Protein AF-0000000084525949 (afdb_homodimer)

Sequence (646 aa):
MRLLITGATGKVGHHVLDALAIDPRYRGAAIRALVHSRPLDRPGIETVTGSLSDAAGVARAMEGVTHVLHMAAVKESPDLAMEVGVKGMFHLLEAFRHEGAPGRFLLLGGDCSVGHMFHAYPGPITEDSPRRAYPGCYALTKVLEEVMLEQARIQYGLDTCCLRAPWIVEKDDFRHALSFTDQFGGPAWEEVMDADALAAARARPSVPVLLDHQGAPLKRNFVHVSDLVAAILTALVHPAAEGELFNIAMDEPVDYAAVGDILAEQNFVPVEVRGPWHSNWLSNAKARLRLGWRPRVDLREMIERAFAYERAADDPRKVWYPGMRLLITGATGKVGHHVLDALAIDPRYRGAAIRALVHSRPLDRPGIETVTGSLSDAAGVARAMEGVTHVLHMAAVKESPDLAMEVGVKGMFHLLEAFRHEGAPGRFLLLGGDCSVGHMFHAYPGPITEDSPRRAYPGCYALTKVLEEVMLEQARIQYGLDTCCLRAPWIVEKDDFRHALSFTDQFGGPAWEEVMDADALAAARARPSVPVLLDHQGAPLKRNFVHVSDLVAAILTALVHPAAEGELFNIAMDEPVDYAAVGDILAEQNFVPVEVRGPWHSNWLSNAKARLRLGWRPRVDLREMIERAFAYERAADDPRKVWYPG

Foldseek 3Di:
DEEEEEPLVDPLNVVLVVCLVPDPVNVPYQAEYEDEPDDDDDPRYHYQYDALLDLVSLLVSCAPHQEYEYEDADAQDPVCLVRGLQNSLVSNLVSNLVNVRNFEYEYEAACLQQPFQNDDDPAADEPPDHGDHHPTSRSVSRVSSVVVQLVSCVVRVHFYFYEYAYAEDDAQQVVQCFDLPRHADDDNCVVFDDPVLSVVLNVFQAGEQEAEQVRHTAFGWYAYSNLVSVLVVQLRHPPLRGSYYFYRTAQGTDGSVVVQVLCVVVVHHYDYTYDNTHHHHHHRVCCCVRRVGHGDADDNNVVCRNVVGDDDPPGDDDRPYRD/DEEEEEPLVDPLNVVLVVCLVPDPVNVPYQAEYEDEPDDDDDPRYHYQYDALLDLVSLLVSCAPHQEYEYEDADAQDPVCLVRGLQNSLVSNLVSNLVNVRNFEYEYEAACLQQPFQNDDDPAADEPPDHGDHHPTSRSVSRVSSVVVQLVSCVVRVHFYFYEYAYAEDDAQQVVQCFDLPRHADDDNCVVFDDPVLSVVLNVFQAGEQEAEQVRHGAFGWYAYSNLVSVLVVQLRHPPLRGSYYFYRTAQGTDTSVVVQVLCVVVVHHYDYTYDNTHHHHHHRVCCCPRRVGHGDADDNNVVVRNVVGDDDPPGDDDRPYRD

Nearest PDB structures (foldseek):
  4id9-assembly1_B  TM=8.314E-01  e=2.207E-25  Agrobacterium fabrum str. C58
  8vr2-assembly1_D  TM=7.021E-01  e=2.266E-17  Psychrobacter cryohalolentis K5
  1gy8-assembly2_D  TM=6.945E-01  e=3.331E-16  Trypanosoma brucei
  8skb-assembly2_D-3  TM=7.222E-01  e=6.933E-16  Myrciaria dubia
  6jkh-assembly1_B  TM=7.144E-01  e=1.401E-10  Homo sapiens

Structure (mmCIF, N/CA/C/O backbone):
data_AF-0000000084525949-model_v1
#
loop_
_entity.id
_entity.type
_entity.pdbx_description
1 polymer 'Nucleoside-diphosphate-sugar epimerase'
#
loop_
_atom_site.group_PDB
_atom_site.id
_atom_site.type_symbol
_atom_site.label_atom_id
_atom_site.label_alt_id
_atom_site.label_comp_id
_atom_site.label_asym_id
_atom_site.label_entity_id
_atom_site.label_seq_id
_atom_site.pdbx_PDB_ins_code
_atom_site.Cartn_x
_atom_site.Cartn_y
_atom_site.Cartn_z
_atom_site.occupancy
_atom_site.B_iso_or_equiv
_atom_site.auth_seq_id
_atom_site.auth_comp_id
_atom_site.auth_asym_id
_atom_site.auth_atom_id
_atom_site.pdbx_PDB_model_num
ATOM 1 N N . MET A 1 1 ? 26.031 17.406 -2.936 1 95.69 1 MET A N 1
ATOM 2 C CA . MET A 1 1 ? 24.641 16.969 -2.855 1 95.69 1 MET A CA 1
ATOM 3 C C . MET A 1 1 ? 23.781 17.688 -3.898 1 95.69 1 MET A C 1
ATOM 5 O O . MET A 1 1 ? 23.938 18.891 -4.102 1 95.69 1 MET A O 1
ATOM 9 N N . ARG A 1 2 ? 23.078 17 -4.707 1 97.88 2 ARG A N 1
ATOM 10 C CA . ARG A 1 2 ? 22 17.547 -5.523 1 97.88 2 ARG A CA 1
ATOM 11 C C . ARG A 1 2 ? 20.641 17.047 -5.051 1 97.88 2 ARG A C 1
ATOM 13 O O . ARG A 1 2 ? 20.328 15.867 -5.184 1 97.88 2 ARG A O 1
ATOM 20 N N . LEU A 1 3 ? 19.797 17.938 -4.477 1 98.75 3 LEU A N 1
ATOM 21 C CA . LEU A 1 3 ? 18.531 17.625 -3.826 1 98.75 3 LEU A CA 1
ATOM 22 C C . LEU A 1 3 ? 17.359 18 -4.715 1 98.75 3 LEU A C 1
ATOM 24 O O . LEU A 1 3 ? 17.219 19.172 -5.109 1 98.75 3 LEU A O 1
ATOM 28 N N . LEU A 1 4 ? 16.594 17 -5.086 1 98.81 4 LEU A N 1
ATOM 29 C CA . LEU A 1 4 ? 15.32 17.266 -5.754 1 98.81 4 LEU A CA 1
ATOM 30 C C . LEU A 1 4 ? 14.188 17.391 -4.738 1 98.81 4 LEU A C 1
ATOM 32 O O . LEU A 1 4 ? 14.016 16.531 -3.879 1 98.81 4 LEU A O 1
ATOM 36 N N . ILE A 1 5 ? 13.422 18.469 -4.84 1 98.75 5 ILE A N 1
ATOM 37 C CA . ILE A 1 5 ? 12.297 18.734 -3.945 1 98.75 5 ILE A CA 1
ATOM 38 C C . ILE A 1 5 ? 11.008 18.812 -4.754 1 98.75 5 ILE A C 1
ATOM 40 O O . ILE A 1 5 ? 10.922 19.562 -5.73 1 98.75 5 ILE A O 1
ATOM 44 N N . THR A 1 6 ? 10.047 17.984 -4.422 1 98.38 6 THR A N 1
ATOM 45 C CA . THR A 1 6 ? 8.68 18.203 -4.875 1 98.38 6 THR A CA 1
ATOM 46 C C . THR A 1 6 ? 7.848 18.875 -3.783 1 98.38 6 THR A C 1
ATOM 48 O O . THR A 1 6 ? 8.094 18.656 -2.594 1 98.38 6 THR A O 1
ATOM 51 N N . GLY A 1 7 ? 6.891 19.703 -4.16 1 96.25 7 GLY A N 1
ATOM 52 C CA . GLY A 1 7 ? 6.105 20.438 -3.182 1 96.25 7 GLY A CA 1
ATOM 53 C C . GLY A 1 7 ? 6.809 21.672 -2.65 1 96.25 7 GLY A C 1
ATOM 54 O O . GLY A 1 7 ? 6.473 22.172 -1.575 1 96.25 7 GLY A O 1
ATOM 55 N N . ALA A 1 8 ? 7.734 22.219 -3.383 1 96.44 8 ALA A N 1
ATOM 56 C CA . ALA A 1 8 ? 8.555 23.344 -2.953 1 96.44 8 ALA A CA 1
ATOM 57 C C . ALA A 1 8 ? 7.727 24.609 -2.838 1 96.44 8 ALA A C 1
ATOM 59 O O . ALA A 1 8 ? 8.094 25.531 -2.109 1 96.44 8 ALA A O 1
ATOM 60 N N . THR A 1 9 ? 6.605 24.656 -3.504 1 93 9 THR A N 1
ATOM 61 C CA . THR A 1 9 ? 5.809 25.875 -3.539 1 93 9 THR A CA 1
ATOM 62 C C . THR A 1 9 ? 4.738 25.859 -2.453 1 93 9 THR A C 1
ATOM 64 O O . THR A 1 9 ? 3.963 26.812 -2.318 1 93 9 THR A O 1
ATOM 67 N N . GLY A 1 10 ? 4.691 24.844 -1.686 1 92.12 10 GLY A N 1
ATOM 68 C CA . GLY A 1 10 ? 3.691 24.719 -0.638 1 92.12 10 GLY A CA 1
ATOM 69 C C . GLY A 1 10 ? 4.141 25.297 0.688 1 92.12 10 GLY A C 1
ATOM 70 O O . GLY A 1 10 ? 5.234 25.859 0.787 1 92.12 10 GLY A O 1
ATOM 71 N N . LYS A 1 11 ? 3.293 25.188 1.692 1 91.75 11 LYS A N 1
ATOM 72 C CA . LYS A 1 11 ? 3.508 25.734 3.033 1 91.75 11 LYS A CA 1
ATOM 73 C C . LYS A 1 11 ? 4.848 25.281 3.6 1 91.75 11 LYS A C 1
ATOM 75 O O . LYS A 1 11 ? 5.672 26.109 3.998 1 91.75 11 LYS A O 1
ATOM 80 N N . VAL A 1 12 ? 5.078 23.969 3.549 1 96.69 12 VAL A N 1
ATOM 81 C CA . VAL A 1 12 ? 6.301 23.422 4.125 1 96.69 12 VAL A CA 1
ATOM 82 C C . VAL A 1 12 ? 7.484 23.734 3.211 1 96.69 12 VAL A C 1
ATOM 84 O O . VAL A 1 12 ? 8.578 24.047 3.686 1 96.69 12 VAL A O 1
ATOM 87 N N . GLY A 1 13 ? 7.266 23.719 1.909 1 96.5 13 GLY A N 1
ATOM 88 C CA . GLY A 1 13 ? 8.312 23.875 0.914 1 96.5 13 GLY A CA 1
ATOM 89 C C . GLY A 1 13 ? 9.055 25.203 1.045 1 96.5 13 GLY A C 1
ATOM 90 O O . GLY A 1 13 ? 10.289 25.219 1.015 1 96.5 13 GLY A O 1
ATOM 91 N N . HIS A 1 14 ? 8.359 26.297 1.234 1 94.25 14 HIS A N 1
ATOM 92 C CA . HIS A 1 14 ? 8.992 27.609 1.35 1 94.25 14 HIS A CA 1
ATOM 93 C C . HIS A 1 14 ? 9.898 27.672 2.58 1 94.25 14 HIS A C 1
ATOM 95 O O . HIS A 1 14 ? 10.992 28.234 2.521 1 94.25 14 HIS A O 1
ATOM 101 N N . HIS A 1 15 ? 9.414 27.094 3.664 1 97.38 15 HIS A N 1
ATOM 102 C CA . HIS A 1 15 ? 10.195 27.094 4.895 1 97.38 15 HIS A CA 1
ATOM 103 C C . HIS A 1 15 ? 11.438 26.234 4.758 1 97.38 15 HIS A C 1
ATOM 105 O O . HIS A 1 15 ? 12.5 26.562 5.289 1 97.38 15 HIS A O 1
ATOM 111 N N . VAL A 1 16 ? 11.305 25.141 4.055 1 98.56 16 VAL A N 1
ATOM 112 C CA . VAL A 1 16 ? 12.445 24.25 3.834 1 98.56 16 VAL A CA 1
ATOM 113 C C . VAL A 1 16 ? 13.516 24.969 3.018 1 98.56 16 VAL A C 1
ATOM 115 O O . VAL A 1 16 ? 14.695 24.938 3.361 1 98.56 16 VAL A O 1
ATOM 118 N N . LEU A 1 17 ? 13.086 25.641 1.947 1 97.88 17 LEU A N 1
ATOM 119 C CA . LEU A 1 17 ? 14.023 26.359 1.092 1 97.88 17 LEU A CA 1
ATOM 120 C C . LEU A 1 17 ? 14.75 27.438 1.874 1 97.88 17 LEU A C 1
ATOM 122 O O . LEU A 1 17 ? 15.961 27.609 1.732 1 97.88 17 LEU A O 1
ATOM 126 N N . ASP A 1 18 ? 14.016 28.188 2.742 1 97.25 18 ASP A N 1
ATOM 127 C CA . ASP A 1 18 ? 14.633 29.219 3.586 1 97.25 18 ASP A CA 1
ATOM 128 C C . ASP A 1 18 ? 15.664 28.594 4.527 1 97.25 18 ASP A C 1
ATOM 130 O O . ASP A 1 18 ? 16.766 29.125 4.684 1 97.25 18 ASP A O 1
ATOM 134 N N . ALA A 1 19 ? 15.289 27.516 5.125 1 98.31 19 ALA A N 1
ATOM 135 C CA . ALA A 1 19 ? 16.156 26.875 6.102 1 98.31 19 ALA A CA 1
ATOM 136 C C . ALA A 1 19 ? 17.391 26.297 5.434 1 98.31 19 ALA A C 1
ATOM 138 O O . ALA A 1 19 ? 18.5 26.359 5.988 1 98.31 19 ALA A O 1
ATOM 139 N N . LEU A 1 20 ? 17.266 25.703 4.238 1 97.88 20 LEU A N 1
ATOM 140 C CA . LEU A 1 20 ? 18.391 25.125 3.498 1 97.88 20 LEU A CA 1
ATOM 141 C C . LEU A 1 20 ? 19.422 26.188 3.174 1 97.88 20 LEU A C 1
ATOM 143 O O . LEU A 1 20 ? 20.625 25.906 3.168 1 97.88 20 LEU A O 1
ATOM 147 N N . ALA A 1 21 ? 18.984 27.359 2.924 1 96.12 21 ALA A N 1
ATOM 148 C CA . ALA A 1 21 ? 19.859 28.453 2.488 1 96.12 21 ALA A CA 1
ATOM 149 C C . ALA A 1 21 ? 20.812 28.875 3.605 1 96.12 21 ALA A C 1
ATOM 151 O O . ALA A 1 21 ? 21.906 29.406 3.34 1 96.12 21 ALA A O 1
ATOM 152 N N . ILE A 1 22 ? 20.453 28.609 4.895 1 96.25 22 ILE A N 1
ATOM 153 C CA . ILE A 1 22 ? 21.266 29.172 5.98 1 96.25 22 ILE A CA 1
ATOM 154 C C . ILE A 1 22 ? 21.859 28.031 6.801 1 96.25 22 ILE A C 1
ATOM 156 O O . ILE A 1 22 ? 22.719 28.266 7.664 1 96.25 22 ILE A O 1
ATOM 160 N N . ASP A 1 23 ? 21.438 26.828 6.621 1 97.44 23 ASP A N 1
ATOM 161 C CA . ASP A 1 23 ? 21.953 25.688 7.383 1 97.44 23 ASP A CA 1
ATOM 162 C C . ASP A 1 23 ? 23.328 25.266 6.867 1 97.44 23 ASP A C 1
ATOM 164 O O . ASP A 1 23 ? 23.469 24.875 5.711 1 97.44 23 ASP A O 1
ATOM 168 N N . PRO A 1 24 ? 24.344 25.219 7.691 1 97.25 24 PRO A N 1
ATOM 169 C CA . PRO A 1 24 ? 25.703 24.922 7.246 1 97.25 24 PRO A CA 1
ATOM 170 C C . PRO A 1 24 ? 25.859 23.484 6.734 1 97.25 24 PRO A C 1
ATOM 172 O O . PRO A 1 24 ? 26.75 23.203 5.93 1 97.25 24 PRO A O 1
ATOM 175 N N . ARG A 1 25 ? 25.047 22.656 7.141 1 96.19 25 ARG A N 1
ATOM 176 C CA . ARG A 1 25 ? 25.109 21.266 6.703 1 96.19 25 ARG A CA 1
ATOM 177 C C . ARG A 1 25 ? 24.891 21.156 5.195 1 96.19 25 ARG A C 1
ATOM 179 O O . ARG A 1 25 ? 25.266 20.156 4.582 1 96.19 25 ARG A O 1
ATOM 186 N N . TYR A 1 26 ? 24.312 22.125 4.562 1 97.88 26 TYR A N 1
ATOM 187 C CA . TYR A 1 26 ? 23.906 22.047 3.162 1 97.88 26 TYR A CA 1
ATOM 188 C C . TYR A 1 26 ? 24.641 23.094 2.334 1 97.88 26 TYR A C 1
ATOM 190 O O . TYR A 1 26 ? 24.219 23.453 1.232 1 97.88 26 TYR A O 1
ATOM 198 N N . ARG A 1 27 ? 25.688 23.547 2.912 1 95.06 27 ARG A N 1
ATOM 199 C CA . ARG A 1 27 ? 26.531 24.469 2.156 1 95.06 27 ARG A CA 1
ATOM 200 C C . ARG A 1 27 ? 27.031 23.828 0.865 1 95.06 27 ARG A C 1
ATOM 202 O O . ARG A 1 27 ? 27.594 22.734 0.885 1 95.06 27 ARG A O 1
ATOM 209 N N . GLY A 1 28 ? 26.734 24.438 -0.252 1 94.81 28 GLY A N 1
ATOM 210 C CA . GLY A 1 28 ? 27.203 23.938 -1.532 1 94.81 28 GLY A CA 1
ATOM 211 C C . GLY A 1 28 ? 26.219 23 -2.201 1 94.81 28 GLY A C 1
ATOM 212 O O . GLY A 1 28 ? 26.469 22.531 -3.318 1 94.81 28 GLY A O 1
ATOM 213 N N . ALA A 1 29 ? 25.172 22.703 -1.513 1 96.94 29 ALA A N 1
ATOM 214 C CA . ALA A 1 29 ? 24.172 21.828 -2.111 1 96.94 29 ALA A CA 1
ATOM 215 C C . ALA A 1 29 ? 23.469 22.5 -3.287 1 96.94 29 ALA A C 1
ATOM 217 O O . ALA A 1 29 ? 23.172 23.703 -3.236 1 96.94 29 ALA A O 1
ATOM 218 N N . ALA A 1 30 ? 23.266 21.781 -4.383 1 98 30 ALA A N 1
ATOM 219 C CA . ALA A 1 30 ? 22.422 22.219 -5.484 1 98 30 ALA A CA 1
ATOM 220 C C . ALA A 1 30 ? 20.969 21.797 -5.258 1 98 30 ALA A C 1
ATOM 222 O O . ALA A 1 30 ? 20.688 20.625 -4.992 1 98 30 ALA A O 1
ATOM 223 N N . ILE A 1 31 ? 20.109 22.766 -5.297 1 98.44 31 ILE A N 1
ATOM 224 C CA . ILE A 1 31 ? 18.688 22.5 -5.051 1 98.44 31 ILE A CA 1
ATOM 225 C C . ILE A 1 31 ? 17.922 22.594 -6.359 1 98.44 31 ILE A C 1
ATOM 227 O O . ILE A 1 31 ? 18.031 23.578 -7.09 1 98.44 31 ILE A O 1
ATOM 231 N N . ARG A 1 32 ? 17.172 21.562 -6.691 1 98.19 32 ARG A N 1
ATOM 232 C CA . ARG A 1 32 ? 16.266 21.5 -7.824 1 98.19 32 ARG A CA 1
ATOM 233 C C . ARG A 1 32 ? 14.828 21.281 -7.355 1 98.19 32 ARG A C 1
ATOM 235 O O . ARG A 1 32 ? 14.57 20.406 -6.527 1 98.19 32 ARG A O 1
ATOM 242 N N . ALA A 1 33 ? 13.898 22.094 -7.867 1 98.25 33 ALA A N 1
ATOM 243 C CA . ALA A 1 33 ? 12.484 21.938 -7.551 1 98.25 33 ALA A CA 1
ATOM 244 C C . ALA A 1 33 ? 11.695 21.469 -8.766 1 98.25 33 ALA A C 1
ATOM 246 O O . ALA A 1 33 ? 11.789 22.047 -9.852 1 98.25 33 ALA A O 1
ATOM 247 N N . LEU A 1 34 ? 11 20.344 -8.625 1 98 34 LEU A N 1
ATOM 248 C CA . LEU A 1 34 ? 10.016 19.938 -9.617 1 98 34 LEU A CA 1
ATOM 249 C C . LEU A 1 34 ? 8.656 20.562 -9.312 1 98 34 LEU A C 1
ATOM 251 O O . LEU A 1 34 ? 8.031 20.25 -8.297 1 98 34 LEU A O 1
ATOM 255 N N . VAL A 1 35 ? 8.234 21.438 -10.211 1 95.31 35 VAL A N 1
ATOM 256 C CA . VAL A 1 35 ? 7.004 22.203 -9.977 1 95.31 35 VAL A CA 1
ATOM 257 C C . VAL A 1 35 ? 6.012 21.922 -11.109 1 95.31 35 VAL A C 1
ATOM 259 O O . VAL A 1 35 ? 6.406 21.531 -12.211 1 95.31 35 VAL A O 1
ATOM 262 N N . HIS A 1 36 ? 4.754 22.078 -10.789 1 90.62 36 HIS A N 1
ATOM 263 C CA . HIS A 1 36 ? 3.713 21.828 -11.781 1 90.62 36 HIS A CA 1
ATOM 264 C C . HIS A 1 36 ? 3.008 23.125 -12.164 1 90.62 36 HIS A C 1
ATOM 266 O O . HIS A 1 36 ? 3.402 23.781 -13.125 1 90.62 36 HIS A O 1
ATOM 272 N N . SER A 1 37 ? 2.074 23.594 -11.383 1 79.69 37 SER A N 1
ATOM 273 C CA . SER A 1 37 ? 1.211 24.703 -11.773 1 79.69 37 SER A CA 1
ATOM 274 C C . SER A 1 37 ? 1.717 26.031 -11.203 1 79.69 37 SER A C 1
ATOM 276 O O . SER A 1 37 ? 1.427 27.094 -11.742 1 79.69 37 SER A O 1
ATOM 278 N N . ARG A 1 38 ? 2.506 26.047 -10.141 1 81.94 38 ARG A N 1
ATOM 279 C CA . ARG A 1 38 ? 2.967 27.25 -9.477 1 81.94 38 ARG A CA 1
ATOM 280 C C . ARG A 1 38 ? 4.453 27.484 -9.727 1 81.94 38 ARG A C 1
ATOM 282 O O . ARG A 1 38 ? 5.281 26.641 -9.391 1 81.94 38 ARG A O 1
ATOM 289 N N . PRO A 1 39 ? 4.703 28.609 -10.258 1 84 39 PRO A N 1
ATOM 290 C CA . PRO A 1 39 ? 6.125 28.906 -10.461 1 84 39 PRO A CA 1
ATOM 291 C C . PRO A 1 39 ? 6.867 29.188 -9.156 1 84 39 PRO A C 1
ATOM 293 O O . PRO A 1 39 ? 6.254 29.609 -8.172 1 84 39 PRO A O 1
ATOM 296 N N . LEU A 1 40 ? 8.078 28.797 -9.125 1 88.94 40 LEU A N 1
ATOM 297 C CA . LEU A 1 40 ? 9 29.078 -8.031 1 88.94 40 LEU A CA 1
ATOM 298 C C . LEU A 1 40 ? 10.18 29.922 -8.523 1 88.94 40 LEU A C 1
ATOM 300 O O . LEU A 1 40 ? 10.992 29.438 -9.32 1 88.94 40 LEU A O 1
ATOM 304 N N . ASP A 1 41 ? 10.172 31.172 -8.188 1 88.19 41 ASP A N 1
ATOM 305 C CA . ASP A 1 41 ? 11.273 32.062 -8.547 1 88.19 41 ASP A CA 1
ATOM 306 C C . ASP A 1 41 ? 12.117 32.406 -7.328 1 88.19 41 ASP A C 1
ATOM 308 O O . ASP A 1 41 ? 11.828 33.375 -6.629 1 88.19 41 ASP A O 1
ATOM 312 N N . ARG A 1 42 ? 13.086 31.656 -7.113 1 91.56 42 ARG A N 1
ATOM 313 C CA . ARG A 1 42 ? 14.016 31.844 -6.008 1 91.56 42 ARG A CA 1
ATOM 314 C C . ARG A 1 42 ? 15.461 31.734 -6.484 1 91.56 42 ARG A C 1
ATOM 316 O O . ARG A 1 42 ? 15.828 30.781 -7.164 1 91.56 42 ARG A O 1
ATOM 323 N N . PRO A 1 43 ? 16.234 32.75 -6.188 1 90.88 43 PRO A N 1
ATOM 324 C CA . PRO A 1 43 ? 17.641 32.688 -6.594 1 90.88 43 PRO A CA 1
ATOM 325 C C . PRO A 1 43 ? 18.359 31.422 -6.082 1 90.88 43 PRO A C 1
ATOM 327 O O . PRO A 1 43 ? 18.141 31.016 -4.938 1 90.88 43 PRO A O 1
ATOM 330 N N . GLY A 1 44 ? 19.047 30.75 -6.945 1 92.44 44 GLY A N 1
ATOM 331 C CA . GLY A 1 44 ? 19.875 29.625 -6.543 1 92.44 44 GLY A CA 1
ATOM 332 C C . GLY A 1 44 ? 19.141 28.297 -6.602 1 92.44 44 GLY A C 1
ATOM 333 O O . GLY A 1 44 ? 19.734 27.234 -6.363 1 92.44 44 GLY A O 1
ATOM 334 N N . ILE A 1 45 ? 17.859 28.359 -6.949 1 96.19 45 ILE A N 1
ATOM 335 C CA . ILE A 1 45 ? 17.078 27.141 -7.047 1 96.19 45 ILE A CA 1
ATOM 336 C C . ILE A 1 45 ? 16.781 26.828 -8.516 1 96.19 45 ILE A C 1
ATOM 338 O O . ILE A 1 45 ? 16.203 27.656 -9.227 1 96.19 45 ILE A O 1
ATOM 342 N N . GLU A 1 46 ? 17.234 25.703 -8.992 1 96.69 46 GLU A N 1
ATOM 343 C CA . GLU A 1 46 ? 16.859 25.203 -10.312 1 96.69 46 GLU A CA 1
ATOM 344 C C . GLU A 1 46 ? 15.414 24.703 -10.336 1 96.69 46 GLU A C 1
ATOM 346 O O . GLU A 1 46 ? 15 23.969 -9.445 1 96.69 46 GLU A O 1
ATOM 351 N N . THR A 1 47 ? 14.672 25.125 -11.352 1 96.5 47 THR A N 1
ATOM 352 C CA . THR A 1 47 ? 13.289 24.688 -11.445 1 96.5 47 THR A CA 1
ATOM 353 C C . THR A 1 47 ? 13.07 23.844 -12.695 1 96.5 47 THR A C 1
ATOM 355 O O . THR A 1 47 ? 13.602 24.156 -13.766 1 96.5 47 THR A O 1
ATOM 358 N N . VAL A 1 48 ? 12.391 22.719 -12.531 1 96.44 48 VAL A N 1
ATOM 359 C CA . VAL A 1 48 ? 11.898 21.891 -13.617 1 96.44 48 VAL A CA 1
ATOM 360 C C . VAL A 1 48 ? 10.367 21.828 -13.578 1 96.44 48 VAL A C 1
ATOM 362 O O . VAL A 1 48 ? 9.781 21.531 -12.539 1 96.44 48 VAL A O 1
ATOM 365 N N . THR A 1 49 ? 9.742 22.203 -14.695 1 95.5 49 THR A N 1
ATOM 366 C CA . THR A 1 49 ? 8.289 22.172 -14.742 1 95.5 49 THR A CA 1
ATOM 367 C C . THR A 1 49 ? 7.797 20.844 -15.32 1 95.5 49 THR A C 1
ATOM 369 O O . THR A 1 49 ? 8.289 20.391 -16.359 1 95.5 49 THR A O 1
ATOM 372 N N . GLY A 1 50 ? 6.836 20.203 -14.594 1 95.25 50 GLY A N 1
ATOM 373 C CA . GLY A 1 50 ? 6.266 18.953 -15.047 1 95.25 50 GLY A CA 1
ATOM 374 C C . GLY A 1 50 ? 5.344 18.312 -14.023 1 95.25 50 GLY A C 1
ATOM 375 O O . GLY A 1 50 ? 5.285 18.734 -12.875 1 95.25 50 GLY A O 1
ATOM 376 N N . SER A 1 51 ? 4.668 17.344 -14.492 1 95.62 51 SER A N 1
ATOM 377 C CA . SER A 1 51 ? 3.766 16.578 -13.641 1 95.62 51 SER A CA 1
ATOM 378 C C . SER A 1 51 ? 4.422 15.297 -13.156 1 95.62 51 SER A C 1
ATOM 380 O O . SER A 1 51 ? 5.156 14.648 -13.906 1 95.62 51 SER A O 1
ATOM 382 N N . LEU A 1 52 ? 4.094 14.945 -11.93 1 97.06 52 LEU A N 1
ATOM 383 C CA . LEU A 1 52 ? 4.578 13.68 -11.398 1 97.06 52 LEU A CA 1
ATOM 384 C C . LEU A 1 52 ? 4.004 12.508 -12.18 1 97.06 52 LEU A C 1
ATOM 386 O O . LEU A 1 52 ? 4.523 11.391 -12.109 1 97.06 52 LEU A O 1
ATOM 390 N N . SER A 1 53 ? 2.898 12.734 -12.922 1 95.06 53 SER A N 1
ATOM 391 C CA . SER A 1 53 ? 2.256 11.68 -13.688 1 95.06 53 SER A CA 1
ATOM 392 C C . SER A 1 53 ? 3.02 11.383 -14.977 1 95.06 53 SER A C 1
ATOM 394 O O . SER A 1 53 ? 2.736 10.406 -15.664 1 95.06 53 SER A O 1
ATOM 396 N N . ASP A 1 54 ? 3.936 12.234 -15.289 1 96.44 54 ASP A N 1
ATOM 397 C CA . ASP A 1 54 ? 4.742 12.094 -16.5 1 96.44 54 ASP A CA 1
ATOM 398 C C . ASP A 1 54 ? 6.09 11.453 -16.188 1 96.44 54 ASP A C 1
ATOM 400 O O . ASP A 1 54 ? 7.02 12.133 -15.742 1 96.44 54 ASP A O 1
ATOM 404 N N . ALA A 1 55 ? 6.219 10.219 -16.531 1 97 55 ALA A N 1
ATOM 405 C CA . ALA A 1 55 ? 7.422 9.461 -16.188 1 97 55 ALA A CA 1
ATOM 406 C C . ALA A 1 55 ? 8.664 10.102 -16.812 1 97 55 ALA A C 1
ATOM 408 O O . ALA A 1 55 ? 9.711 10.18 -16.156 1 97 55 ALA A O 1
ATOM 409 N N . ALA A 1 56 ? 8.539 10.523 -18.031 1 96.88 56 ALA A N 1
ATOM 410 C CA . ALA A 1 56 ? 9.672 11.117 -18.719 1 96.88 56 ALA A CA 1
ATOM 411 C C . ALA A 1 56 ? 10.086 12.43 -18.078 1 96.88 56 ALA A C 1
ATOM 413 O O . ALA A 1 56 ? 11.273 12.727 -17.938 1 96.88 56 ALA A O 1
ATOM 414 N N . GLY A 1 57 ? 9.148 13.242 -17.703 1 97.12 57 GLY A N 1
ATOM 415 C CA . GLY A 1 57 ? 9.43 14.484 -17 1 97.12 57 GLY A CA 1
ATOM 416 C C . GLY A 1 57 ? 10.102 14.266 -15.656 1 97.12 57 GLY A C 1
ATOM 417 O O . GLY A 1 57 ? 11.039 14.984 -15.305 1 97.12 57 GLY A O 1
ATOM 418 N N . VAL A 1 58 ? 9.641 13.297 -14.953 1 98.31 58 VAL A N 1
ATOM 419 C CA . VAL A 1 58 ? 10.227 12.977 -13.664 1 98.31 58 VAL A CA 1
ATOM 420 C C . VAL A 1 58 ? 11.664 12.5 -13.852 1 98.31 58 VAL A C 1
ATOM 422 O O . VAL A 1 58 ? 12.562 12.891 -13.094 1 98.31 58 VAL A O 1
ATOM 425 N N . ALA A 1 59 ? 11.883 11.672 -14.883 1 97.81 59 ALA A N 1
ATOM 426 C CA . ALA A 1 59 ? 13.234 11.188 -15.172 1 97.81 59 ALA A CA 1
ATOM 427 C C . ALA A 1 59 ? 14.18 12.344 -15.477 1 97.81 59 ALA A C 1
ATOM 429 O O . ALA A 1 59 ? 15.32 12.359 -15.016 1 97.81 59 ALA A O 1
ATOM 430 N N . ARG A 1 60 ? 13.695 13.305 -16.219 1 97.62 60 ARG A N 1
ATOM 431 C CA . ARG A 1 60 ? 14.5 14.477 -16.531 1 97.62 60 ARG A CA 1
ATOM 432 C C . ARG A 1 60 ? 14.844 15.258 -15.266 1 97.62 60 ARG A C 1
ATOM 434 O O . ARG A 1 60 ? 15.984 15.688 -15.078 1 97.62 60 ARG A O 1
ATOM 441 N N . ALA A 1 61 ? 13.906 15.414 -14.398 1 98.19 61 ALA A N 1
ATOM 442 C CA . ALA A 1 61 ? 14.117 16.141 -13.148 1 98.19 61 ALA A CA 1
ATOM 443 C C . ALA A 1 61 ? 15.117 15.398 -12.25 1 98.19 61 ALA A C 1
ATOM 445 O O . ALA A 1 61 ? 15.82 16.016 -11.453 1 98.19 61 ALA A O 1
ATOM 446 N N . MET A 1 62 ? 15.227 14.141 -12.414 1 98.62 62 MET A N 1
ATOM 447 C CA . MET A 1 62 ? 16.016 13.289 -11.539 1 98.62 62 MET A CA 1
ATOM 448 C C . MET A 1 62 ? 17.469 13.242 -11.992 1 98.62 62 MET A C 1
ATOM 450 O O . MET A 1 62 ? 18.328 12.656 -11.32 1 98.62 62 MET A O 1
ATOM 454 N N . GLU A 1 63 ? 17.766 13.75 -13.195 1 98.12 63 GLU A N 1
ATOM 455 C CA . GLU A 1 63 ? 19.109 13.664 -13.75 1 98.12 63 GLU A CA 1
ATOM 456 C C . GLU A 1 63 ? 20.141 14.266 -12.797 1 98.12 63 GLU A C 1
ATOM 458 O O . GLU A 1 63 ? 20.047 15.438 -12.43 1 98.12 63 GLU A O 1
ATOM 463 N N . GLY A 1 64 ? 21.062 13.445 -12.344 1 97.94 64 GLY A N 1
ATOM 464 C CA . GLY A 1 64 ? 22.172 13.891 -11.5 1 97.94 64 GLY A CA 1
ATOM 465 C C . GLY A 1 64 ? 21.766 14.047 -10.039 1 97.94 64 GLY A C 1
ATOM 466 O O . GLY A 1 64 ? 22.594 14.414 -9.203 1 97.94 64 GLY A O 1
ATOM 467 N N . VAL A 1 65 ? 20.562 13.789 -9.672 1 98.5 65 VAL A N 1
ATOM 468 C CA . VAL A 1 65 ? 20.031 13.961 -8.32 1 98.5 65 VAL A CA 1
ATOM 469 C C . VAL A 1 65 ? 20.609 12.891 -7.402 1 98.5 65 VAL A C 1
ATOM 471 O O . VAL A 1 65 ? 20.703 11.719 -7.785 1 98.5 65 VAL A O 1
ATOM 474 N N . THR A 1 66 ? 20.984 13.312 -6.195 1 98.5 66 THR A N 1
ATOM 475 C CA . THR A 1 66 ? 21.516 12.359 -5.23 1 98.5 66 THR A CA 1
ATOM 476 C C . THR A 1 66 ? 20.531 12.109 -4.102 1 98.5 66 THR A C 1
ATOM 478 O O . THR A 1 66 ? 20.531 11.039 -3.494 1 98.5 66 THR A O 1
ATOM 481 N N . HIS A 1 67 ? 19.75 13.156 -3.734 1 98.81 67 HIS A N 1
ATOM 482 C CA . HIS A 1 67 ? 18.75 13.102 -2.674 1 98.81 67 HIS A CA 1
ATOM 483 C C . HIS A 1 67 ? 17.391 13.617 -3.164 1 98.81 67 HIS A C 1
ATOM 485 O O . HIS A 1 67 ? 17.344 14.477 -4.043 1 98.81 67 HIS A O 1
ATOM 491 N N . VAL A 1 68 ? 16.375 13.039 -2.594 1 98.94 68 VAL A N 1
ATOM 492 C CA . VAL A 1 68 ? 15.023 13.492 -2.916 1 98.94 68 VAL A CA 1
ATOM 493 C C . VAL A 1 68 ? 14.273 13.836 -1.633 1 98.94 68 VAL A C 1
ATOM 495 O O . VAL A 1 68 ? 14.359 13.102 -0.642 1 98.94 68 VAL A O 1
ATOM 498 N N . LEU A 1 69 ? 13.648 14.938 -1.592 1 98.94 69 LEU A N 1
ATOM 499 C CA . LEU A 1 69 ? 12.633 15.32 -0.618 1 98.94 69 LEU A CA 1
ATOM 500 C C . LEU A 1 69 ? 11.266 15.461 -1.284 1 98.94 69 LEU A C 1
ATOM 502 O O . LEU A 1 69 ? 11.023 16.422 -2.016 1 98.94 69 LEU A O 1
ATOM 506 N N . HIS A 1 70 ? 10.445 14.484 -1.033 1 98.94 70 HIS A N 1
ATOM 507 C CA . HIS A 1 70 ? 9.133 14.469 -1.655 1 98.94 70 HIS A CA 1
ATOM 508 C C . HIS A 1 70 ? 8.055 14.961 -0.691 1 98.94 70 HIS A C 1
ATOM 510 O O . HIS A 1 70 ? 7.703 14.266 0.263 1 98.94 70 HIS A O 1
ATOM 516 N N . MET A 1 71 ? 7.441 16.156 -0.997 1 98 71 MET A N 1
ATOM 517 C CA . MET A 1 71 ? 6.43 16.734 -0.12 1 98 71 MET A CA 1
ATOM 518 C C . MET A 1 71 ? 5.16 17.062 -0.897 1 98 71 MET A C 1
ATOM 520 O O . MET A 1 71 ? 4.168 17.5 -0.316 1 98 71 MET A O 1
ATOM 524 N N . ALA A 1 72 ? 5.164 16.797 -2.197 1 95.81 72 ALA A N 1
ATOM 525 C CA . ALA A 1 72 ? 3.982 17.094 -3.002 1 95.81 72 ALA A CA 1
ATOM 526 C C . ALA A 1 72 ? 2.803 16.219 -2.592 1 95.81 72 ALA A C 1
ATOM 528 O O . ALA A 1 72 ? 2.971 15.031 -2.326 1 95.81 72 ALA A O 1
ATOM 529 N N . ALA A 1 73 ? 1.748 16.812 -2.455 1 90.75 73 ALA A N 1
ATOM 530 C CA . ALA A 1 73 ? 0.508 16.094 -2.152 1 90.75 73 ALA A CA 1
ATOM 531 C C . ALA A 1 73 ? -0.63 16.578 -3.051 1 90.75 73 ALA A C 1
ATOM 533 O O . ALA A 1 73 ? -0.595 17.688 -3.568 1 90.75 73 ALA A O 1
ATOM 534 N N . VAL A 1 74 ? -1.553 15.719 -3.26 1 86.88 74 VAL A N 1
ATOM 535 C CA . VAL A 1 74 ? -2.711 16.078 -4.07 1 86.88 74 VAL A CA 1
ATOM 536 C C . VAL A 1 74 ? -3.938 16.234 -3.174 1 86.88 74 VAL A C 1
ATOM 538 O O . VAL A 1 74 ? -4.008 15.648 -2.096 1 86.88 74 VAL A O 1
ATOM 541 N N . LYS A 1 75 ? -4.812 17.062 -3.676 1 78.75 75 LYS A N 1
ATOM 542 C CA . LYS A 1 75 ? -6.074 17.297 -2.979 1 78.75 75 LYS A CA 1
ATOM 543 C C . LYS A 1 75 ? -6.949 16.047 -2.988 1 78.75 75 LYS A C 1
ATOM 545 O O . LYS A 1 75 ? -6.574 15.023 -3.57 1 78.75 75 LYS A O 1
ATOM 550 N N . GLU A 1 76 ? -8.062 16.203 -2.262 1 86.5 76 GLU A N 1
ATOM 551 C CA . GLU A 1 76 ? -9.039 15.117 -2.199 1 86.5 76 GLU A CA 1
ATOM 552 C C . GLU A 1 76 ? -9.75 14.938 -3.539 1 86.5 76 GLU A C 1
ATOM 554 O O . GLU A 1 76 ? -10.859 15.43 -3.73 1 86.5 76 GLU A O 1
ATOM 559 N N . SER A 1 77 ? -9.156 14.312 -4.457 1 89.94 77 SER A N 1
ATOM 560 C CA . SER A 1 77 ? -9.609 13.961 -5.797 1 89.94 77 SER A CA 1
ATOM 561 C C . SER A 1 77 ? -9.164 12.555 -6.18 1 89.94 77 SER A C 1
ATOM 563 O O . SER A 1 77 ? -7.973 12.305 -6.371 1 89.94 77 SER A O 1
ATOM 565 N N . PRO A 1 78 ? -10.148 11.719 -6.367 1 90.5 78 PRO A N 1
ATOM 566 C CA . PRO A 1 78 ? -9.789 10.328 -6.664 1 90.5 78 PRO A CA 1
ATOM 567 C C . PRO A 1 78 ? -8.867 10.203 -7.875 1 90.5 78 PRO A C 1
ATOM 569 O O . PRO A 1 78 ? -7.895 9.445 -7.836 1 90.5 78 PRO A O 1
ATOM 572 N N . ASP A 1 79 ? -9.148 10.984 -8.883 1 89.38 79 ASP A N 1
ATOM 573 C CA . ASP A 1 79 ? -8.344 10.898 -10.094 1 89.38 79 ASP A CA 1
ATOM 574 C C . ASP A 1 79 ? -6.914 11.375 -9.844 1 89.38 79 ASP A C 1
ATOM 576 O O . ASP A 1 79 ? -5.953 10.688 -10.203 1 89.38 79 ASP A O 1
ATOM 580 N N . LEU A 1 80 ? -6.746 12.453 -9.156 1 93.12 80 LEU A N 1
ATOM 581 C CA . LEU A 1 80 ? -5.422 13 -8.898 1 93.12 80 LEU A CA 1
ATOM 582 C C . LEU A 1 80 ? -4.668 12.141 -7.887 1 93.12 80 LEU A C 1
ATOM 584 O O . LEU A 1 80 ? -3.445 12 -7.973 1 93.12 80 LEU A O 1
ATOM 588 N N . ALA A 1 81 ? -5.465 11.625 -6.992 1 94.56 81 ALA A N 1
ATOM 589 C CA . ALA A 1 81 ? -4.84 10.789 -5.969 1 94.56 81 ALA A CA 1
ATOM 590 C C . ALA A 1 81 ? -4.078 9.625 -6.602 1 94.56 81 ALA A C 1
ATOM 592 O O . ALA A 1 81 ? -2.916 9.383 -6.262 1 94.56 81 ALA A O 1
ATOM 593 N N . MET A 1 82 ? -4.684 8.984 -7.566 1 96.25 82 MET A N 1
ATOM 594 C CA . MET A 1 82 ? -4.051 7.816 -8.172 1 96.25 82 MET A CA 1
ATOM 595 C C . MET A 1 82 ? -3.07 8.234 -9.266 1 96.25 82 MET A C 1
ATOM 597 O O . MET A 1 82 ? -1.954 7.715 -9.328 1 96.25 82 MET A O 1
ATOM 601 N N . GLU A 1 83 ? -3.418 9.219 -10.023 1 95.06 83 GLU A N 1
ATOM 602 C CA . GLU A 1 83 ? -2.652 9.602 -11.211 1 95.06 83 GLU A CA 1
ATOM 603 C C . GLU A 1 83 ? -1.397 10.383 -10.828 1 95.06 83 GLU A C 1
ATOM 605 O O . GLU A 1 83 ? -0.34 10.203 -11.438 1 95.06 83 GLU A O 1
ATOM 610 N N . VAL A 1 84 ? -1.566 11.188 -9.828 1 95.5 84 VAL A N 1
ATOM 611 C CA . VAL A 1 84 ? -0.463 12.078 -9.484 1 95.5 84 VAL A CA 1
ATOM 612 C C . VAL A 1 84 ? 0.172 11.633 -8.172 1 95.5 84 VAL A C 1
ATOM 614 O O . VAL A 1 84 ? 1.398 11.555 -8.062 1 95.5 84 VAL A O 1
ATOM 617 N N . GLY A 1 85 ? -0.649 11.312 -7.207 1 96.75 85 GLY A N 1
ATOM 618 C CA . GLY A 1 85 ? -0.128 10.898 -5.914 1 96.75 85 GLY A CA 1
ATOM 619 C C . GLY A 1 85 ? 0.573 9.555 -5.953 1 96.75 85 GLY A C 1
ATOM 620 O O . GLY A 1 85 ? 1.792 9.477 -5.785 1 96.75 85 GLY A O 1
ATOM 621 N N . VAL A 1 86 ? -0.145 8.516 -6.344 1 97.81 86 VAL A N 1
ATOM 622 C CA . VAL A 1 86 ? 0.367 7.156 -6.25 1 97.81 86 VAL A CA 1
ATOM 623 C C . VAL A 1 86 ? 1.296 6.871 -7.43 1 97.81 86 VAL A C 1
ATOM 625 O O . VAL A 1 86 ? 2.445 6.469 -7.238 1 97.81 86 VAL A O 1
ATOM 628 N N . LYS A 1 87 ? 0.792 7.102 -8.602 1 97.44 87 LYS A N 1
ATOM 629 C CA . LYS A 1 87 ? 1.615 6.875 -9.789 1 97.44 87 LYS A CA 1
ATOM 630 C C . LYS A 1 87 ? 2.846 7.773 -9.781 1 97.44 87 LYS A C 1
ATOM 632 O O . LYS A 1 87 ? 3.936 7.348 -10.18 1 97.44 87 LYS A O 1
ATOM 637 N N . GLY A 1 88 ? 2.672 9 -9.344 1 97.94 88 GLY A N 1
ATOM 638 C CA . GLY A 1 88 ? 3.795 9.914 -9.234 1 97.94 88 GLY A CA 1
ATOM 639 C C . GLY A 1 88 ? 4.867 9.438 -8.266 1 97.94 88 GLY A C 1
ATOM 640 O O . GLY A 1 88 ? 6.059 9.547 -8.555 1 97.94 88 GLY A O 1
ATOM 641 N N . MET A 1 89 ? 4.438 8.945 -7.137 1 98.44 89 MET A N 1
ATOM 642 C CA . MET A 1 89 ? 5.363 8.344 -6.18 1 98.44 89 MET A CA 1
ATOM 643 C C . MET A 1 89 ? 6.156 7.215 -6.82 1 98.44 89 MET A C 1
ATOM 645 O O . MET A 1 89 ? 7.375 7.133 -6.656 1 98.44 89 MET A O 1
ATOM 649 N N . PHE A 1 90 ? 5.473 6.375 -7.559 1 98.69 90 PHE A N 1
ATOM 650 C CA . PHE A 1 90 ? 6.121 5.277 -8.266 1 98.69 90 PHE A CA 1
ATOM 651 C C . PHE A 1 90 ? 7.168 5.801 -9.234 1 98.69 90 PHE A C 1
ATOM 653 O O . PHE A 1 90 ? 8.297 5.305 -9.273 1 98.69 90 PHE A O 1
ATOM 660 N N . HIS A 1 91 ? 6.801 6.828 -10.016 1 98.56 91 HIS A N 1
ATOM 661 C CA . HIS A 1 91 ? 7.727 7.418 -10.977 1 98.56 91 HIS A CA 1
ATOM 662 C C . HIS A 1 91 ? 8.969 7.957 -10.281 1 98.56 91 HIS A C 1
ATOM 664 O O . HIS A 1 91 ? 10.094 7.77 -10.766 1 98.56 91 HIS A O 1
ATOM 670 N N . LEU A 1 92 ? 8.789 8.617 -9.164 1 98.75 92 LEU A N 1
ATOM 671 C CA . LEU A 1 92 ? 9.906 9.195 -8.43 1 98.75 92 LEU A CA 1
ATOM 672 C C . LEU A 1 92 ? 10.844 8.102 -7.93 1 98.75 92 LEU A C 1
ATOM 674 O O . LEU A 1 92 ? 12.062 8.203 -8.094 1 98.75 92 LEU A O 1
ATOM 678 N N . LEU A 1 93 ? 10.281 7.078 -7.363 1 98.69 93 LEU A N 1
ATOM 679 C CA . LEU A 1 93 ? 11.094 5.992 -6.82 1 98.69 93 LEU A CA 1
ATOM 680 C C . LEU A 1 93 ? 11.836 5.262 -7.934 1 98.69 93 LEU A C 1
ATOM 682 O O . LEU A 1 93 ? 13.016 4.93 -7.781 1 98.69 93 LEU A O 1
ATOM 686 N N . GLU A 1 94 ? 11.117 5.004 -9.062 1 98.06 94 GLU A N 1
ATOM 687 C CA . GLU A 1 94 ? 11.75 4.34 -10.195 1 98.06 94 GLU A CA 1
ATOM 688 C C . GLU A 1 94 ? 12.898 5.184 -10.758 1 98.06 94 GLU A C 1
ATOM 690 O O . GLU A 1 94 ? 13.977 4.664 -11.039 1 98.06 94 GLU A O 1
ATOM 695 N N . ALA A 1 95 ? 12.641 6.457 -10.914 1 98.44 95 ALA A N 1
ATOM 696 C CA . ALA A 1 95 ? 13.68 7.344 -11.43 1 98.44 95 ALA A CA 1
ATOM 697 C C . ALA A 1 95 ? 14.867 7.41 -10.477 1 98.44 95 ALA A C 1
ATOM 699 O O . ALA A 1 95 ? 16.016 7.41 -10.914 1 98.44 95 ALA A O 1
ATOM 700 N N . PHE A 1 96 ? 14.602 7.496 -9.18 1 98.75 96 PHE A N 1
ATOM 701 C CA . PHE A 1 96 ? 15.633 7.523 -8.156 1 98.75 96 PHE A CA 1
ATOM 702 C C . PHE A 1 96 ? 16.5 6.266 -8.219 1 98.75 96 PHE A C 1
ATOM 704 O O . PHE A 1 96 ? 17.719 6.344 -8.18 1 98.75 96 PHE A O 1
ATOM 711 N N . ARG A 1 97 ? 15.859 5.121 -8.359 1 97.88 97 ARG A N 1
ATOM 712 C CA . ARG A 1 97 ? 16.531 3.836 -8.484 1 97.88 97 ARG A CA 1
ATOM 713 C C . ARG A 1 97 ? 17.406 3.787 -9.734 1 97.88 97 ARG A C 1
ATOM 715 O O . ARG A 1 97 ? 18.562 3.385 -9.672 1 97.88 97 ARG A O 1
ATOM 722 N N . HIS A 1 98 ? 16.875 4.223 -10.859 1 96.81 98 HIS A N 1
ATOM 723 C CA . HIS A 1 98 ? 17.578 4.141 -12.141 1 96.81 98 HIS A CA 1
ATOM 724 C C . HIS A 1 98 ? 18.766 5.102 -12.188 1 96.81 98 HIS A C 1
ATOM 726 O O . HIS A 1 98 ? 19.766 4.809 -12.828 1 96.81 98 HIS A O 1
ATOM 732 N N . GLU A 1 99 ? 18.594 6.191 -11.508 1 95.94 99 GLU A N 1
ATOM 733 C CA . GLU A 1 99 ? 19.672 7.168 -11.438 1 95.94 99 GLU A CA 1
ATOM 734 C C . GLU A 1 99 ? 20.859 6.629 -10.641 1 95.94 99 GLU A C 1
ATOM 736 O O . GLU A 1 99 ? 21.984 7.133 -10.758 1 95.94 99 GLU A O 1
ATOM 741 N N . GLY A 1 100 ? 20.578 5.547 -9.859 1 94.56 100 GLY A N 1
ATOM 742 C CA . GLY A 1 100 ? 21.609 5.082 -8.945 1 94.56 100 GLY A CA 1
ATOM 743 C C . GLY A 1 100 ? 21.969 6.102 -7.879 1 94.56 100 GLY A C 1
ATOM 744 O O . GLY A 1 100 ? 23.141 6.234 -7.512 1 94.56 100 GLY A O 1
ATOM 745 N N . ALA A 1 101 ? 21.031 6.879 -7.43 1 89.31 101 ALA A N 1
ATOM 746 C CA . ALA A 1 101 ? 21.266 7.934 -6.449 1 89.31 101 ALA A CA 1
ATOM 747 C C . ALA A 1 101 ? 21.797 7.355 -5.137 1 89.31 101 ALA A C 1
ATOM 749 O O . ALA A 1 101 ? 21.172 6.473 -4.543 1 89.31 101 ALA A O 1
ATOM 750 N N . PRO A 1 102 ? 22.812 7.938 -4.668 1 89.19 102 PRO A N 1
ATOM 751 C CA . PRO A 1 102 ? 23.453 7.352 -3.494 1 89.19 102 PRO A CA 1
ATOM 752 C C . PRO A 1 102 ? 22.844 7.836 -2.182 1 89.19 102 PRO A C 1
ATOM 754 O O . PRO A 1 102 ? 23.125 7.27 -1.121 1 89.19 102 PRO A O 1
ATOM 757 N N . GLY A 1 103 ? 22.125 8.891 -2.293 1 97.25 103 GLY A N 1
ATOM 758 C CA . GLY A 1 103 ? 21.594 9.5 -1.08 1 97.25 103 GLY A CA 1
ATOM 759 C C . GLY A 1 103 ? 20.203 9.023 -0.724 1 97.25 103 GLY A C 1
ATOM 760 O O . GLY A 1 103 ? 19.797 7.922 -1.104 1 97.25 103 GLY A O 1
ATOM 761 N N . ARG A 1 104 ? 19.562 9.797 0.138 1 98.56 104 ARG A N 1
ATOM 762 C CA . ARG A 1 104 ? 18.297 9.391 0.764 1 98.56 104 ARG A CA 1
ATOM 763 C C . ARG A 1 104 ? 17.109 9.914 -0.023 1 98.56 104 ARG A C 1
ATOM 765 O O . ARG A 1 104 ? 17.125 11.047 -0.51 1 98.56 104 ARG A O 1
ATOM 772 N N . PHE A 1 105 ? 16.141 9.055 -0.152 1 98.94 105 PHE A N 1
ATOM 773 C CA . PHE A 1 105 ? 14.789 9.461 -0.527 1 98.94 105 PHE A CA 1
ATOM 774 C C . PHE A 1 105 ? 13.938 9.727 0.71 1 98.94 105 PHE A C 1
ATOM 776 O O . PHE A 1 105 ? 13.562 8.789 1.418 1 98.94 105 PHE A O 1
ATOM 783 N N . LEU A 1 106 ? 13.617 11.008 1.008 1 98.94 106 LEU A N 1
ATOM 784 C CA . LEU A 1 106 ? 12.828 11.375 2.18 1 98.94 106 LEU A CA 1
ATOM 785 C C . LEU A 1 106 ? 11.406 11.742 1.781 1 98.94 106 LEU A C 1
ATOM 787 O O . LEU A 1 106 ? 11.195 12.594 0.913 1 98.94 106 LEU A O 1
ATOM 791 N N . LEU A 1 107 ? 10.445 11.047 2.361 1 98.94 107 LEU A N 1
ATOM 792 C CA . LEU A 1 107 ? 9.023 11.297 2.143 1 98.94 107 LEU A CA 1
ATOM 793 C C . LEU A 1 107 ? 8.406 12.031 3.332 1 98.94 107 LEU A C 1
ATOM 795 O O . LEU A 1 107 ? 8.586 11.625 4.48 1 98.94 107 LEU A O 1
ATOM 799 N N . LEU A 1 108 ? 7.777 13.133 3.047 1 98.75 108 LEU A N 1
ATOM 800 C CA . LEU A 1 108 ? 6.895 13.703 4.055 1 98.75 108 LEU A CA 1
ATOM 801 C C . LEU A 1 108 ? 5.539 13.008 4.051 1 98.75 108 LEU A C 1
ATOM 803 O O . LEU A 1 108 ? 4.715 13.242 3.164 1 98.75 108 LEU A O 1
ATOM 807 N N . GLY A 1 109 ? 5.363 12.148 5.035 1 97.75 109 GLY A N 1
ATOM 808 C CA . GLY A 1 109 ? 4.086 11.477 5.207 1 97.75 109 GLY A CA 1
ATOM 809 C C . GLY A 1 109 ? 3.09 12.289 6.012 1 97.75 109 GLY A C 1
ATOM 810 O O . GLY A 1 109 ? 3.109 13.523 5.973 1 97.75 109 GLY A O 1
ATOM 811 N N . GLY A 1 110 ? 2.119 11.656 6.555 1 96.25 110 GLY A N 1
ATOM 812 C CA . GLY A 1 110 ? 1.095 12.312 7.348 1 96.25 110 GLY A CA 1
ATOM 813 C C . GLY A 1 110 ? 0.434 11.391 8.352 1 96.25 110 GLY A C 1
ATOM 814 O O . GLY A 1 110 ? 0.374 10.18 8.148 1 96.25 110 GLY A O 1
ATOM 815 N N . ASP A 1 111 ? -0.1 11.984 9.391 1 95.56 111 ASP A N 1
ATOM 816 C CA . ASP A 1 111 ? -0.75 11.156 10.406 1 95.56 111 ASP A CA 1
ATOM 817 C C . ASP A 1 111 ? -2.117 10.672 9.922 1 95.56 111 ASP A C 1
ATOM 819 O O . ASP A 1 111 ? -2.775 9.883 10.609 1 95.56 111 ASP A O 1
ATOM 823 N N . CYS A 1 112 ? -2.547 11.133 8.734 1 94.31 112 CYS A N 1
ATOM 824 C CA . CYS A 1 112 ? -3.748 10.57 8.141 1 94.31 112 CYS A CA 1
ATOM 825 C C . CYS A 1 112 ? -3.574 9.078 7.871 1 94.31 112 CYS A C 1
ATOM 827 O O . CYS A 1 112 ? -4.555 8.336 7.801 1 94.31 112 CYS A O 1
ATOM 829 N N . SER A 1 113 ? -2.328 8.617 7.707 1 96.5 113 SER A N 1
ATOM 830 C CA . SER A 1 113 ? -2.055 7.199 7.492 1 96.5 113 SER A CA 1
ATOM 831 C C . SER A 1 113 ? -2.402 6.375 8.727 1 96.5 113 SER A C 1
ATOM 833 O O . SER A 1 113 ? -2.541 5.152 8.641 1 96.5 113 SER A O 1
ATOM 835 N N . VAL A 1 114 ? -2.516 7.102 9.867 1 97.5 114 VAL A N 1
ATOM 836 C CA . VAL A 1 114 ? -2.895 6.418 11.102 1 97.5 114 VAL A CA 1
ATOM 837 C C . VAL A 1 114 ? -4.191 7.016 11.641 1 97.5 114 VAL A C 1
ATOM 839 O O . VAL A 1 114 ? -4.449 6.961 12.852 1 97.5 114 VAL A O 1
ATOM 842 N N . GLY A 1 115 ? -4.941 7.598 10.797 1 94.19 115 GLY A N 1
ATOM 843 C CA . GLY A 1 115 ? -6.371 7.766 10.992 1 94.19 115 GLY A CA 1
ATOM 844 C C . GLY A 1 115 ? -6.742 9.109 11.586 1 94.19 115 GLY A C 1
ATOM 845 O O . GLY A 1 115 ? -7.922 9.438 11.711 1 94.19 115 GLY A O 1
ATOM 846 N N . HIS A 1 116 ? -5.777 10 11.945 1 91.94 116 HIS A N 1
ATOM 847 C CA . HIS A 1 116 ? -6.137 11.242 12.633 1 91.94 116 HIS A CA 1
ATOM 848 C C . HIS A 1 116 ? -7.109 10.977 13.773 1 91.94 116 HIS A C 1
ATOM 850 O O . HIS A 1 116 ? -6.965 9.992 14.5 1 91.94 116 HIS A O 1
ATOM 856 N N . MET A 1 117 ? -8.102 11.82 13.938 1 92.5 117 MET A N 1
ATOM 857 C CA . MET A 1 117 ? -9.055 11.711 15.031 1 92.5 117 MET A CA 1
ATOM 858 C C . MET A 1 117 ? -10.195 10.758 14.664 1 92.5 117 MET A C 1
ATOM 860 O O . MET A 1 117 ? -11.156 10.617 15.422 1 92.5 117 MET A O 1
ATOM 864 N N . PHE A 1 118 ? -10.086 10.023 13.586 1 94 118 PHE A N 1
ATOM 865 C CA . PHE A 1 118 ? -11.195 9.234 13.078 1 94 118 PHE A CA 1
ATOM 866 C C . PHE A 1 118 ? -11.156 7.812 13.625 1 94 118 PHE A C 1
ATOM 868 O O . PHE A 1 118 ? -12.164 7.102 13.609 1 94 118 PHE A O 1
ATOM 875 N N . HIS A 1 119 ? -9.969 7.406 14.086 1 95.06 119 HIS A N 1
ATOM 876 C CA . HIS A 1 119 ? -9.805 6.043 14.578 1 95.06 119 HIS A CA 1
ATOM 877 C C . HIS A 1 119 ? -9.273 6.039 16.016 1 95.06 119 HIS A C 1
ATOM 879 O O . HIS A 1 119 ? -8.414 6.852 16.359 1 95.06 119 HIS A O 1
ATOM 885 N N . ALA A 1 120 ? -9.781 5.148 16.766 1 95.06 120 ALA A N 1
ATOM 886 C CA . ALA A 1 120 ? -9.289 4.98 18.141 1 95.06 120 ALA A CA 1
ATOM 887 C C . ALA A 1 120 ? -8.039 4.105 18.172 1 95.06 120 ALA A C 1
ATOM 889 O O . ALA A 1 120 ? -7.926 3.145 17.406 1 95.06 120 ALA A O 1
ATOM 890 N N . TYR A 1 121 ? -7.133 4.492 18.969 1 96.12 121 TYR A N 1
ATOM 891 C CA . TYR A 1 121 ? -5.969 3.682 19.312 1 96.12 121 TYR A CA 1
ATOM 892 C C . TYR A 1 121 ? -5.883 3.455 20.828 1 96.12 121 TYR A C 1
ATOM 894 O O . TYR A 1 121 ? -6.273 4.32 21.609 1 96.12 121 TYR A O 1
ATOM 902 N N . PRO A 1 122 ? -5.414 2.305 21.266 1 93.25 122 PRO A N 1
ATOM 903 C CA . PRO A 1 122 ? -5.383 1.991 22.703 1 93.25 122 PRO A CA 1
ATOM 904 C C . PRO A 1 122 ? -4.305 2.77 23.453 1 93.25 122 PRO A C 1
ATOM 906 O O . PRO A 1 122 ? -4.305 2.801 24.688 1 93.25 122 PRO A O 1
ATOM 909 N N . GLY A 1 123 ? -3.432 3.369 22.875 1 93.44 123 GLY A N 1
ATOM 910 C CA . GLY A 1 123 ? -2.328 4.148 23.406 1 93.44 123 GLY A CA 1
ATOM 911 C C . GLY A 1 123 ? -1.687 5.062 22.375 1 93.44 123 GLY A C 1
ATOM 912 O O . GLY A 1 123 ? -2.215 5.234 21.281 1 93.44 123 GLY A O 1
ATOM 913 N N . PRO A 1 124 ? -0.565 5.668 22.812 1 96.19 124 PRO A N 1
ATOM 914 C CA . PRO A 1 124 ? 0.129 6.52 21.844 1 96.19 124 PRO A CA 1
ATOM 915 C C . PRO A 1 124 ? 0.472 5.781 20.547 1 96.19 124 PRO A C 1
ATOM 917 O O . PRO A 1 124 ? 0.826 4.598 20.578 1 96.19 124 PRO A O 1
ATOM 920 N N . ILE A 1 125 ? 0.262 6.48 19.5 1 98.19 125 ILE A N 1
ATOM 921 C CA . ILE A 1 125 ? 0.549 5.922 18.172 1 98.19 125 ILE A CA 1
ATOM 922 C C . ILE A 1 125 ? 2.053 5.969 17.906 1 98.19 125 ILE A C 1
ATOM 924 O O . ILE A 1 125 ? 2.652 7.043 17.891 1 98.19 125 ILE A O 1
ATOM 928 N N . THR A 1 126 ? 2.676 4.859 17.766 1 98.31 126 THR A N 1
ATOM 929 C CA . THR A 1 126 ? 4.094 4.762 17.438 1 98.31 126 THR A CA 1
ATOM 930 C C . THR A 1 126 ? 4.289 4.453 15.961 1 98.31 126 THR A C 1
ATOM 932 O O . THR A 1 126 ? 3.316 4.324 15.219 1 98.31 126 THR A O 1
ATOM 935 N N . GLU A 1 127 ? 5.547 4.367 15.531 1 98.44 127 GLU A N 1
ATOM 936 C CA . GLU A 1 127 ? 5.863 4.102 14.133 1 98.44 127 GLU A CA 1
ATOM 937 C C . GLU A 1 127 ? 5.477 2.68 13.734 1 98.44 127 GLU A C 1
ATOM 939 O O . GLU A 1 127 ? 5.332 2.373 12.555 1 98.44 127 GLU A O 1
ATOM 944 N N . ASP A 1 128 ? 5.199 1.79 14.75 1 96.5 128 ASP A N 1
ATOM 945 C CA . ASP A 1 128 ? 4.844 0.398 14.492 1 96.5 128 ASP A CA 1
ATOM 946 C C . ASP A 1 128 ? 3.33 0.201 14.523 1 96.5 128 ASP A C 1
ATOM 948 O O . ASP A 1 128 ? 2.832 -0.884 14.211 1 96.5 128 ASP A O 1
ATOM 952 N N . SER A 1 129 ? 2.6 1.269 14.914 1 97.75 129 SER A N 1
ATOM 953 C CA . SER A 1 129 ? 1.146 1.157 14.938 1 97.75 129 SER A CA 1
ATOM 954 C C . SER A 1 129 ? 0.591 0.874 13.547 1 97.75 129 SER A C 1
ATOM 956 O O . SER A 1 129 ? 1.131 1.354 12.547 1 97.75 129 SER A O 1
ATOM 958 N N . PRO A 1 130 ? -0.526 0.08 13.5 1 97 130 PRO A N 1
ATOM 959 C CA . PRO A 1 130 ? -1.091 -0.231 12.188 1 97 130 PRO A CA 1
ATOM 960 C C . PRO A 1 130 ? -1.606 1.009 11.453 1 97 130 PRO A C 1
ATOM 962 O O . PRO A 1 130 ? -2.141 1.924 12.086 1 97 130 PRO A O 1
ATOM 965 N N . ARG A 1 131 ? -1.429 1.049 10.156 1 98.06 131 ARG A N 1
ATOM 966 C CA . ARG A 1 131 ? -1.996 2.092 9.312 1 98.06 131 ARG A CA 1
ATOM 967 C C . ARG A 1 131 ? -3.514 1.971 9.234 1 98.06 131 ARG A C 1
ATOM 969 O O . ARG A 1 131 ? -4.047 0.874 9.047 1 98.06 131 ARG A O 1
ATOM 976 N N . ARG A 1 132 ? -4.16 3.053 9.43 1 98.25 132 ARG A N 1
ATOM 977 C CA . ARG A 1 132 ? -5.613 3.141 9.375 1 98.25 132 ARG A CA 1
ATOM 978 C C . ARG A 1 132 ? -6.059 4.426 8.68 1 98.25 132 ARG A C 1
ATOM 980 O O . ARG A 1 132 ? -6.422 5.398 9.344 1 98.25 132 ARG A O 1
ATOM 987 N N . ALA A 1 133 ? -6.105 4.363 7.363 1 97.31 133 ALA A N 1
ATOM 988 C CA . ALA A 1 133 ? -6.543 5.543 6.621 1 97.31 133 ALA A CA 1
ATOM 989 C C . ALA A 1 133 ? -7.961 5.945 7.02 1 97.31 133 ALA A C 1
ATOM 991 O O . ALA A 1 133 ? -8.828 5.086 7.207 1 97.31 133 ALA A O 1
ATOM 992 N N . TYR A 1 134 ? -8.227 7.195 7.211 1 95.12 134 TYR A N 1
ATOM 993 C CA . TYR A 1 134 ? -9.602 7.652 7.395 1 95.12 134 TYR A CA 1
ATOM 994 C C . TYR A 1 134 ? -10.352 7.68 6.066 1 95.12 134 TYR A C 1
ATOM 996 O O . TYR A 1 134 ? -9.742 7.539 5 1 95.12 134 TYR A O 1
ATOM 1004 N N . PRO A 1 135 ? -11.664 7.82 6.098 1 93.56 135 PRO A N 1
ATOM 1005 C CA . PRO A 1 135 ? -12.406 7.809 4.836 1 93.56 135 PRO A CA 1
ATOM 1006 C C . PRO A 1 135 ? -11.977 8.914 3.881 1 93.56 135 PRO A C 1
ATOM 1008 O O . PRO A 1 135 ? -11.844 10.07 4.289 1 93.56 135 PRO A O 1
ATOM 1011 N N . GLY A 1 136 ? -11.766 8.5 2.613 1 93.12 136 GLY A N 1
ATOM 1012 C CA . GLY A 1 136 ? -11.297 9.406 1.574 1 93.12 136 GLY A CA 1
ATOM 1013 C C . GLY A 1 136 ? -10.031 8.914 0.885 1 93.12 136 GLY A C 1
ATOM 1014 O O . GLY A 1 136 ? -9.359 8.008 1.382 1 93.12 136 GLY A O 1
ATOM 1015 N N . CYS A 1 137 ? -9.695 9.508 -0.244 1 95.06 137 CYS A N 1
ATOM 1016 C CA . CYS A 1 137 ? -8.586 9.008 -1.043 1 95.06 137 CYS A CA 1
ATOM 1017 C C . CYS A 1 137 ? -7.273 9.648 -0.62 1 95.06 137 CYS A C 1
ATOM 1019 O O . CYS A 1 137 ? -6.199 9.094 -0.86 1 95.06 137 CYS A O 1
ATOM 1021 N N . TYR A 1 138 ? -7.324 10.766 0.065 1 94.06 138 TYR A N 1
ATOM 1022 C CA . TYR A 1 138 ? -6.09 11.414 0.499 1 94.06 138 TYR A CA 1
ATOM 1023 C C . TYR A 1 138 ? -5.336 10.539 1.494 1 94.06 138 TYR A C 1
ATOM 1025 O O . TYR A 1 138 ? -4.152 10.25 1.304 1 94.06 138 TYR A O 1
ATOM 1033 N N . ALA A 1 139 ? -6.043 10.148 2.553 1 96 139 ALA A N 1
ATOM 1034 C CA . ALA A 1 139 ? -5.406 9.312 3.562 1 96 139 ALA A CA 1
ATOM 1035 C C . ALA A 1 139 ? -4.883 8.016 2.949 1 96 139 ALA A C 1
ATOM 1037 O O . ALA A 1 139 ? -3.807 7.539 3.314 1 96 139 ALA A O 1
ATOM 1038 N N . LEU A 1 140 ? -5.637 7.461 2.002 1 97.56 140 LEU A N 1
ATOM 1039 C CA . LEU A 1 140 ? -5.188 6.25 1.321 1 97.56 140 LEU A CA 1
ATOM 1040 C C . LEU A 1 140 ? -3.887 6.5 0.566 1 97.56 140 LEU A C 1
ATOM 1042 O O . LEU A 1 140 ? -2.965 5.684 0.62 1 97.56 140 LEU A O 1
ATOM 1046 N N . THR A 1 141 ? -3.834 7.613 -0.12 1 97.25 141 THR A N 1
ATOM 1047 C CA . THR A 1 141 ? -2.635 7.965 -0.873 1 97.25 141 THR A CA 1
ATOM 1048 C C . THR A 1 141 ? -1.412 7.988 0.038 1 97.25 141 THR A C 1
ATOM 1050 O O . THR A 1 141 ? -0.356 7.461 -0.317 1 97.25 141 THR A O 1
ATOM 1053 N N . LYS A 1 142 ? -1.571 8.547 1.188 1 97.5 142 LYS A N 1
ATOM 1054 C CA . LYS A 1 142 ? -0.449 8.641 2.117 1 97.5 142 LYS A CA 1
ATOM 1055 C C . LYS A 1 142 ? -0.045 7.262 2.637 1 97.5 142 LYS A C 1
ATOM 1057 O O . LYS A 1 142 ? 1.141 6.992 2.834 1 97.5 142 LYS A O 1
ATOM 1062 N N . VAL A 1 143 ? -1.015 6.426 2.846 1 98.5 143 VAL A N 1
ATOM 1063 C CA . VAL A 1 143 ? -0.709 5.051 3.23 1 98.5 143 VAL A CA 1
ATOM 1064 C C . VAL A 1 143 ? 0.082 4.367 2.117 1 98.5 143 VAL A C 1
ATOM 1066 O O . VAL A 1 143 ? 1.122 3.756 2.373 1 98.5 143 VAL A O 1
ATOM 1069 N N . LEU A 1 144 ? -0.372 4.5 0.916 1 98.69 144 LEU A N 1
ATOM 1070 C CA . LEU A 1 144 ? 0.261 3.83 -0.214 1 98.69 144 LEU A CA 1
ATOM 1071 C C . LEU A 1 144 ? 1.663 4.379 -0.457 1 98.69 144 LEU A C 1
ATOM 1073 O O . LEU A 1 144 ? 2.572 3.631 -0.822 1 98.69 144 LEU A O 1
ATOM 1077 N N . GLU A 1 145 ? 1.842 5.656 -0.26 1 98.56 145 GLU A N 1
ATOM 1078 C CA . GLU A 1 145 ? 3.17 6.25 -0.385 1 98.56 145 GLU A CA 1
ATOM 1079 C C . GLU A 1 145 ? 4.141 5.648 0.629 1 98.56 145 GLU A C 1
ATOM 1081 O O . GLU A 1 145 ? 5.273 5.305 0.284 1 98.56 145 GLU A O 1
ATOM 1086 N N . GLU A 1 146 ? 3.719 5.523 1.854 1 98.69 146 GLU A N 1
ATOM 1087 C CA . GLU A 1 146 ? 4.559 4.906 2.877 1 98.69 146 GLU A CA 1
ATOM 1088 C C . GLU A 1 146 ? 4.93 3.479 2.496 1 98.69 146 GLU A C 1
ATOM 1090 O O . GLU A 1 146 ? 6.094 3.082 2.617 1 98.69 146 GLU A O 1
ATOM 1095 N N . VAL A 1 147 ? 3.945 2.77 2.014 1 98.81 147 VAL A N 1
ATOM 1096 C CA . VAL A 1 147 ? 4.16 1.368 1.667 1 98.81 147 VAL A CA 1
ATOM 1097 C C . VAL A 1 147 ? 5.133 1.269 0.494 1 98.81 147 VAL A C 1
ATOM 1099 O O . VAL A 1 147 ? 6.055 0.452 0.513 1 98.81 147 VAL A O 1
ATOM 1102 N N . MET A 1 148 ? 4.941 2.076 -0.489 1 98.81 148 MET A N 1
ATOM 1103 C CA . MET A 1 148 ? 5.828 2.061 -1.648 1 98.81 148 MET A CA 1
ATOM 1104 C C . MET A 1 148 ? 7.262 2.391 -1.243 1 98.81 148 MET A C 1
ATOM 1106 O O . MET A 1 148 ? 8.211 1.801 -1.765 1 98.81 148 MET A O 1
ATOM 1110 N N . LEU A 1 149 ? 7.383 3.336 -0.361 1 98.88 149 LEU A N 1
ATOM 1111 C CA . LEU A 1 149 ? 8.711 3.701 0.125 1 98.88 149 LEU A CA 1
ATOM 1112 C C . LEU A 1 149 ? 9.375 2.521 0.824 1 98.88 149 LEU A C 1
ATOM 1114 O O . LEU A 1 149 ? 10.547 2.219 0.563 1 98.88 149 LEU A O 1
ATOM 1118 N N . GLU A 1 150 ? 8.664 1.896 1.7 1 98.62 150 GLU A N 1
ATOM 1119 C CA . GLU A 1 150 ? 9.148 0.715 2.406 1 98.62 150 GLU A CA 1
ATOM 1120 C C . GLU A 1 150 ? 9.562 -0.383 1.431 1 98.62 150 GLU A C 1
ATOM 1122 O O . GLU A 1 150 ? 10.625 -0.982 1.575 1 98.62 150 GLU A O 1
ATOM 1127 N N . GLN A 1 151 ? 8.711 -0.622 0.475 1 98.69 151 GLN A N 1
ATOM 1128 C CA . GLN A 1 151 ? 8.969 -1.702 -0.471 1 98.69 151 GLN A CA 1
ATOM 1129 C C . GLN A 1 151 ? 10.156 -1.372 -1.371 1 98.69 151 GLN A C 1
ATOM 1131 O O . GLN A 1 151 ? 10.906 -2.266 -1.767 1 98.69 151 GLN A O 1
ATOM 1136 N N . ALA A 1 152 ? 10.367 -0.085 -1.701 1 98.62 152 ALA A N 1
ATOM 1137 C CA . ALA A 1 152 ? 11.523 0.301 -2.504 1 98.62 152 ALA A CA 1
ATOM 1138 C C . ALA A 1 152 ? 12.828 -0.057 -1.796 1 98.62 152 ALA A C 1
ATOM 1140 O O . ALA A 1 152 ? 13.789 -0.476 -2.436 1 98.62 152 ALA A O 1
ATOM 1141 N N . ARG A 1 153 ? 12.844 0.134 -0.503 1 98.44 153 ARG A N 1
ATOM 1142 C CA . ARG A 1 153 ? 14.016 -0.273 0.266 1 98.44 153 ARG A CA 1
ATOM 1143 C C . ARG A 1 153 ? 14.172 -1.79 0.262 1 98.44 153 ARG A C 1
ATOM 1145 O O . ARG A 1 153 ? 15.281 -2.305 0.07 1 98.44 153 ARG A O 1
ATOM 1152 N N . ILE A 1 154 ? 13.102 -2.484 0.436 1 98.12 154 ILE A N 1
ATOM 1153 C CA . ILE A 1 154 ? 13.117 -3.941 0.504 1 98.12 154 ILE A CA 1
ATOM 1154 C C . ILE A 1 154 ? 13.539 -4.52 -0.845 1 98.12 154 ILE A C 1
ATOM 1156 O O . ILE A 1 154 ? 14.383 -5.414 -0.907 1 98.12 154 ILE A O 1
ATOM 1160 N N . GLN A 1 155 ? 13 -3.977 -1.925 1 97.44 155 GLN A N 1
ATOM 1161 C CA . GLN A 1 155 ? 13.219 -4.504 -3.268 1 97.44 155 GLN A CA 1
ATOM 1162 C C . GLN A 1 155 ? 14.633 -4.188 -3.76 1 97.44 155 GLN A C 1
ATOM 1164 O O . GLN A 1 155 ? 15.258 -5.008 -4.434 1 97.44 155 GLN A O 1
ATOM 1169 N N . TYR A 1 156 ? 15.148 -2.986 -3.402 1 97.62 156 TYR A N 1
ATOM 1170 C CA . TYR A 1 156 ? 16.297 -2.492 -4.152 1 97.62 156 TYR A CA 1
ATOM 1171 C C . TYR A 1 156 ? 17.391 -1.987 -3.211 1 97.62 156 TYR A C 1
ATOM 1173 O O . TYR A 1 156 ? 18.453 -1.571 -3.658 1 97.62 156 TYR A O 1
ATOM 1181 N N . GLY A 1 157 ? 17.094 -1.945 -1.927 1 97.69 157 GLY A N 1
ATOM 1182 C CA . GLY A 1 157 ? 18.094 -1.488 -0.967 1 97.69 157 GLY A CA 1
ATOM 1183 C C . GLY A 1 157 ? 18.25 0.021 -0.939 1 97.69 157 GLY A C 1
ATOM 1184 O O . GLY A 1 157 ? 19.266 0.539 -0.496 1 97.69 157 GLY A O 1
ATOM 1185 N N . LEU A 1 158 ? 17.266 0.771 -1.408 1 98.5 158 LEU A N 1
ATOM 1186 C CA . LEU A 1 158 ? 17.328 2.229 -1.417 1 98.5 158 LEU A CA 1
ATOM 1187 C C . LEU A 1 158 ? 17.359 2.779 0.005 1 98.5 158 LEU A C 1
ATOM 1189 O O . LEU A 1 158 ? 16.734 2.229 0.908 1 98.5 158 LEU A O 1
ATOM 1193 N N . ASP A 1 159 ? 18.125 3.84 0.238 1 98.62 159 ASP A N 1
ATOM 1194 C CA . ASP A 1 159 ? 18.047 4.59 1.487 1 98.62 159 ASP A CA 1
ATOM 1195 C C . ASP A 1 159 ? 16.797 5.457 1.528 1 98.62 159 ASP A C 1
ATOM 1197 O O . ASP A 1 159 ? 16.688 6.438 0.79 1 98.62 159 ASP A O 1
ATOM 1201 N N . THR A 1 160 ? 15.867 5.062 2.365 1 98.81 160 THR A N 1
ATOM 1202 C CA . THR A 1 160 ? 14.594 5.758 2.451 1 98.81 160 THR A CA 1
ATOM 1203 C C . THR A 1 160 ? 14.32 6.227 3.879 1 98.81 160 THR A C 1
ATOM 1205 O O . THR A 1 160 ? 14.883 5.68 4.832 1 98.81 160 THR A O 1
ATOM 1208 N N . CYS A 1 161 ? 13.516 7.289 4.023 1 98.94 161 CYS A N 1
ATOM 1209 C CA . CYS A 1 161 ? 13.031 7.785 5.305 1 98.94 161 CYS A CA 1
ATOM 1210 C C . CYS A 1 161 ? 11.656 8.43 5.16 1 98.94 161 CYS A C 1
ATOM 1212 O O . CYS A 1 161 ? 11.383 9.102 4.164 1 98.94 161 CYS A O 1
ATOM 1214 N N . CYS A 1 162 ? 10.82 8.164 6.062 1 98.94 162 CYS A N 1
ATOM 1215 C CA . CYS A 1 162 ? 9.508 8.797 6.098 1 98.94 162 CYS A CA 1
ATOM 1216 C C . CYS A 1 162 ? 9.32 9.594 7.379 1 98.94 162 CYS A C 1
ATOM 1218 O O . CYS A 1 162 ? 9.641 9.117 8.469 1 98.94 162 CYS A O 1
ATOM 1220 N N . LEU A 1 163 ? 8.859 10.812 7.25 1 98.94 163 LEU A N 1
ATOM 1221 C CA . LEU A 1 163 ? 8.445 11.625 8.391 1 98.94 163 LEU A CA 1
ATOM 1222 C C . LEU A 1 163 ? 6.93 11.805 8.406 1 98.94 163 LEU A C 1
ATOM 1224 O O . LEU A 1 163 ? 6.371 12.477 7.539 1 98.94 163 LEU A O 1
ATOM 1228 N N . ARG A 1 164 ? 6.27 11.219 9.383 1 98.62 164 ARG A N 1
ATOM 1229 C CA . ARG A 1 164 ? 4.832 11.406 9.562 1 98.62 164 ARG A CA 1
ATOM 1230 C C . ARG A 1 164 ? 4.543 12.68 10.344 1 98.62 164 ARG A C 1
ATOM 1232 O O . ARG A 1 164 ? 4.836 12.766 11.539 1 98.62 164 ARG A O 1
ATOM 1239 N N . ALA A 1 165 ? 3.963 13.586 9.633 1 98 165 ALA A N 1
ATOM 1240 C CA . ALA A 1 165 ? 3.625 14.844 10.289 1 98 165 ALA A CA 1
ATOM 1241 C C . ALA A 1 165 ? 2.119 14.961 10.508 1 98 165 ALA A C 1
ATOM 1243 O O . ALA A 1 165 ? 1.327 14.57 9.648 1 98 165 ALA A O 1
ATOM 1244 N N . PRO A 1 166 ? 1.725 15.453 11.664 1 97.19 166 PRO A N 1
ATOM 1245 C CA . PRO A 1 166 ? 0.306 15.758 11.875 1 97.19 166 PRO A CA 1
ATOM 1246 C C . PRO A 1 166 ? -0.099 17.109 11.289 1 97.19 166 PRO A C 1
ATOM 1248 O O . PRO A 1 166 ? 0.434 17.516 10.25 1 97.19 166 PRO A O 1
ATOM 1251 N N . TRP A 1 167 ? -1.137 17.766 11.844 1 95.12 167 TRP A N 1
ATOM 1252 C CA . TRP A 1 167 ? -1.569 19.062 11.336 1 95.12 167 TRP A CA 1
ATOM 1253 C C . TRP A 1 167 ? -0.458 20.094 11.461 1 95.12 167 TRP A C 1
ATOM 1255 O O . TRP A 1 167 ? -0.066 20.453 12.578 1 95.12 167 TRP A O 1
ATOM 1265 N N . ILE A 1 168 ? 0.004 20.594 10.344 1 96.5 168 ILE A N 1
ATOM 1266 C CA . ILE A 1 168 ? 1.114 21.531 10.297 1 96.5 168 ILE A CA 1
ATOM 1267 C C . ILE A 1 168 ? 0.58 22.953 10.367 1 96.5 168 ILE A C 1
ATOM 1269 O O . ILE A 1 168 ? -0.248 23.359 9.547 1 96.5 168 ILE A O 1
ATOM 1273 N N . VAL A 1 169 ? 1.08 23.688 11.305 1 95 169 VAL A N 1
ATOM 1274 C CA . VAL A 1 169 ? 0.571 25.047 11.461 1 95 169 VAL A CA 1
ATOM 1275 C C . VAL A 1 169 ? 1.713 26.047 11.305 1 95 169 VAL A C 1
ATOM 1277 O O . VAL A 1 169 ? 2.852 25.766 11.68 1 95 169 VAL A O 1
ATOM 1280 N N . GLU A 1 170 ? 1.421 27.094 10.719 1 94.56 170 GLU A N 1
ATOM 1281 C CA . GLU A 1 170 ? 2.285 28.25 10.602 1 94.56 170 GLU A CA 1
ATOM 1282 C C . GLU A 1 170 ? 1.491 29.547 10.758 1 94.56 170 GLU A C 1
ATOM 1284 O O . GLU A 1 170 ? 0.264 29.547 10.641 1 94.56 170 GLU A O 1
ATOM 1289 N N . LYS A 1 171 ? 2.158 30.609 11.141 1 94.56 171 LYS A N 1
ATOM 1290 C CA . LYS A 1 171 ? 1.55 31.938 11.203 1 94.56 171 LYS A CA 1
ATOM 1291 C C . LYS A 1 171 ? 0.273 31.922 12.039 1 94.56 171 LYS A C 1
ATOM 1293 O O . LYS A 1 171 ? 0.3 31.547 13.211 1 94.56 171 LYS A O 1
ATOM 1298 N N . ASP A 1 172 ? -0.849 32.219 11.469 1 94.31 172 ASP A N 1
ATOM 1299 C CA . ASP A 1 172 ? -2.094 32.312 12.219 1 94.31 172 ASP A CA 1
ATOM 1300 C C . ASP A 1 172 ? -3.004 31.125 11.953 1 94.31 172 ASP A C 1
ATOM 1302 O O . ASP A 1 172 ? -4.207 31.172 12.227 1 94.31 172 ASP A O 1
ATOM 1306 N N . ASP A 1 173 ? -2.42 30.047 11.438 1 93.69 173 ASP A N 1
ATOM 1307 C CA . ASP A 1 173 ? -3.199 28.859 11.102 1 93.69 173 ASP A CA 1
ATOM 1308 C C . ASP A 1 173 ? -3.98 28.359 12.312 1 93.69 173 ASP A C 1
ATOM 1310 O O . ASP A 1 173 ? -5.172 28.062 12.211 1 93.69 173 ASP A O 1
ATOM 1314 N N . PHE A 1 174 ? -3.309 28.266 13.469 1 95.25 174 PHE A N 1
ATOM 1315 C CA . PHE A 1 174 ? -3.932 27.688 14.656 1 95.25 174 PHE A CA 1
ATOM 1316 C C . PHE A 1 174 ? -5.074 28.578 15.141 1 95.25 174 PHE A C 1
ATOM 1318 O O . PHE A 1 174 ? -6.117 28.078 15.57 1 95.25 174 PHE A O 1
ATOM 1325 N N . ARG A 1 175 ? -4.941 29.922 15.07 1 94.69 175 ARG A N 1
ATOM 1326 C CA . ARG A 1 175 ? -6.008 30.859 15.406 1 94.69 175 ARG A CA 1
ATOM 1327 C C . ARG A 1 175 ? -7.246 30.594 14.555 1 94.69 175 ARG A C 1
ATOM 1329 O O . ARG A 1 175 ? -8.367 30.562 15.07 1 94.69 175 ARG A O 1
ATOM 1336 N N . HIS A 1 176 ? -7.02 30.281 13.32 1 92.56 176 HIS A N 1
ATOM 1337 C CA . HIS A 1 176 ? -8.141 30.109 12.406 1 92.56 176 HIS A CA 1
ATOM 1338 C C . HIS A 1 176 ? -8.727 28.703 12.516 1 92.56 176 HIS A C 1
ATOM 1340 O O . HIS A 1 176 ? -9.906 28.5 12.234 1 92.56 176 HIS A O 1
ATOM 1346 N N . ALA A 1 177 ? -7.883 27.75 12.883 1 91.75 177 ALA A N 1
ATOM 1347 C CA . ALA A 1 177 ? -8.406 26.406 13.172 1 91.75 177 ALA A CA 1
ATOM 1348 C C . ALA A 1 177 ? -9.383 26.453 14.336 1 91.75 177 ALA A C 1
ATOM 1350 O O . ALA A 1 177 ? -10.266 25.594 14.445 1 91.75 177 ALA A O 1
ATOM 1351 N N . LEU A 1 178 ? -9.25 27.484 15.172 1 94.12 178 LEU A N 1
ATOM 1352 C CA . LEU A 1 178 ? -10.062 27.625 16.375 1 94.12 178 LEU A CA 1
ATOM 1353 C C . LEU A 1 178 ? -11.156 28.672 16.172 1 94.12 178 LEU A C 1
ATOM 1355 O O . LEU A 1 178 ? -11.812 29.078 17.141 1 94.12 178 LEU A O 1
ATOM 1359 N N . SER A 1 179 ? -11.383 29.094 14.977 1 93.75 179 SER A N 1
ATOM 1360 C CA . SER A 1 179 ? -12.352 30.141 14.703 1 93.75 179 SER A CA 1
ATOM 1361 C C . SER A 1 179 ? -13.703 29.562 14.297 1 93.75 179 SER A C 1
ATOM 1363 O O . SER A 1 179 ? -13.766 28.594 13.547 1 93.75 179 SER A O 1
ATOM 1365 N N . PHE A 1 180 ? -14.742 30.156 14.734 1 94.62 180 PHE A N 1
ATOM 1366 C CA . PHE A 1 180 ? -16.094 29.781 14.312 1 94.62 180 PHE A CA 1
ATOM 1367 C C . PHE A 1 180 ? -16.484 30.5 13.031 1 94.62 180 PHE A C 1
ATOM 1369 O O . PHE A 1 180 ? -17.453 30.125 12.375 1 94.62 180 PHE A O 1
ATOM 1376 N N . THR A 1 181 ? -15.797 31.562 12.656 1 90.25 181 THR A N 1
ATOM 1377 C CA . THR A 1 181 ? -16.188 32.406 11.539 1 90.25 181 THR A CA 1
ATOM 1378 C C . THR A 1 181 ? -15.242 32.25 10.359 1 90.25 181 THR A C 1
ATOM 1380 O O . THR A 1 181 ? -15.664 32.281 9.203 1 90.25 181 THR A O 1
ATOM 1383 N N . ASP A 1 182 ? -13.953 32.031 10.633 1 86.06 182 ASP A N 1
ATOM 1384 C CA . ASP A 1 182 ? -12.914 31.922 9.617 1 86.06 182 ASP A CA 1
ATOM 1385 C C . ASP A 1 182 ? -12.125 30.625 9.789 1 86.06 182 ASP A C 1
ATOM 1387 O O . ASP A 1 182 ? -10.898 30.656 9.906 1 86.06 182 ASP A O 1
ATOM 1391 N N . GLN A 1 183 ? -12.812 29.625 9.656 1 82.12 183 GLN A N 1
ATOM 1392 C CA . GLN A 1 183 ? -12.25 28.328 9.984 1 82.12 183 GLN A CA 1
ATOM 1393 C C . GLN A 1 183 ? -11.227 27.891 8.945 1 82.12 183 GLN A C 1
ATOM 1395 O O . GLN A 1 183 ? -11.461 28.031 7.742 1 82.12 183 GLN A O 1
ATOM 1400 N N . PHE A 1 184 ? -10.117 27.406 9.508 1 80.94 184 PHE A N 1
ATOM 1401 C CA . PHE A 1 184 ? -9.078 26.766 8.703 1 80.94 184 PHE A CA 1
ATOM 1402 C C . PHE A 1 184 ? -8.977 25.281 9.047 1 80.94 184 PHE A C 1
ATOM 1404 O O . PHE A 1 184 ? -8.469 24.922 10.109 1 80.94 184 PHE A O 1
ATOM 1411 N N . GLY A 1 185 ? -9.484 24.438 8.117 1 77 185 GLY A N 1
ATOM 1412 C CA . GLY A 1 185 ? -9.414 23 8.312 1 77 185 GLY A CA 1
ATOM 1413 C C . GLY A 1 185 ? -10.414 22.5 9.328 1 77 185 GLY A C 1
ATOM 1414 O O . GLY A 1 185 ? -11.172 23.281 9.914 1 77 185 GLY A O 1
ATOM 1415 N N . GLY A 1 186 ? -10.531 21.172 9.453 1 76.12 186 GLY A N 1
ATOM 1416 C CA . GLY A 1 186 ? -11.438 20.547 10.398 1 76.12 186 GLY A CA 1
ATOM 1417 C C . GLY A 1 186 ? -12.844 20.375 9.844 1 76.12 186 GLY A C 1
ATOM 1418 O O . GLY A 1 186 ? -13.109 20.719 8.695 1 76.12 186 GLY A O 1
ATOM 1419 N N . PRO A 1 187 ? -13.664 19.859 10.742 1 78.56 187 PRO A N 1
ATOM 1420 C CA . PRO A 1 187 ? -15.055 19.688 10.312 1 78.56 187 PRO A CA 1
ATOM 1421 C C . PRO A 1 187 ? -15.797 21.016 10.195 1 78.56 187 PRO A C 1
ATOM 1423 O O . PRO A 1 187 ? -15.523 21.953 10.945 1 78.56 187 PRO A O 1
ATOM 1426 N N . ALA A 1 188 ? -16.719 21.016 9.328 1 87.12 188 ALA A N 1
ATOM 1427 C CA . ALA A 1 188 ? -17.594 22.188 9.242 1 87.12 188 ALA A CA 1
ATOM 1428 C C . ALA A 1 188 ? -18.469 22.297 10.492 1 87.12 188 ALA A C 1
ATOM 1430 O O . ALA A 1 188 ? -19.125 21.328 10.898 1 87.12 188 ALA A O 1
ATOM 1431 N N . TRP A 1 189 ? -18.438 23.484 11.016 1 92.62 189 TRP A N 1
ATOM 1432 C CA . TRP A 1 189 ? -19.172 23.688 12.258 1 92.62 189 TRP A CA 1
ATOM 1433 C C . TRP A 1 189 ? -20.641 23.375 12.078 1 92.62 189 TRP A C 1
ATOM 1435 O O . TRP A 1 189 ? -21.297 22.844 12.984 1 92.62 189 TRP A O 1
ATOM 1445 N N . GLU A 1 190 ? -21.188 23.656 10.898 1 92.75 190 GLU A N 1
ATOM 1446 C CA . GLU A 1 190 ? -22.594 23.438 10.594 1 92.75 190 GLU A CA 1
ATOM 1447 C C . GLU A 1 190 ? -22.953 21.969 10.656 1 92.75 190 GLU A C 1
ATOM 1449 O O . GLU A 1 190 ? -24.125 21.609 10.812 1 92.75 190 GLU A O 1
ATOM 1454 N N . GLU A 1 191 ? -21.891 21.188 10.57 1 90.25 191 GLU A N 1
ATOM 1455 C CA . GLU A 1 191 ? -22.141 19.75 10.562 1 90.25 191 GLU A CA 1
ATOM 1456 C C . GLU A 1 191 ? -22.156 19.172 11.977 1 90.25 191 GLU A C 1
ATOM 1458 O O . GLU A 1 191 ? -22.641 18.062 12.195 1 90.25 191 GLU A O 1
ATOM 1463 N N . VAL A 1 192 ? -21.641 19.984 12.883 1 92.81 192 VAL A N 1
ATOM 1464 C CA . VAL A 1 192 ? -21.453 19.375 14.195 1 92.81 192 VAL A CA 1
ATOM 1465 C C . VAL A 1 192 ? -22.109 20.219 15.273 1 92.81 192 VAL A C 1
ATOM 1467 O O . VAL A 1 192 ? -22.109 19.859 16.453 1 92.81 192 VAL A O 1
ATOM 1470 N N . MET A 1 193 ? -22.703 21.359 14.859 1 95.19 193 MET A N 1
ATOM 1471 C CA . MET A 1 193 ? -23.375 22.25 15.82 1 95.19 193 MET A CA 1
ATOM 1472 C C . MET A 1 193 ? -24.766 22.641 15.336 1 95.19 193 MET A C 1
ATOM 1474 O O . MET A 1 193 ? -24.984 22.766 14.133 1 95.19 193 MET A O 1
ATOM 1478 N N . ASP A 1 194 ? -25.625 22.828 16.312 1 94.94 194 ASP A N 1
ATOM 1479 C CA . ASP A 1 194 ? -26.922 23.406 15.977 1 94.94 194 ASP A CA 1
ATOM 1480 C C . ASP A 1 194 ? -26.797 24.875 15.586 1 94.94 194 ASP A C 1
ATOM 1482 O O . ASP A 1 194 ? -25.906 25.578 16.094 1 94.94 194 ASP A O 1
ATOM 1486 N N . ALA A 1 195 ? -27.688 25.344 14.789 1 96 195 ALA A N 1
ATOM 1487 C CA . ALA A 1 195 ? -27.625 26.672 14.188 1 96 195 ALA A CA 1
ATOM 1488 C C . ALA A 1 195 ? -27.625 27.766 15.258 1 96 195 ALA A C 1
ATOM 1490 O O . ALA A 1 195 ? -26.875 28.734 15.156 1 96 195 ALA A O 1
ATOM 1491 N N . ASP A 1 196 ? -28.391 27.578 16.25 1 97 196 ASP A N 1
ATOM 1492 C CA . ASP A 1 196 ? -28.5 28.594 17.297 1 97 196 ASP A CA 1
ATOM 1493 C C . ASP A 1 196 ? -27.203 28.672 18.109 1 97 196 ASP A C 1
ATOM 1495 O O . ASP A 1 196 ? -26.734 29.766 18.422 1 97 196 ASP A O 1
ATOM 1499 N N . ALA A 1 197 ? -26.734 27.547 18.438 1 96.88 197 ALA A N 1
ATOM 1500 C CA . ALA A 1 197 ? -25.484 27.484 19.188 1 96.88 197 ALA A CA 1
ATOM 1501 C C . ALA A 1 197 ? -24.328 28.094 18.391 1 96.88 197 ALA A C 1
ATOM 1503 O O . ALA A 1 197 ? -23.484 28.812 18.938 1 96.88 197 ALA A O 1
ATOM 1504 N N . LEU A 1 198 ? -24.281 27.766 17.125 1 97.12 198 LEU A N 1
ATOM 1505 C CA . LEU A 1 198 ? -23.25 28.297 16.25 1 97.12 198 LEU A CA 1
ATOM 1506 C C . LEU A 1 198 ? -23.359 29.812 16.125 1 97.12 198 LEU A C 1
ATOM 1508 O O . LEU A 1 198 ? -22.359 30.531 16.188 1 97.12 198 LEU A O 1
ATOM 1512 N N . ALA A 1 199 ? -24.594 30.281 15.984 1 97.44 199 ALA A N 1
ATOM 1513 C CA . ALA A 1 199 ? -24.828 31.734 15.914 1 97.44 199 ALA A CA 1
ATOM 1514 C C . ALA A 1 199 ? -24.359 32.438 17.188 1 97.44 199 ALA A C 1
ATOM 1516 O O . ALA A 1 199 ? -23.75 33.5 17.125 1 97.44 199 ALA A O 1
ATOM 1517 N N . ALA A 1 200 ? -24.656 31.812 18.234 1 97.62 200 ALA A N 1
ATOM 1518 C CA . ALA A 1 200 ? -24.25 32.375 19.531 1 97.62 200 ALA A CA 1
ATOM 1519 C C . ALA A 1 200 ? -22.719 32.406 19.641 1 97.62 200 ALA A C 1
ATOM 1521 O O . ALA A 1 200 ? -22.156 33.406 20.141 1 97.62 200 ALA A O 1
ATOM 1522 N N . ALA A 1 201 ? -22.078 31.391 19.219 1 97.5 201 ALA A N 1
ATOM 1523 C CA . ALA A 1 201 ? -20.625 31.312 19.266 1 97.5 201 ALA A CA 1
ATOM 1524 C C . ALA A 1 201 ? -19.984 32.375 18.375 1 97.5 201 ALA A C 1
ATOM 1526 O O . ALA A 1 201 ? -18.938 32.938 18.703 1 97.5 201 ALA A O 1
ATOM 1527 N N . ARG A 1 202 ? -20.609 32.656 17.234 1 96.88 202 ARG A N 1
ATOM 1528 C CA . ARG A 1 202 ? -20.078 33.594 16.266 1 96.88 202 ARG A CA 1
ATOM 1529 C C . ARG A 1 202 ? -20.312 35.031 16.734 1 96.88 202 ARG A C 1
ATOM 1531 O O . ARG A 1 202 ? -19.656 35.969 16.25 1 96.88 202 ARG A O 1
ATOM 1538 N N . ALA A 1 203 ? -21.234 35.219 17.656 1 96.88 203 ALA A N 1
ATOM 1539 C CA . ALA A 1 203 ? -21.656 36.562 18.094 1 96.88 203 ALA A CA 1
ATOM 1540 C C . ALA A 1 203 ? -20.734 37.094 19.188 1 96.88 203 ALA A C 1
ATOM 1542 O O . ALA A 1 203 ? -20.875 38.219 19.625 1 96.88 203 ALA A O 1
ATOM 1543 N N . ARG A 1 204 ? -19.812 36.375 19.641 1 96.19 204 ARG A N 1
ATOM 1544 C CA . ARG A 1 204 ? -18.875 36.75 20.703 1 96.19 204 ARG A CA 1
ATOM 1545 C C . ARG A 1 204 ? -17.5 36.156 20.469 1 96.19 204 ARG A C 1
ATOM 1547 O O . ARG A 1 204 ? -17.344 35.281 19.609 1 96.19 204 ARG A O 1
ATOM 1554 N N . PRO A 1 205 ? -16.438 36.625 21.109 1 96.69 205 PRO A N 1
ATOM 1555 C CA . PRO A 1 205 ? -15.117 36 21 1 96.69 205 PRO A CA 1
ATOM 1556 C C . PRO A 1 205 ? -15.062 34.625 21.641 1 96.69 205 PRO A C 1
ATOM 1558 O O . PRO A 1 205 ? -14.727 34.469 22.812 1 96.69 205 PRO A O 1
ATOM 1561 N N . SER A 1 206 ? -15.414 33.656 20.844 1 97.81 206 SER A N 1
ATOM 1562 C CA . SER A 1 206 ? -15.492 32.281 21.344 1 97.81 206 SER A CA 1
ATOM 1563 C C . SER A 1 206 ? -14.414 31.391 20.734 1 97.81 206 SER A C 1
ATOM 1565 O O . SER A 1 206 ? -13.852 31.734 19.688 1 97.81 206 SER A O 1
ATOM 1567 N N . VAL A 1 207 ? -14.078 30.328 21.406 1 97.69 207 VAL A N 1
ATOM 1568 C CA . VAL A 1 207 ? -13.133 29.312 20.953 1 97.69 207 VAL A CA 1
ATOM 1569 C C . VAL A 1 207 ? -13.734 27.922 21.141 1 97.69 207 VAL A C 1
ATOM 1571 O O . VAL A 1 207 ? -14.406 27.656 22.141 1 97.69 207 VAL A O 1
ATOM 1574 N N . PRO A 1 208 ? -13.602 27.109 20.172 1 97.06 208 PRO A N 1
ATOM 1575 C CA . PRO A 1 208 ? -14.156 25.75 20.312 1 97.06 208 PRO A CA 1
ATOM 1576 C C . PRO A 1 208 ? -13.336 24.875 21.25 1 97.06 208 PRO A C 1
ATOM 1578 O O . PRO A 1 208 ? -12.102 24.859 21.172 1 97.06 208 PRO A O 1
ATOM 1581 N N . VAL A 1 209 ? -13.961 24.203 22.141 1 98.06 209 VAL A N 1
ATOM 1582 C CA . VAL A 1 209 ? -13.438 23.094 22.922 1 98.06 209 VAL A CA 1
ATOM 1583 C C . VAL A 1 209 ? -14.047 21.781 22.422 1 98.06 209 VAL A C 1
ATOM 1585 O O . VAL A 1 209 ? -15.125 21.375 22.875 1 98.06 209 VAL A O 1
ATOM 1588 N N . LEU A 1 210 ? -13.312 21.141 21.562 1 96.69 210 LEU A N 1
ATOM 1589 C CA . LEU A 1 210 ? -13.812 19.906 20.969 1 96.69 210 LEU A CA 1
ATOM 1590 C C . LEU A 1 210 ? -13.844 18.781 22 1 96.69 210 LEU A C 1
ATOM 1592 O O . LEU A 1 210 ? -12.914 18.641 22.797 1 96.69 210 LEU A O 1
ATOM 1596 N N . LEU A 1 211 ? -14.898 18.047 21.984 1 97.75 211 LEU A N 1
ATOM 1597 C CA . LEU A 1 211 ? -15.047 16.859 22.812 1 97.75 211 LEU A CA 1
ATOM 1598 C C . LEU A 1 211 ? -15.102 15.594 21.953 1 97.75 211 LEU A C 1
ATOM 1600 O O . LEU A 1 211 ? -15.648 15.617 20.844 1 97.75 211 LEU A O 1
ATOM 1604 N N . ASP A 1 212 ? -14.531 14.508 22.484 1 96.56 212 ASP A N 1
ATOM 1605 C CA . ASP A 1 212 ? -14.586 13.242 21.75 1 96.56 212 ASP A CA 1
ATOM 1606 C C . ASP A 1 212 ? -15.961 12.594 21.891 1 96.56 212 ASP A C 1
ATOM 1608 O O . ASP A 1 212 ? -16.875 13.18 22.453 1 96.56 212 ASP A O 1
ATOM 1612 N N . HIS A 1 213 ? -16.125 11.43 21.312 1 95.56 213 HIS A N 1
ATOM 1613 C CA . HIS A 1 213 ? -17.406 10.758 21.234 1 95.56 213 HIS A CA 1
ATOM 1614 C C . HIS A 1 213 ? -17.938 10.406 22.625 1 95.56 213 HIS A C 1
ATOM 1616 O O . HIS A 1 213 ? -19.141 10.227 22.812 1 95.56 213 HIS A O 1
ATOM 1622 N N . GLN A 1 214 ? -17.031 10.422 23.641 1 96.19 214 GLN A N 1
ATOM 1623 C CA . GLN A 1 214 ? -17.438 10.102 25 1 96.19 214 GLN A CA 1
ATOM 1624 C C . GLN A 1 214 ? -17.672 11.367 25.828 1 96.19 214 GLN A C 1
ATOM 1626 O O . GLN A 1 214 ? -18.062 11.297 26.984 1 96.19 214 GLN A O 1
ATOM 1631 N N . GLY A 1 215 ? -17.359 12.461 25.266 1 97.06 215 GLY A N 1
ATOM 1632 C CA . GLY A 1 215 ? -17.609 13.719 25.953 1 97.06 215 GLY A CA 1
ATOM 1633 C C . GLY A 1 215 ? -16.391 14.258 26.688 1 97.06 215 GLY A C 1
ATOM 1634 O O . GLY A 1 215 ? -16.484 15.25 27.406 1 97.06 215 GLY A O 1
ATOM 1635 N N . ALA A 1 216 ? -15.328 13.57 26.5 1 97.69 216 ALA A N 1
ATOM 1636 C CA . ALA A 1 216 ? -14.078 14.07 27.078 1 97.69 216 ALA A CA 1
ATOM 1637 C C . ALA A 1 216 ? -13.383 15.031 26.109 1 97.69 216 ALA A C 1
ATOM 1639 O O . ALA A 1 216 ? -13.555 14.938 24.891 1 97.69 216 ALA A O 1
ATOM 1640 N N . PRO A 1 217 ? -12.625 15.961 26.656 1 97.94 217 PRO A N 1
ATOM 1641 C CA . PRO A 1 217 ? -11.914 16.875 25.766 1 97.94 217 PRO A CA 1
ATOM 1642 C C . PRO A 1 217 ? -11.031 16.141 24.75 1 97.94 217 PRO A C 1
ATOM 1644 O O . PRO A 1 217 ? -10.281 15.234 25.125 1 97.94 217 PRO A O 1
ATOM 1647 N N . LEU A 1 218 ? -11.125 16.562 23.531 1 97.31 218 LEU A N 1
ATOM 1648 C CA . LEU A 1 218 ? -10.398 15.945 22.438 1 97.31 218 LEU A CA 1
ATOM 1649 C C . LEU A 1 218 ? -8.914 16.297 22.484 1 97.31 218 LEU A C 1
ATOM 1651 O O . LEU A 1 218 ? -8.555 17.438 22.781 1 97.31 218 LEU A O 1
ATOM 1655 N N . LYS A 1 219 ? -8.109 15.359 22.266 1 97.19 219 LYS A N 1
ATOM 1656 C CA . LYS A 1 219 ? -6.684 15.562 22.047 1 97.19 219 LYS A CA 1
ATOM 1657 C C . LYS A 1 219 ? -6.316 15.32 20.578 1 97.19 219 LYS A C 1
ATOM 1659 O O . LYS A 1 219 ? -6.727 14.32 19.984 1 97.19 219 LYS A O 1
ATOM 1664 N N . ARG A 1 220 ? -5.59 16.234 19.984 1 95.69 220 ARG A N 1
ATOM 1665 C CA . ARG A 1 220 ? -5.219 16.156 18.578 1 95.69 220 ARG A CA 1
ATOM 1666 C C . ARG A 1 220 ? -3.748 16.5 18.375 1 95.69 220 ARG A C 1
ATOM 1668 O O . ARG A 1 220 ? -3.207 17.359 19.078 1 95.69 220 ARG A O 1
ATOM 1675 N N . ASN A 1 221 ? -3.176 15.906 17.391 1 96.31 221 ASN A N 1
ATOM 1676 C CA . ASN A 1 221 ? -1.76 16.125 17.109 1 96.31 221 ASN A CA 1
ATOM 1677 C C . ASN A 1 221 ? -1.551 17.312 16.172 1 96.31 221 ASN A C 1
ATOM 1679 O O . ASN A 1 221 ? -2.225 17.438 15.148 1 96.31 221 ASN A O 1
ATOM 1683 N N . PHE A 1 222 ? -0.63 18.172 16.531 1 96.75 222 PHE A N 1
ATOM 1684 C CA . PHE A 1 222 ? -0.166 19.312 15.75 1 96.75 222 PHE A CA 1
ATOM 1685 C C . PHE A 1 222 ? 1.356 19.375 15.734 1 96.75 222 PHE A C 1
ATOM 1687 O O . PHE A 1 222 ? 2.018 18.719 16.531 1 96.75 222 PHE A O 1
ATOM 1694 N N . VAL A 1 223 ? 1.879 20.109 14.82 1 98.44 223 VAL A N 1
ATOM 1695 C CA . VAL A 1 223 ? 3.295 20.469 14.82 1 98.44 223 VAL A CA 1
ATOM 1696 C C . VAL A 1 223 ? 3.486 21.828 14.148 1 98.44 223 VAL A C 1
ATOM 1698 O O . VAL A 1 223 ? 2.809 22.141 13.172 1 98.44 223 VAL A O 1
ATOM 1701 N N . HIS A 1 224 ? 4.254 22.641 14.781 1 98.5 224 HIS A N 1
ATOM 1702 C CA . HIS A 1 224 ? 4.598 23.875 14.109 1 98.5 224 HIS A CA 1
ATOM 1703 C C . HIS A 1 224 ? 5.535 23.625 12.93 1 98.5 224 HIS A C 1
ATOM 1705 O O . HIS A 1 224 ? 6.434 22.797 13.016 1 98.5 224 HIS A O 1
ATOM 1711 N N . VAL A 1 225 ? 5.453 24.391 11.883 1 98.31 225 VAL A N 1
ATOM 1712 C CA . VAL A 1 225 ? 6.191 24.188 10.648 1 98.31 225 VAL A CA 1
ATOM 1713 C C . VAL A 1 225 ? 7.691 24.281 10.914 1 98.31 225 VAL A C 1
ATOM 1715 O O . VAL A 1 225 ? 8.484 23.547 10.312 1 98.31 225 VAL A O 1
ATOM 1718 N N . SER A 1 226 ? 8.109 25.141 11.812 1 98.56 226 SER A N 1
ATOM 1719 C CA . SER A 1 226 ? 9.531 25.281 12.102 1 98.56 226 SER A CA 1
ATOM 1720 C C . SER A 1 226 ? 10.117 24 12.688 1 98.56 226 SER A C 1
ATOM 1722 O O . SER A 1 226 ? 11.258 23.641 12.383 1 98.56 226 SER A O 1
ATOM 1724 N N . ASP A 1 227 ? 9.344 23.344 13.555 1 98.88 227 ASP A N 1
ATOM 1725 C CA . ASP A 1 227 ? 9.797 22.094 14.141 1 98.88 227 ASP A CA 1
ATOM 1726 C C . ASP A 1 227 ? 9.859 20.984 13.094 1 98.88 227 ASP A C 1
ATOM 1728 O O . ASP A 1 227 ? 10.781 20.172 13.094 1 98.88 227 ASP A O 1
ATOM 1732 N N . LEU A 1 228 ? 8.891 20.953 12.203 1 98.94 228 LEU A N 1
ATOM 1733 C CA . L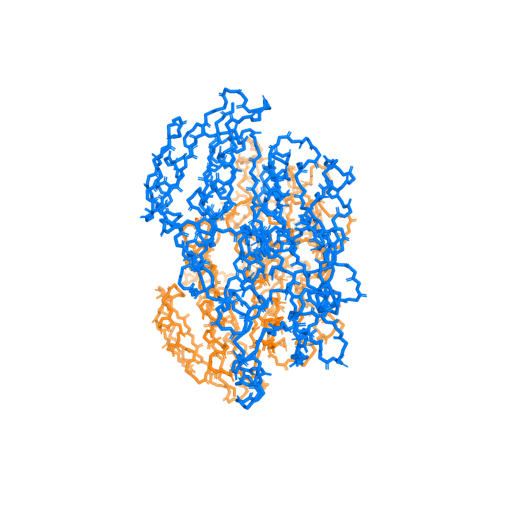EU A 1 228 ? 8.891 19.984 11.125 1 98.94 228 LEU A CA 1
ATOM 1734 C C . LEU A 1 228 ? 10.086 20.188 10.203 1 98.94 228 LEU A C 1
ATOM 1736 O O . LEU A 1 228 ? 10.758 19.234 9.82 1 98.94 228 LEU A O 1
ATOM 1740 N N . VAL A 1 229 ? 10.352 21.422 9.852 1 98.94 229 VAL A N 1
ATOM 1741 C CA . VAL A 1 229 ? 11.461 21.75 8.953 1 98.94 229 VAL A CA 1
ATOM 1742 C C . VAL A 1 229 ? 12.781 21.312 9.578 1 98.94 229 VAL A C 1
ATOM 1744 O O . VAL A 1 229 ? 13.641 20.75 8.898 1 98.94 229 VAL A O 1
ATOM 1747 N N . ALA A 1 230 ? 12.906 21.531 10.875 1 98.88 230 ALA A N 1
ATOM 1748 C CA . ALA A 1 230 ? 14.109 21.078 11.57 1 98.88 230 ALA A CA 1
ATOM 1749 C C . ALA A 1 230 ? 14.273 19.562 11.461 1 98.88 230 ALA A C 1
ATOM 1751 O O . ALA A 1 230 ? 15.383 19.062 11.234 1 98.88 230 ALA A O 1
ATOM 1752 N N . ALA A 1 231 ? 13.211 18.844 11.617 1 98.94 231 ALA A N 1
ATOM 1753 C CA . ALA A 1 231 ? 13.242 17.391 11.492 1 98.94 231 ALA A CA 1
ATOM 1754 C C . ALA A 1 231 ? 13.625 16.969 10.07 1 98.94 231 ALA A C 1
ATOM 1756 O O . ALA A 1 231 ? 14.414 16.047 9.883 1 98.94 231 ALA A O 1
ATOM 1757 N N . ILE A 1 232 ? 13.094 17.641 9.055 1 98.94 232 ILE A N 1
ATOM 1758 C CA . ILE A 1 232 ? 13.359 17.328 7.652 1 98.94 232 ILE A CA 1
ATOM 1759 C C . ILE A 1 232 ? 14.852 17.5 7.359 1 98.94 232 ILE A C 1
ATOM 1761 O O . ILE A 1 232 ? 15.492 16.594 6.824 1 98.94 232 ILE A O 1
ATOM 1765 N N . LEU A 1 233 ? 15.391 18.641 7.75 1 98.88 233 LEU A N 1
ATOM 1766 C CA . LEU A 1 233 ? 16.781 18.938 7.461 1 98.88 233 LEU A CA 1
ATOM 1767 C C . LEU A 1 233 ? 17.703 17.938 8.164 1 98.88 233 LEU A C 1
ATOM 1769 O O . LEU A 1 233 ? 18.734 17.531 7.605 1 98.88 233 LEU A O 1
ATOM 1773 N N . THR A 1 234 ? 17.297 17.547 9.344 1 98.88 234 THR A N 1
ATOM 1774 C CA . THR A 1 234 ? 18.094 16.562 10.086 1 98.88 234 THR A CA 1
ATOM 1775 C C . THR A 1 234 ? 18 15.195 9.43 1 98.88 234 THR A C 1
ATOM 1777 O O . THR A 1 234 ? 19.031 14.555 9.18 1 98.88 234 THR A O 1
ATOM 1780 N N . ALA A 1 235 ? 16.828 14.758 9.07 1 98.88 235 ALA A N 1
ATOM 1781 C CA . ALA A 1 235 ? 16.594 13.406 8.57 1 98.88 235 ALA A CA 1
ATOM 1782 C C . ALA A 1 235 ? 17.203 13.211 7.188 1 98.88 235 ALA A C 1
ATOM 1784 O O . ALA A 1 235 ? 17.531 12.094 6.797 1 98.88 235 ALA A O 1
ATOM 1785 N N . LEU A 1 236 ? 17.375 14.266 6.434 1 98.69 236 LEU A N 1
ATOM 1786 C CA . LEU A 1 236 ? 17.875 14.195 5.07 1 98.69 236 LEU A CA 1
ATOM 1787 C C . LEU A 1 236 ? 19.297 13.617 5.047 1 98.69 236 LEU A C 1
ATOM 1789 O O . LEU A 1 236 ? 19.672 12.93 4.098 1 98.69 236 LEU A O 1
ATOM 1793 N N . VAL A 1 237 ? 20.047 13.836 6.129 1 97.88 237 VAL A N 1
ATOM 1794 C CA . VAL A 1 237 ? 21.453 13.469 6.016 1 97.88 237 VAL A CA 1
ATOM 1795 C C . VAL A 1 237 ? 21.875 12.664 7.238 1 97.88 237 VAL A C 1
ATOM 1797 O O . VAL A 1 237 ? 22.953 12.062 7.25 1 97.88 237 VAL A O 1
ATOM 1800 N N . HIS A 1 238 ? 21.062 12.633 8.305 1 98.44 238 HIS A N 1
ATOM 1801 C CA . HIS A 1 238 ? 21.453 11.922 9.523 1 98.44 238 HIS A CA 1
ATOM 1802 C C . HIS A 1 238 ? 21.516 10.422 9.289 1 98.44 238 HIS A C 1
ATOM 1804 O O . HIS A 1 238 ? 20.547 9.82 8.812 1 98.44 238 HIS A O 1
ATOM 1810 N N . PRO A 1 239 ? 22.562 9.719 9.648 1 98.25 239 PRO A N 1
ATOM 1811 C CA . PRO A 1 239 ? 22.719 8.289 9.367 1 98.25 239 PRO A CA 1
ATOM 1812 C C . PRO A 1 239 ? 21.641 7.441 10.047 1 98.25 239 PRO A C 1
ATOM 1814 O O . PRO A 1 239 ? 21.234 6.418 9.5 1 98.25 239 PRO A O 1
ATOM 1817 N N . ALA A 1 240 ? 21.125 7.883 11.141 1 98.69 240 ALA A N 1
ATOM 1818 C CA . ALA A 1 240 ? 20.141 7.109 11.898 1 98.69 240 ALA A CA 1
ATOM 1819 C C . ALA A 1 240 ? 18.781 7.152 11.227 1 98.69 240 ALA A C 1
ATOM 1821 O O . ALA A 1 240 ? 17.859 6.422 11.625 1 98.69 240 ALA A O 1
ATOM 1822 N N . ALA A 1 241 ? 18.672 7.973 10.234 1 98.81 241 ALA A N 1
ATOM 1823 C CA . ALA A 1 241 ? 17.391 8.109 9.57 1 98.81 241 ALA A CA 1
ATOM 1824 C C . ALA A 1 241 ? 17.219 7.055 8.477 1 98.81 241 ALA A C 1
ATOM 1826 O O . ALA A 1 241 ? 16.109 6.848 7.969 1 98.81 241 ALA A O 1
ATOM 1827 N N . GLU A 1 242 ? 18.266 6.352 8.109 1 98.56 242 GLU A N 1
ATOM 1828 C CA . GLU A 1 242 ? 18.219 5.387 7.016 1 98.56 242 GLU A CA 1
ATOM 1829 C C . GLU A 1 242 ? 17.219 4.27 7.312 1 98.56 242 GLU A C 1
ATOM 1831 O O . GLU A 1 242 ? 17.344 3.57 8.32 1 98.56 242 GLU A O 1
ATOM 1836 N N . GLY A 1 243 ? 16.234 4.148 6.48 1 98.25 243 GLY A N 1
ATOM 1837 C CA . GLY A 1 243 ? 15.281 3.059 6.562 1 98.25 243 GLY A CA 1
ATOM 1838 C C . GLY A 1 243 ? 14.227 3.273 7.629 1 98.25 243 GLY A C 1
ATOM 1839 O O . GLY A 1 243 ? 13.469 2.355 7.961 1 98.25 243 GLY A O 1
ATOM 1840 N N . GLU A 1 244 ? 14.141 4.539 8.125 1 98.75 244 GLU A N 1
ATOM 1841 C CA . GLU A 1 244 ? 13.305 4.734 9.305 1 98.75 244 GLU A CA 1
ATOM 1842 C C . GLU A 1 244 ? 12.055 5.539 8.969 1 98.75 244 GLU A C 1
ATOM 1844 O O . GLU A 1 244 ? 12.023 6.262 7.969 1 98.75 244 GLU A O 1
ATOM 1849 N N . LEU A 1 245 ? 11.047 5.266 9.688 1 98.88 245 LEU A N 1
ATOM 1850 C CA . LEU A 1 245 ? 9.852 6.094 9.812 1 98.88 245 LEU A CA 1
ATOM 1851 C C . LEU A 1 245 ? 9.812 6.789 11.164 1 98.88 245 LEU A C 1
ATOM 1853 O O . LEU A 1 245 ? 10.062 6.164 12.203 1 98.88 245 LEU A O 1
ATOM 1857 N N . PHE A 1 246 ? 9.586 8.125 11.164 1 98.94 246 PHE A N 1
ATOM 1858 C CA . PHE A 1 246 ? 9.5 8.875 12.414 1 98.94 246 PHE A CA 1
ATOM 1859 C C . PHE A 1 246 ? 8.188 9.633 12.5 1 98.94 246 PHE A C 1
ATOM 1861 O O . PHE A 1 246 ? 7.727 10.203 11.508 1 98.94 246 PHE A O 1
ATOM 1868 N N . ASN A 1 247 ? 7.574 9.617 13.633 1 98.88 247 ASN A N 1
ATOM 1869 C CA . ASN A 1 247 ? 6.527 10.578 13.969 1 98.88 247 ASN A CA 1
ATOM 1870 C C . ASN A 1 247 ? 7.117 11.922 14.383 1 98.88 247 ASN A C 1
ATOM 1872 O O . ASN A 1 247 ? 7.949 11.992 15.281 1 98.88 247 ASN A O 1
ATOM 1876 N N . ILE A 1 248 ? 6.711 12.945 13.695 1 98.88 248 ILE A N 1
ATOM 1877 C CA . ILE A 1 248 ? 7.188 14.297 13.984 1 98.88 248 ILE A CA 1
ATOM 1878 C C . ILE A 1 248 ? 6.043 15.141 14.539 1 98.88 248 ILE A C 1
ATOM 1880 O O . ILE A 1 248 ? 5.324 15.797 13.781 1 98.88 248 ILE A O 1
ATOM 1884 N N . ALA A 1 249 ? 5.887 15.117 15.836 1 98.62 249 ALA A N 1
ATOM 1885 C CA . ALA A 1 249 ? 4.793 15.797 16.531 1 98.62 249 ALA A CA 1
ATOM 1886 C C . ALA A 1 249 ? 5.297 16.5 17.797 1 98.62 249 ALA A C 1
ATOM 1888 O O . ALA A 1 249 ? 6.465 16.359 18.172 1 98.62 249 ALA A O 1
ATOM 1889 N N . MET A 1 250 ? 4.402 17.266 18.406 1 98.5 250 MET A N 1
ATOM 1890 C CA . MET A 1 250 ? 4.707 17.891 19.688 1 98.5 250 MET A CA 1
ATOM 1891 C C . MET A 1 250 ? 4.855 16.828 20.781 1 98.5 250 MET A C 1
ATOM 1893 O O . MET A 1 250 ? 4.445 15.688 20.594 1 98.5 250 MET A O 1
ATOM 1897 N N . ASP A 1 251 ? 5.473 17.25 21.875 1 97.88 251 ASP A N 1
ATOM 1898 C CA . ASP A 1 251 ? 5.68 16.312 22.984 1 97.88 251 ASP A CA 1
ATOM 1899 C C . ASP A 1 251 ? 4.348 15.844 23.562 1 97.88 251 ASP A C 1
ATOM 1901 O O . ASP A 1 251 ? 4.227 14.703 24.016 1 97.88 251 ASP A O 1
ATOM 1905 N N . GLU A 1 252 ? 3.439 16.797 23.578 1 96.88 252 GLU A N 1
ATOM 1906 C CA . GLU A 1 252 ? 2.072 16.516 24 1 96.88 252 GLU A CA 1
ATOM 1907 C C . GLU A 1 252 ? 1.066 16.938 22.922 1 96.88 252 GLU A C 1
ATOM 1909 O O . GLU A 1 252 ? 1.254 17.953 22.25 1 96.88 252 GLU A O 1
ATOM 1914 N N . PRO A 1 253 ? 0.037 16.094 22.781 1 97.12 253 PRO A N 1
ATOM 1915 C CA . PRO A 1 253 ? -0.996 16.578 21.859 1 97.12 253 PRO A CA 1
ATOM 1916 C C . PRO A 1 253 ? -1.706 17.828 22.359 1 97.12 253 PRO A C 1
ATOM 1918 O O . PRO A 1 253 ? -1.62 18.156 23.547 1 97.12 253 PRO A O 1
ATOM 1921 N N . VAL A 1 254 ? -2.32 18.484 21.453 1 97.44 254 VAL A N 1
ATOM 1922 C CA . VAL A 1 254 ? -3.168 19.609 21.828 1 97.44 254 VAL A CA 1
ATOM 1923 C C . VAL A 1 254 ? -4.406 19.094 22.562 1 97.44 254 VAL A C 1
ATOM 1925 O O . VAL A 1 254 ? -5.168 18.297 22.016 1 97.44 254 VAL A O 1
ATOM 1928 N N . ASP A 1 255 ? -4.516 19.547 23.766 1 98.06 255 ASP A N 1
ATOM 1929 C CA . ASP A 1 255 ? -5.711 19.297 24.578 1 98.06 255 ASP A CA 1
ATOM 1930 C C . ASP A 1 255 ? -6.695 20.453 24.469 1 98.06 255 ASP A C 1
ATOM 1932 O O . ASP A 1 255 ? -6.41 21.562 24.938 1 98.06 255 ASP A O 1
ATOM 1936 N N . TYR A 1 256 ? -7.848 20.188 23.969 1 97.75 256 TYR A N 1
ATOM 1937 C CA . TYR A 1 256 ? -8.773 21.281 23.672 1 97.75 256 TYR A CA 1
ATOM 1938 C C . TYR A 1 256 ? -9.289 21.906 24.969 1 97.75 256 TYR A C 1
ATOM 1940 O O . TYR A 1 256 ? -9.68 23.078 24.969 1 97.75 256 TYR A O 1
ATOM 1948 N N . ALA A 1 257 ? -9.344 21.156 26.062 1 98.62 257 ALA A N 1
ATOM 1949 C CA . ALA A 1 257 ? -9.656 21.797 27.344 1 98.62 257 ALA A CA 1
ATOM 1950 C C . ALA A 1 257 ? -8.602 22.828 27.703 1 98.62 257 ALA A C 1
ATOM 1952 O O . ALA A 1 257 ? -8.93 23.922 28.172 1 98.62 257 ALA A O 1
ATOM 1953 N N . ALA A 1 258 ? -7.359 22.484 27.578 1 98.62 258 ALA A N 1
ATOM 1954 C CA . ALA A 1 258 ? -6.262 23.406 27.859 1 98.62 258 ALA A CA 1
ATOM 1955 C C . ALA A 1 258 ? -6.336 24.625 26.953 1 98.62 258 ALA A C 1
ATOM 1957 O O . ALA A 1 258 ? -6.062 25.75 27.375 1 98.62 258 ALA A O 1
ATOM 1958 N N . VAL A 1 259 ? -6.668 24.422 25.672 1 98.56 259 VAL A N 1
ATOM 1959 C CA . VAL A 1 259 ? -6.859 25.516 24.734 1 98.56 259 VAL A CA 1
ATOM 1960 C C . VAL A 1 259 ? -7.902 26.5 25.281 1 98.56 259 VAL A C 1
ATOM 1962 O O . VAL A 1 259 ? -7.672 27.703 25.328 1 98.56 259 VAL A O 1
ATOM 1965 N N . GLY A 1 260 ? -9.078 25.953 25.656 1 98.44 260 GLY A N 1
ATOM 1966 C CA . GLY A 1 260 ? -10.133 26.766 26.219 1 98.44 260 GLY A CA 1
ATOM 1967 C C . GLY A 1 260 ? -9.68 27.562 27.438 1 98.44 260 GLY A C 1
ATOM 1968 O O . GLY A 1 260 ? -9.977 28.766 27.531 1 98.44 260 GLY A O 1
ATOM 1969 N N . ASP A 1 261 ? -8.977 26.922 28.297 1 98.38 261 ASP A N 1
ATOM 1970 C CA . ASP A 1 261 ? -8.508 27.562 29.516 1 98.38 261 ASP A CA 1
ATOM 1971 C C . ASP A 1 261 ? -7.57 28.734 29.203 1 98.38 261 ASP A C 1
ATOM 1973 O O . ASP A 1 261 ? -7.723 29.812 29.766 1 98.38 261 ASP A O 1
ATOM 1977 N N . ILE A 1 262 ? -6.594 28.5 28.375 1 98.31 262 ILE A N 1
ATOM 1978 C CA . ILE A 1 262 ? -5.586 29.5 28.047 1 98.31 262 ILE A CA 1
ATOM 1979 C C . ILE A 1 262 ? -6.254 30.703 27.375 1 98.31 262 ILE A C 1
ATOM 1981 O O . ILE A 1 262 ? -5.969 31.859 27.734 1 98.31 262 ILE A O 1
ATOM 1985 N N . LEU A 1 263 ? -7.137 30.438 26.469 1 98.19 263 LEU A N 1
ATOM 1986 C CA . LEU A 1 263 ? -7.742 31.531 25.719 1 98.19 263 LEU A CA 1
ATOM 1987 C C . LEU A 1 263 ? -8.805 32.219 26.562 1 98.19 263 LEU A C 1
ATOM 1989 O O . LEU A 1 263 ? -9.109 33.406 26.328 1 98.19 263 LEU A O 1
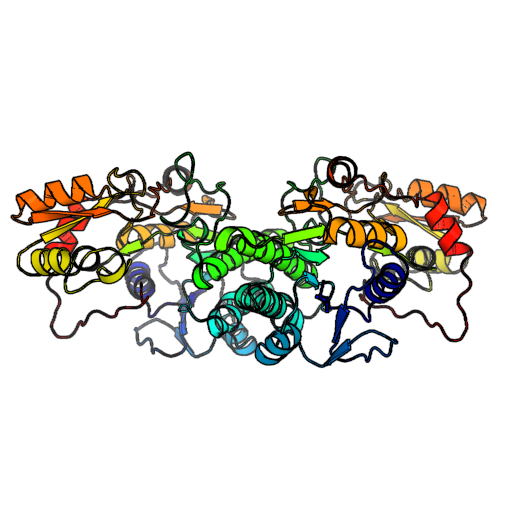ATOM 1993 N N . ALA A 1 264 ? -9.383 31.531 27.5 1 98 264 ALA A N 1
ATOM 1994 C CA . ALA A 1 264 ? -10.281 32.188 28.453 1 98 264 ALA A CA 1
ATOM 1995 C C . ALA A 1 264 ? -9.562 33.312 29.203 1 98 264 ALA A C 1
ATOM 1997 O O . ALA A 1 264 ? -10.156 34.344 29.516 1 98 264 ALA A O 1
ATOM 1998 N N . GLU A 1 265 ? -8.375 33.062 29.469 1 97 265 GLU A N 1
ATOM 1999 C CA . GLU A 1 265 ? -7.555 34.094 30.125 1 97 265 GLU A CA 1
ATOM 2000 C C . GLU A 1 265 ? -7.414 35.312 29.234 1 97 265 GLU A C 1
ATOM 2002 O O . GLU A 1 265 ? -7.062 36.406 29.719 1 97 265 GLU A O 1
ATOM 2007 N N . GLN A 1 266 ? -7.625 35.156 28 1 95.38 266 GLN A N 1
ATOM 2008 C CA . GLN A 1 266 ? -7.523 36.25 27.031 1 95.38 266 GLN A CA 1
ATOM 2009 C C . GLN A 1 266 ? -8.906 36.75 26.609 1 95.38 266 GLN A C 1
ATOM 2011 O O . GLN A 1 266 ? -9.07 37.281 25.516 1 95.38 266 GLN A O 1
ATOM 2016 N N . ASN A 1 267 ? -9.953 36.406 27.344 1 96 267 ASN A N 1
ATOM 2017 C CA . ASN A 1 267 ? -11.32 36.875 27.234 1 96 267 ASN A CA 1
ATOM 2018 C C . ASN A 1 267 ? -12.086 36.188 26.125 1 96 267 ASN A C 1
ATOM 2020 O O . ASN A 1 267 ? -13.07 36.719 25.594 1 96 267 ASN A O 1
ATOM 2024 N N . PHE A 1 268 ? -11.562 35.031 25.672 1 97.81 268 PHE A N 1
ATOM 2025 C CA . PHE A 1 268 ? -12.367 34.188 24.797 1 97.81 268 PHE A CA 1
ATOM 2026 C C . PHE A 1 268 ? -13.305 33.312 25.609 1 97.81 268 PHE A C 1
ATOM 2028 O O . PHE A 1 268 ? -12.977 32.906 26.734 1 97.81 268 PHE A O 1
ATOM 2035 N N . VAL A 1 269 ? -14.484 32.969 25.047 1 98.25 269 VAL A N 1
ATOM 2036 C CA . VAL A 1 269 ? -15.469 32.125 25.719 1 98.25 269 VAL A CA 1
ATOM 2037 C C . VAL A 1 269 ? -15.383 30.703 25.141 1 98.25 269 VAL A C 1
ATOM 2039 O O . VAL A 1 269 ? -15.703 30.469 23.969 1 98.25 269 VAL A O 1
ATOM 2042 N N . PRO A 1 270 ? -14.953 29.75 25.938 1 98.31 270 PRO A N 1
ATOM 2043 C CA . PRO A 1 270 ? -14.938 28.359 25.453 1 98.31 270 PRO A CA 1
ATOM 2044 C C . PRO A 1 270 ? -16.328 27.828 25.141 1 98.31 270 PRO A C 1
ATOM 2046 O O . PRO A 1 270 ? -17.266 28.047 25.906 1 98.31 270 PRO A O 1
ATOM 2049 N N . VAL A 1 271 ? -16.484 27.203 24.031 1 98.19 271 VAL A N 1
ATOM 2050 C CA . VAL A 1 271 ? -17.734 26.578 23.594 1 98.19 271 VAL A CA 1
ATOM 2051 C C . VAL A 1 271 ? -17.484 25.094 23.297 1 98.19 271 VAL A C 1
ATOM 2053 O O . VAL A 1 271 ? -16.688 24.75 22.422 1 98.19 271 VAL A O 1
ATOM 2056 N N . GLU A 1 272 ? -18.172 24.25 24.031 1 97.56 272 GLU A N 1
ATOM 2057 C CA . GLU A 1 272 ? -17.984 22.812 23.844 1 97.56 272 GLU A CA 1
ATOM 2058 C C . GLU A 1 272 ? -18.672 22.344 22.562 1 97.56 272 GLU A C 1
ATOM 2060 O O . GLU A 1 272 ? -19.812 22.719 22.281 1 97.56 272 GLU A O 1
ATOM 2065 N N . VAL A 1 273 ? -17.984 21.594 21.781 1 96.75 273 VAL A N 1
ATOM 2066 C CA . VAL A 1 273 ? -18.5 20.969 20.562 1 96.75 273 VAL A CA 1
ATOM 2067 C C . VAL A 1 273 ? -18.188 19.484 20.578 1 96.75 273 VAL A C 1
ATOM 2069 O O . VAL A 1 273 ? -17.031 19.078 20.422 1 96.75 273 VAL A O 1
ATOM 2072 N N . ARG A 1 274 ? -19.203 18.656 20.688 1 95.19 274 ARG A N 1
ATOM 2073 C CA . ARG A 1 274 ? -19.016 17.219 20.703 1 95.19 274 ARG A CA 1
ATOM 2074 C C . ARG A 1 274 ? -19.141 16.625 19.297 1 95.19 274 ARG A C 1
ATOM 2076 O O . ARG A 1 274 ? -20.016 17.031 18.531 1 95.19 274 ARG A O 1
ATOM 2083 N N . GLY A 1 275 ? -18.266 15.758 19 1 93.62 275 GLY A N 1
ATOM 2084 C CA . GLY A 1 275 ? -18.312 15.062 17.719 1 93.62 275 GLY A CA 1
ATOM 2085 C C . GLY A 1 275 ? -17.969 13.594 17.828 1 93.62 275 GLY A C 1
ATOM 2086 O O . GLY A 1 275 ? -17.766 13.078 18.922 1 93.62 275 GLY A O 1
ATOM 2087 N N . PRO A 1 276 ? -18.047 12.867 16.734 1 94.12 276 PRO A N 1
ATOM 2088 C CA . PRO A 1 276 ? -17.797 11.422 16.719 1 94.12 276 PRO A CA 1
ATOM 2089 C C . PRO A 1 276 ? -16.297 11.094 16.734 1 94.12 276 PRO A C 1
ATOM 2091 O O . PRO A 1 276 ? -15.906 9.992 16.359 1 94.12 276 PRO A O 1
ATOM 2094 N N . TRP A 1 277 ? -15.43 11.953 17.219 1 95.44 277 TRP A N 1
ATOM 2095 C CA . TRP A 1 277 ? -13.984 11.867 17.047 1 95.44 277 TRP A CA 1
ATOM 2096 C C . TRP A 1 277 ? -13.344 11.117 18.203 1 95.44 277 TRP A C 1
ATOM 2098 O O . TRP A 1 277 ? -13.961 10.93 19.25 1 95.44 277 TRP A O 1
ATOM 2108 N N . HIS A 1 278 ? -12.094 10.711 17.953 1 96.69 278 HIS A N 1
ATOM 2109 C CA . HIS A 1 278 ? -11.281 10.016 18.953 1 96.69 278 HIS A CA 1
ATOM 2110 C C . HIS A 1 278 ? -10.008 10.805 19.25 1 96.69 278 HIS A C 1
ATOM 2112 O O . HIS A 1 278 ? -9.383 11.359 18.359 1 96.69 278 HIS A O 1
ATOM 2118 N N . SER A 1 279 ? -9.68 10.844 20.531 1 96.75 279 SER A N 1
ATOM 2119 C CA . SER A 1 279 ? -8.398 11.422 20.922 1 96.75 279 SER A CA 1
ATOM 2120 C C . SER A 1 279 ? -7.238 10.531 20.484 1 96.75 279 SER A C 1
ATOM 2122 O O . SER A 1 279 ? -7.328 9.305 20.578 1 96.75 279 SER A O 1
ATOM 2124 N N . ASN A 1 280 ? -6.152 11.195 20.047 1 94 280 ASN A N 1
ATOM 2125 C CA . ASN A 1 280 ? -4.941 10.461 19.688 1 94 280 ASN A CA 1
ATOM 2126 C C . ASN A 1 280 ? -3.688 11.203 20.156 1 94 280 ASN A C 1
ATOM 2128 O O . ASN A 1 280 ? -3.738 12.398 20.438 1 94 280 ASN A O 1
ATOM 2132 N N . TRP A 1 281 ? -2.648 10.422 20.297 1 95.19 281 TRP A N 1
ATOM 2133 C CA . TRP A 1 281 ? -1.332 10.93 20.672 1 95.19 281 TRP A CA 1
ATOM 2134 C C . TRP A 1 281 ? -0.24 10.266 19.844 1 95.19 281 TRP A C 1
ATOM 2136 O O . TRP A 1 281 ? 0.102 9.102 20.062 1 95.19 281 TRP A O 1
ATOM 2146 N N . LEU A 1 282 ? 0.325 11 18.875 1 97.81 282 LEU A N 1
ATOM 2147 C CA . LEU A 1 282 ? 1.485 10.539 18.125 1 97.81 282 LEU A CA 1
ATOM 2148 C C . LEU A 1 282 ? 2.752 10.625 18.969 1 97.81 282 LEU A C 1
ATOM 2150 O O . LEU A 1 282 ? 3.141 11.711 19.406 1 97.81 282 LEU A O 1
ATOM 2154 N N . SER A 1 283 ? 3.4 9.547 19.203 1 98.44 283 SER A N 1
ATOM 2155 C CA . SER A 1 283 ? 4.633 9.547 19.984 1 98.44 283 SER A CA 1
ATOM 2156 C C . SER A 1 283 ? 5.832 9.945 19.141 1 98.44 283 SER A C 1
ATOM 2158 O O . SER A 1 283 ? 6.094 9.336 18.094 1 98.44 283 SER A O 1
ATOM 2160 N N . ASN A 1 284 ? 6.562 10.961 19.562 1 98.69 284 ASN A N 1
ATOM 2161 C CA . ASN A 1 284 ? 7.762 11.367 18.844 1 98.69 284 ASN A CA 1
ATOM 2162 C C . ASN A 1 284 ? 9.031 10.836 19.5 1 98.69 284 ASN A C 1
ATOM 2164 O O . ASN A 1 284 ? 10.125 11.328 19.234 1 98.69 284 ASN A O 1
ATOM 2168 N N . ALA A 1 285 ? 8.891 9.859 20.375 1 98.69 285 ALA A N 1
ATOM 2169 C CA . ALA A 1 285 ? 10 9.328 21.172 1 98.69 285 ALA A CA 1
ATOM 2170 C C . ALA A 1 285 ? 11.125 8.828 20.266 1 98.69 285 ALA A C 1
ATOM 2172 O O . ALA A 1 285 ? 12.305 9.047 20.547 1 98.69 285 ALA A O 1
ATOM 2173 N N . LYS A 1 286 ? 10.859 8.164 19.203 1 98.81 286 LYS A N 1
ATOM 2174 C CA . LYS A 1 286 ? 11.875 7.617 18.297 1 98.81 286 LYS A CA 1
ATOM 2175 C C . LYS A 1 286 ? 12.719 8.727 17.688 1 98.81 286 LYS A C 1
ATOM 2177 O O . LYS A 1 286 ? 13.945 8.617 17.609 1 98.81 286 LYS A O 1
ATOM 2182 N N . ALA A 1 287 ? 12.055 9.797 17.188 1 98.88 287 ALA A N 1
ATOM 2183 C CA . ALA A 1 287 ? 12.781 10.922 16.594 1 98.88 287 ALA A CA 1
ATOM 2184 C C . ALA A 1 287 ? 13.695 11.578 17.625 1 98.88 287 ALA A C 1
ATOM 2186 O O . ALA A 1 287 ? 14.828 11.945 17.312 1 98.88 287 ALA A O 1
ATOM 2187 N N . ARG A 1 288 ? 13.188 11.734 18.844 1 98.69 288 ARG A N 1
ATOM 2188 C CA . ARG A 1 288 ? 13.992 12.305 19.922 1 98.69 288 ARG A CA 1
ATOM 2189 C C . ARG A 1 288 ? 15.234 11.469 20.188 1 98.69 288 ARG A C 1
ATOM 2191 O O . ARG A 1 288 ? 16.344 12 20.281 1 98.69 288 ARG A O 1
ATOM 2198 N N . LEU A 1 289 ? 15.062 10.211 20.188 1 98.56 289 LEU A N 1
ATOM 2199 C CA . LEU A 1 289 ? 16.141 9.305 20.578 1 98.56 289 LEU A CA 1
ATOM 2200 C C . LEU A 1 289 ? 17.141 9.133 19.438 1 98.56 289 LEU A C 1
ATOM 2202 O O . LEU A 1 289 ? 18.344 9.219 19.656 1 98.56 289 LEU A O 1
ATOM 2206 N N . ARG A 1 290 ? 16.672 8.922 18.188 1 98.69 290 ARG A N 1
ATOM 2207 C CA . ARG A 1 290 ? 17.531 8.484 17.094 1 98.69 290 ARG A CA 1
ATOM 2208 C C . ARG A 1 290 ? 18.094 9.68 16.344 1 98.69 290 ARG A C 1
ATOM 2210 O O . ARG A 1 290 ? 19.203 9.609 15.805 1 98.69 290 ARG A O 1
ATOM 2217 N N . LEU A 1 291 ? 17.344 10.766 16.281 1 98.75 291 LEU A N 1
ATOM 2218 C CA . LEU A 1 291 ? 17.766 11.906 15.477 1 98.75 291 LEU A CA 1
ATOM 2219 C C . LEU A 1 291 ? 18.281 13.031 16.359 1 98.75 291 LEU A C 1
ATOM 2221 O O . LEU A 1 291 ? 18.875 14 15.867 1 98.75 291 LEU A O 1
ATOM 2225 N N . GLY A 1 292 ? 17.984 12.961 17.672 1 98.62 292 GLY A N 1
ATOM 2226 C CA . GLY A 1 292 ? 18.266 14.086 18.531 1 98.62 292 GLY A CA 1
ATOM 2227 C C . GLY A 1 292 ? 17.344 15.273 18.297 1 98.62 292 GLY A C 1
ATOM 2228 O O . GLY A 1 292 ? 17.703 16.406 18.625 1 98.62 292 GLY A O 1
ATOM 2229 N N . TRP A 1 293 ? 16.281 15.062 17.641 1 98.62 293 TRP A N 1
ATOM 2230 C CA . TRP A 1 293 ? 15.297 16.094 17.328 1 98.62 293 TRP A CA 1
ATOM 2231 C C . TRP A 1 293 ? 14.297 16.25 18.469 1 98.62 293 TRP A C 1
ATOM 2233 O O . TRP A 1 293 ? 13.859 15.266 19.062 1 98.62 293 TRP A O 1
ATOM 2243 N N . ARG A 1 294 ? 13.914 17.469 18.766 1 98.31 294 ARG A N 1
ATOM 2244 C CA . ARG A 1 294 ? 12.852 17.781 19.703 1 98.31 294 ARG A CA 1
ATOM 2245 C C . ARG A 1 294 ? 12.023 18.969 19.219 1 98.31 294 ARG A C 1
ATOM 2247 O O . ARG A 1 294 ? 12.57 19.922 18.656 1 98.31 294 ARG A O 1
ATOM 2254 N N . PRO A 1 295 ? 10.766 18.844 19.422 1 98.5 295 PRO A N 1
ATOM 2255 C CA . PRO A 1 295 ? 9.977 20.031 19.125 1 98.5 295 PRO A CA 1
ATOM 2256 C C . PRO A 1 295 ? 10.234 21.172 20.094 1 98.5 295 PRO A C 1
ATOM 2258 O O . PRO A 1 295 ? 10.445 20.953 21.281 1 98.5 295 PRO A O 1
ATOM 2261 N N . ARG A 1 296 ? 10.195 22.391 19.562 1 98.12 296 ARG A N 1
ATOM 2262 C CA . ARG A 1 296 ? 10.445 23.547 20.406 1 98.12 296 ARG A CA 1
ATOM 2263 C C . ARG A 1 296 ? 9.156 24.297 20.719 1 98.12 296 ARG A C 1
ATOM 2265 O O . ARG A 1 296 ? 9.078 25.016 21.719 1 98.12 296 ARG A O 1
ATOM 2272 N N . VAL A 1 297 ? 8.172 24.156 19.922 1 98.5 297 VAL A N 1
ATOM 2273 C CA . VAL A 1 297 ? 6.918 24.875 20.094 1 98.5 297 VAL A CA 1
ATOM 2274 C C . VAL A 1 297 ? 5.91 24 20.844 1 98.5 297 VAL A C 1
ATOM 2276 O O . VAL A 1 297 ? 5.535 22.922 20.359 1 98.5 297 VAL A O 1
ATOM 2279 N N . ASP A 1 298 ? 5.484 24.438 22.031 1 98.19 298 ASP A N 1
ATOM 2280 C CA . ASP A 1 298 ? 4.426 23.75 22.766 1 98.19 298 ASP A CA 1
ATOM 2281 C C . ASP A 1 298 ? 3.084 24.469 22.594 1 98.19 298 ASP A C 1
ATOM 2283 O O . ASP A 1 298 ? 2.957 25.359 21.75 1 98.19 298 ASP A O 1
ATOM 2287 N N . LEU A 1 299 ? 2.066 24.031 23.312 1 98.31 299 LEU A N 1
ATOM 2288 C CA . LEU A 1 299 ? 0.713 24.531 23.109 1 98.31 299 LEU A CA 1
ATOM 2289 C C . LEU A 1 299 ? 0.648 26.031 23.375 1 98.31 299 LEU A C 1
ATOM 2291 O O . LEU A 1 299 ? 0.107 26.781 22.547 1 98.31 299 LEU A O 1
ATOM 2295 N N . ARG A 1 300 ? 1.173 26.469 24.453 1 97.81 300 ARG A N 1
ATOM 2296 C CA . ARG A 1 300 ? 1.113 27.891 24.812 1 97.81 300 ARG A CA 1
ATOM 2297 C C . ARG A 1 300 ? 1.801 28.75 23.75 1 97.81 300 ARG A C 1
ATOM 2299 O O . ARG A 1 300 ? 1.249 29.75 23.312 1 97.81 300 ARG A O 1
ATOM 2306 N N . GLU A 1 301 ? 2.986 28.281 23.391 1 97.88 301 GLU A N 1
ATOM 2307 C CA . GLU A 1 301 ? 3.723 29.016 22.359 1 97.88 301 GLU A CA 1
ATOM 2308 C C . GLU A 1 301 ? 2.965 29.031 21.047 1 97.88 301 GLU A C 1
ATOM 2310 O O . GLU A 1 301 ? 2.975 30.031 20.312 1 97.88 301 GLU A O 1
ATOM 2315 N N . MET A 1 302 ? 2.375 27.922 20.672 1 97.94 302 MET A N 1
ATOM 2316 C CA . MET A 1 302 ? 1.602 27.828 19.438 1 97.94 302 MET A CA 1
ATOM 2317 C C . MET A 1 302 ? 0.454 28.828 19.438 1 97.94 302 MET A C 1
ATOM 2319 O O . MET A 1 302 ? 0.212 29.5 18.438 1 97.94 302 MET A O 1
ATOM 2323 N N . ILE A 1 303 ? -0.263 28.953 20.578 1 98 303 ILE A N 1
ATOM 2324 C CA . ILE A 1 303 ? -1.368 29.891 20.719 1 98 303 ILE A CA 1
ATOM 2325 C C . ILE A 1 303 ? -0.841 31.328 20.641 1 98 303 ILE A C 1
ATOM 2327 O O . ILE A 1 303 ? -1.353 32.156 19.875 1 98 303 ILE A O 1
ATOM 2331 N N . GLU A 1 304 ? 0.206 31.609 21.375 1 97.5 304 GLU A N 1
ATOM 2332 C CA . GLU A 1 304 ? 0.757 32.969 21.422 1 97.5 304 GLU A CA 1
ATOM 2333 C C . GLU A 1 304 ? 1.205 33.438 20.047 1 97.5 304 GLU A C 1
ATOM 2335 O O . GLU A 1 304 ? 0.859 34.531 19.594 1 97.5 304 GLU A O 1
ATOM 2340 N N . ARG A 1 305 ? 1.903 32.562 19.344 1 96.81 305 ARG A N 1
ATOM 2341 C CA . ARG A 1 305 ? 2.393 32.906 18.016 1 96.81 305 ARG A CA 1
ATOM 2342 C C . ARG A 1 305 ? 1.234 33.125 17.047 1 96.81 305 ARG A C 1
ATOM 2344 O O . ARG A 1 305 ? 1.232 34.094 16.281 1 96.81 305 ARG A O 1
ATOM 2351 N N . ALA A 1 306 ? 0.262 32.25 17.109 1 96.44 306 ALA A N 1
ATOM 2352 C CA . ALA A 1 306 ? -0.845 32.312 16.156 1 96.44 306 ALA A CA 1
ATOM 2353 C C . ALA A 1 306 ? -1.718 33.531 16.406 1 96.44 306 ALA A C 1
ATOM 2355 O O . ALA A 1 306 ? -2.176 34.188 15.453 1 96.44 306 ALA A O 1
ATOM 2356 N N . PHE A 1 307 ? -1.923 33.906 17.641 1 95.5 307 PHE A N 1
ATOM 2357 C CA . PHE A 1 307 ? -2.852 34.969 17.984 1 95.5 307 PHE A CA 1
ATOM 2358 C C . PHE A 1 307 ? -2.158 36.344 17.938 1 95.5 307 PHE A C 1
ATOM 2360 O O . PHE A 1 307 ? -2.818 37.375 17.828 1 95.5 307 PHE A O 1
ATOM 2367 N N . ALA A 1 308 ? -0.851 36.312 17.969 1 95.44 308 ALA A N 1
ATOM 2368 C CA . ALA A 1 308 ? -0.099 37.562 17.875 1 95.44 308 ALA A CA 1
ATOM 2369 C C . ALA A 1 308 ? 0.248 37.906 16.438 1 95.44 308 ALA A C 1
ATOM 2371 O O . ALA A 1 308 ? 0.647 39.031 16.125 1 95.44 308 ALA A O 1
ATOM 2372 N N . TYR A 1 309 ? 0.118 36.906 15.578 1 93.81 309 TYR A N 1
ATOM 2373 C CA . TYR A 1 309 ? 0.537 37.062 14.188 1 93.81 309 TYR A CA 1
ATOM 2374 C C . TYR A 1 309 ? -0.351 38.094 13.477 1 93.81 309 TYR A C 1
ATOM 2376 O O . TYR A 1 309 ? -1.579 38 13.562 1 93.81 309 TYR A O 1
ATOM 2384 N N . GLU A 1 310 ? 0.222 39.062 12.828 1 90.75 310 GLU A N 1
ATOM 2385 C CA . GLU A 1 310 ? -0.471 40.062 11.992 1 90.75 310 GLU A CA 1
ATOM 2386 C C . GLU A 1 310 ? -0.147 39.844 10.516 1 90.75 310 GLU A C 1
ATOM 2388 O O . GLU A 1 310 ? 1.007 39.969 10.102 1 90.75 310 GLU A O 1
ATOM 2393 N N . ARG A 1 311 ? -1.147 39.406 9.852 1 86.81 311 ARG A N 1
ATOM 2394 C CA . ARG A 1 311 ? -0.955 39.125 8.43 1 86.81 311 ARG A CA 1
ATOM 2395 C C . ARG A 1 311 ? -0.871 40.406 7.625 1 86.81 311 ARG A C 1
ATOM 2397 O O . ARG A 1 311 ? -1.677 41.312 7.82 1 86.81 311 ARG A O 1
ATOM 2404 N N . ALA A 1 312 ? 0.125 40.469 6.801 1 85.81 312 ALA A N 1
ATOM 2405 C CA . ALA A 1 312 ? 0.241 41.594 5.902 1 85.81 312 ALA A CA 1
ATOM 2406 C C . ALA A 1 312 ? -0.83 41.562 4.816 1 85.81 312 ALA A C 1
ATOM 2408 O O . ALA A 1 312 ? -1.35 40.5 4.488 1 85.81 312 ALA A O 1
ATOM 2409 N N . ALA A 1 313 ? -1.198 42.719 4.281 1 80.56 313 ALA A N 1
ATOM 2410 C CA . ALA A 1 313 ? -2.229 42.844 3.254 1 80.56 313 ALA A CA 1
ATOM 2411 C C . ALA A 1 313 ? -1.867 42.031 2.021 1 80.56 313 ALA A C 1
ATOM 2413 O O . ALA A 1 313 ? -2.748 41.469 1.344 1 80.56 313 ALA A O 1
ATOM 2414 N N . ASP A 1 314 ? -0.665 41.812 1.772 1 76.88 314 ASP A N 1
ATOM 2415 C CA . ASP A 1 314 ? -0.222 41.156 0.547 1 76.88 314 ASP A CA 1
ATOM 2416 C C . ASP A 1 314 ? 0.088 39.688 0.798 1 76.88 314 ASP A C 1
ATOM 2418 O O . ASP A 1 314 ? 0.703 39.031 -0.042 1 76.88 314 ASP A O 1
ATOM 2422 N N . ASP A 1 315 ? -0.36 39.188 1.963 1 77.5 315 ASP A N 1
ATOM 2423 C CA . ASP A 1 315 ? -0.134 37.781 2.283 1 77.5 315 ASP A CA 1
ATOM 2424 C C . ASP A 1 315 ? -1.44 37.094 2.664 1 77.5 315 ASP A C 1
ATOM 2426 O O . ASP A 1 315 ? -1.595 36.625 3.793 1 77.5 315 ASP A O 1
ATOM 2430 N N . PRO A 1 316 ? -2.293 37 1.623 1 73.31 316 PRO A N 1
ATOM 2431 C CA . PRO A 1 316 ? -3.564 36.375 1.95 1 73.31 316 PRO A CA 1
ATOM 2432 C C . PRO A 1 316 ? -3.406 34.875 2.271 1 73.31 316 PRO A C 1
ATOM 2434 O O . PRO A 1 316 ? -2.486 34.219 1.769 1 73.31 316 PRO A O 1
ATOM 2437 N N . ARG A 1 317 ? -4.328 34.438 3.229 1 73.25 317 ARG A N 1
ATOM 2438 C CA . ARG A 1 317 ? -4.324 33 3.59 1 73.25 317 ARG A CA 1
ATOM 2439 C C . ARG A 1 31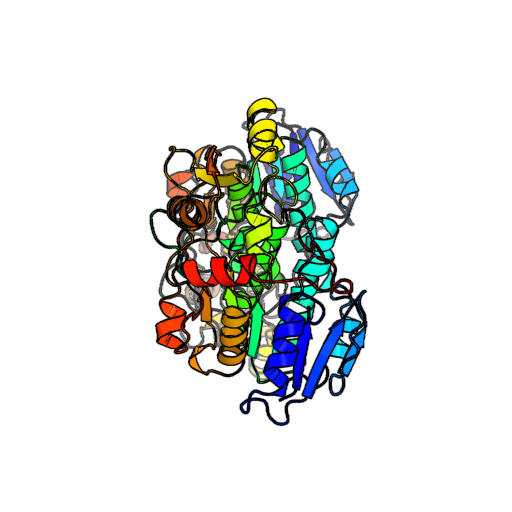7 ? -4.695 32.156 2.395 1 73.25 317 ARG A C 1
ATOM 2441 O O . ARG A 1 317 ? -5.602 32.469 1.631 1 73.25 317 ARG A O 1
ATOM 2448 N N . LYS A 1 318 ? -3.871 31.25 2.111 1 68.5 318 LYS A N 1
ATOM 2449 C CA . LYS A 1 318 ? -4.195 30.25 1.095 1 68.5 318 LYS A CA 1
ATOM 2450 C C . LYS A 1 318 ? -4.633 28.938 1.734 1 68.5 318 LYS A C 1
ATOM 2452 O O . LYS A 1 318 ? -3.904 28.375 2.551 1 68.5 318 LYS A O 1
ATOM 2457 N N . VAL A 1 319 ? -5.957 28.625 1.687 1 59.09 319 VAL A N 1
ATOM 2458 C CA . VAL A 1 319 ? -6.473 27.375 2.24 1 59.09 319 VAL A CA 1
ATOM 2459 C C . VAL A 1 319 ? -6.148 26.219 1.3 1 59.09 319 VAL A C 1
ATOM 2461 O O . VAL A 1 319 ? -6.598 26.188 0.153 1 59.09 319 VAL A O 1
ATOM 2464 N N . TRP A 1 320 ? -5.184 25.469 1.608 1 53.31 320 TRP A N 1
ATOM 2465 C CA . TRP A 1 320 ? -4.691 24.391 0.742 1 53.31 320 TRP A CA 1
ATOM 2466 C C . TRP A 1 320 ? -5.621 23.188 0.781 1 53.31 320 TRP A C 1
ATOM 2468 O O . TRP A 1 320 ? -5.719 22.438 -0.195 1 53.31 320 TRP A O 1
ATOM 2478 N N . TYR A 1 321 ? -6.184 22.656 2.023 1 52.38 321 TYR A N 1
ATOM 2479 C CA . TYR A 1 321 ? -6.98 21.438 2.148 1 52.38 321 TYR A CA 1
ATOM 2480 C C . TYR A 1 321 ? -8.414 21.766 2.539 1 52.38 321 TYR A C 1
ATOM 2482 O O . TYR A 1 321 ? -8.648 22.578 3.432 1 52.38 321 TYR A O 1
ATOM 2490 N N . PRO A 1 322 ? -9.266 21.672 1.564 1 42.69 322 PRO A N 1
ATOM 2491 C CA . PRO A 1 322 ? -10.57 21.859 2.205 1 42.69 322 PRO A CA 1
ATOM 2492 C C . PRO A 1 322 ? -10.773 20.922 3.4 1 42.69 322 PRO A C 1
ATOM 2494 O O . PRO A 1 322 ? -10.258 19.797 3.408 1 42.69 322 PRO A O 1
ATOM 2497 N N . GLY A 1 323 ? -10.531 21.188 4.617 1 39.31 323 GLY A N 1
ATOM 2498 C CA . GLY A 1 323 ? -10.812 20.359 5.773 1 39.31 323 GLY A CA 1
ATOM 2499 C C . GLY A 1 323 ? -11.805 19.234 5.48 1 39.31 323 GLY A C 1
ATOM 2500 O O . GLY A 1 323 ? -12.555 19.312 4.504 1 39.31 323 GLY A O 1
ATOM 2501 N N . MET B 1 1 ? -27.438 -13.422 -5.734 1 95.69 1 MET B N 1
ATOM 2502 C CA . MET B 1 1 ? -26.047 -12.977 -5.84 1 95.69 1 MET B CA 1
ATOM 2503 C C . MET B 1 1 ? -25.734 -12.547 -7.27 1 95.69 1 MET B C 1
ATOM 2505 O O . MET B 1 1 ? -26.125 -13.219 -8.227 1 95.69 1 MET B O 1
ATOM 2509 N N . ARG B 1 2 ? -25.234 -11.383 -7.477 1 97.94 2 ARG B N 1
ATOM 2510 C CA . ARG B 1 2 ? -24.594 -10.977 -8.727 1 97.94 2 ARG B CA 1
ATOM 2511 C C . ARG B 1 2 ? -23.094 -10.789 -8.547 1 97.94 2 ARG B C 1
ATOM 2513 O O . ARG B 1 2 ? -22.672 -9.867 -7.855 1 97.94 2 ARG B O 1
ATOM 2520 N N . LEU B 1 3 ? -22.281 -11.656 -9.164 1 98.75 3 LEU B N 1
ATOM 2521 C CA . LEU B 1 3 ? -20.828 -11.734 -8.977 1 98.75 3 LEU B CA 1
ATOM 2522 C C . LEU B 1 3 ? -20.094 -11.141 -10.18 1 98.75 3 LEU B C 1
ATOM 2524 O O . LEU B 1 3 ? -20.297 -11.594 -11.312 1 98.75 3 LEU B O 1
ATOM 2528 N N . LEU B 1 4 ? -19.359 -10.086 -9.922 1 98.81 4 LEU B N 1
ATOM 2529 C CA . LEU B 1 4 ? -18.453 -9.562 -10.938 1 98.81 4 LEU B CA 1
ATOM 2530 C C . LEU B 1 4 ? -17.078 -10.219 -10.836 1 98.81 4 LEU B C 1
ATOM 2532 O O . LEU B 1 4 ? -16.484 -10.258 -9.758 1 98.81 4 LEU B O 1
ATOM 2536 N N . ILE B 1 5 ? -16.562 -10.734 -11.945 1 98.75 5 ILE B N 1
ATOM 2537 C CA . ILE B 1 5 ? -15.258 -11.383 -11.992 1 98.75 5 ILE B CA 1
ATOM 2538 C C . ILE B 1 5 ? -14.352 -10.633 -12.969 1 98.75 5 ILE B C 1
ATOM 2540 O O . ILE B 1 5 ? -14.727 -10.391 -14.117 1 98.75 5 ILE B O 1
ATOM 2544 N N . THR B 1 6 ? -13.227 -10.188 -12.5 1 98.38 6 THR B N 1
ATOM 2545 C CA . THR B 1 6 ? -12.141 -9.781 -13.391 1 98.38 6 THR B CA 1
ATOM 2546 C C . THR B 1 6 ? -11.109 -10.898 -13.523 1 98.38 6 THR B C 1
ATOM 2548 O O . THR B 1 6 ? -10.898 -11.68 -12.594 1 98.38 6 THR B O 1
ATOM 2551 N N . GLY B 1 7 ? -10.484 -11.016 -14.688 1 96.25 7 GLY B N 1
ATOM 2552 C CA . GLY B 1 7 ? -9.539 -12.102 -14.922 1 96.25 7 GLY B CA 1
ATOM 2553 C C . GLY B 1 7 ? -10.211 -13.414 -15.273 1 96.25 7 GLY B C 1
ATOM 2554 O O . GLY B 1 7 ? -9.609 -14.477 -15.125 1 96.25 7 GLY B O 1
ATOM 2555 N N . ALA B 1 8 ? -11.406 -13.383 -15.789 1 96.38 8 ALA B N 1
ATOM 2556 C CA . ALA B 1 8 ? -12.203 -14.57 -16.094 1 96.38 8 ALA B CA 1
ATOM 2557 C C . ALA B 1 8 ? -11.602 -15.359 -17.25 1 96.38 8 ALA B C 1
ATOM 2559 O O . ALA B 1 8 ? -11.836 -16.562 -17.375 1 96.38 8 ALA B O 1
ATOM 2560 N N . THR B 1 9 ? -10.805 -14.719 -18.047 1 93 9 THR B N 1
ATOM 2561 C CA . THR B 1 9 ? -10.266 -15.367 -19.234 1 93 9 THR B CA 1
ATOM 2562 C C . THR B 1 9 ? -8.906 -15.984 -18.953 1 93 9 THR B C 1
ATOM 2564 O O . THR B 1 9 ? -8.289 -16.594 -19.844 1 93 9 THR B O 1
ATOM 2567 N N . GLY B 1 10 ? -8.43 -15.867 -17.766 1 92.12 10 GLY B N 1
ATOM 2568 C CA . GLY B 1 10 ? -7.125 -16.391 -17.406 1 92.12 10 GLY B CA 1
ATOM 2569 C C . GLY B 1 10 ? -7.176 -17.828 -16.906 1 92.12 10 GLY B C 1
ATOM 2570 O O . GLY B 1 10 ? -8.242 -18.438 -16.891 1 92.12 10 GLY B O 1
ATOM 2571 N N . LYS B 1 11 ? -6.023 -18.359 -16.531 1 91.69 11 LYS B N 1
ATOM 2572 C CA . LYS B 1 11 ? -5.848 -19.734 -16.078 1 91.69 11 LYS B CA 1
ATOM 2573 C C . LYS B 1 11 ? -6.824 -20.062 -14.945 1 91.69 11 LYS B C 1
ATOM 2575 O O . LYS B 1 11 ? -7.578 -21.031 -15.047 1 91.69 11 LYS B O 1
ATOM 2580 N N . VAL B 1 12 ? -6.855 -19.219 -13.938 1 96.62 12 VAL B N 1
ATOM 2581 C CA . VAL B 1 12 ? -7.707 -19.469 -12.781 1 96.62 12 VAL B CA 1
ATOM 2582 C C . VAL B 1 12 ? -9.164 -19.188 -13.133 1 96.62 12 VAL B C 1
ATOM 2584 O O . VAL B 1 12 ? -10.062 -19.922 -12.711 1 96.62 12 VAL B O 1
ATOM 2587 N N . GLY B 1 13 ? -9.406 -18.188 -13.969 1 96.44 13 GLY B N 1
ATOM 2588 C CA . GLY B 1 13 ? -10.742 -17.719 -14.305 1 96.44 13 GLY B CA 1
ATOM 2589 C C . GLY B 1 13 ? -11.594 -18.797 -14.945 1 96.44 13 GLY B C 1
ATOM 2590 O O . GLY B 1 13 ? -12.75 -18.984 -14.562 1 96.44 13 GLY B O 1
ATOM 2591 N N . HIS B 1 14 ? -11.062 -19.547 -15.883 1 94.19 14 HIS B N 1
ATOM 2592 C CA . HIS B 1 14 ? -11.828 -20.594 -16.562 1 94.19 14 HIS B CA 1
ATOM 2593 C C . HIS B 1 14 ? -12.25 -21.688 -15.586 1 94.19 14 HIS B C 1
ATOM 2595 O O . HIS B 1 14 ? -13.375 -22.188 -15.656 1 94.19 14 HIS B O 1
ATOM 2601 N N . HIS B 1 15 ? -11.328 -22.031 -14.695 1 97.38 15 HIS B N 1
ATOM 2602 C CA . HIS B 1 15 ? -11.633 -23.062 -13.711 1 97.38 15 HIS B CA 1
ATOM 2603 C C . HIS B 1 15 ? -12.703 -22.594 -12.727 1 97.38 15 HIS B C 1
ATOM 2605 O O . HIS B 1 15 ? -13.555 -23.375 -12.312 1 97.38 15 HIS B O 1
ATOM 2611 N N . VAL B 1 16 ? -12.648 -21.344 -12.375 1 98.56 16 VAL B N 1
ATOM 2612 C CA . VAL B 1 16 ? -13.633 -20.781 -11.461 1 98.56 16 VAL B CA 1
ATOM 2613 C C . VAL B 1 16 ? -15.016 -20.828 -12.109 1 98.56 16 VAL B C 1
ATOM 2615 O O . VAL B 1 16 ? -15.992 -21.234 -11.477 1 98.56 16 VAL B O 1
ATOM 2618 N N . LEU B 1 17 ? -15.086 -20.391 -13.367 1 97.81 17 LEU B N 1
ATOM 2619 C CA . LEU B 1 17 ? -16.359 -20.375 -14.078 1 97.81 17 LEU B CA 1
ATOM 2620 C C . LEU B 1 17 ? -16.938 -21.781 -14.172 1 97.81 17 LEU B C 1
ATOM 2622 O O . LEU B 1 17 ? -18.141 -21.984 -13.969 1 97.81 17 LEU B O 1
ATOM 2626 N N . ASP B 1 18 ? -16.094 -22.797 -14.469 1 97.19 18 ASP B N 1
ATOM 2627 C CA . ASP B 1 18 ? -16.531 -24.188 -14.516 1 97.19 18 ASP B CA 1
ATOM 2628 C C . ASP B 1 18 ? -17.078 -24.641 -13.156 1 97.19 18 ASP B C 1
ATOM 2630 O O . ASP B 1 18 ? -18.125 -25.281 -13.086 1 97.19 18 ASP B O 1
ATOM 2634 N N . ALA B 1 19 ? -16.344 -24.328 -12.148 1 98.25 19 ALA B N 1
ATOM 2635 C CA . ALA B 1 19 ? -16.703 -24.75 -10.805 1 98.25 19 ALA B CA 1
ATOM 2636 C C . ALA B 1 19 ? -18 -24.078 -10.344 1 98.25 19 ALA B C 1
ATOM 2638 O O . ALA B 1 19 ? -18.828 -24.703 -9.688 1 98.25 19 ALA B O 1
ATOM 2639 N N . LEU B 1 20 ? -18.188 -22.781 -10.648 1 97.88 20 LEU B N 1
ATOM 2640 C CA . LEU B 1 20 ? -19.391 -22.031 -10.273 1 97.88 20 LEU B CA 1
ATOM 2641 C C . LEU B 1 20 ? -20.641 -22.656 -10.891 1 97.88 20 LEU B C 1
ATOM 2643 O O . LEU B 1 20 ? -21.703 -22.656 -10.273 1 97.88 20 LEU B O 1
ATOM 2647 N N . ALA B 1 21 ? -20.5 -23.188 -12.055 1 96 21 ALA B N 1
ATOM 2648 C CA . ALA B 1 21 ? -21.625 -23.719 -12.812 1 96 21 ALA B CA 1
ATOM 2649 C C . ALA B 1 21 ? -22.203 -24.953 -12.141 1 96 21 ALA B C 1
ATOM 2651 O O . ALA B 1 21 ? -23.375 -25.281 -12.32 1 96 21 ALA B O 1
ATOM 2652 N N . ILE B 1 22 ? -21.391 -25.672 -11.32 1 96.19 22 ILE B N 1
ATOM 2653 C CA . ILE B 1 22 ? -21.844 -26.969 -10.812 1 96.19 22 ILE B CA 1
ATOM 2654 C C . ILE B 1 22 ? -21.953 -26.922 -9.289 1 96.19 22 ILE B C 1
ATOM 2656 O O . ILE B 1 22 ? -22.484 -27.844 -8.672 1 96.19 22 ILE B O 1
ATOM 2660 N N . ASP B 1 23 ? -21.406 -25.938 -8.648 1 97.38 23 ASP B N 1
ATOM 2661 C CA . ASP B 1 23 ? -21.453 -25.828 -7.195 1 97.38 23 ASP B CA 1
ATOM 2662 C C . ASP B 1 23 ? -22.844 -25.391 -6.719 1 97.38 23 ASP B C 1
ATOM 2664 O O . ASP B 1 23 ? -23.297 -24.297 -7.055 1 97.38 23 ASP B O 1
ATOM 2668 N N . PRO B 1 24 ? -23.484 -26.125 -5.855 1 97.19 24 PRO B N 1
ATOM 2669 C CA . PRO B 1 24 ? -24.859 -25.812 -5.426 1 97.19 24 PRO B CA 1
ATOM 2670 C C . PRO B 1 24 ? -24.938 -24.516 -4.625 1 97.19 24 PRO B C 1
ATOM 2672 O O . PRO B 1 24 ? -26 -23.875 -4.586 1 97.19 24 PRO B O 1
ATOM 2675 N N . ARG B 1 25 ? -23.922 -24.141 -4.035 1 96.12 25 ARG B N 1
ATOM 2676 C CA . ARG B 1 25 ? -23.922 -22.906 -3.25 1 96.12 25 ARG B CA 1
ATOM 2677 C C . ARG B 1 25 ? -24.203 -21.688 -4.129 1 96.12 25 ARG B C 1
ATOM 2679 O O . ARG B 1 25 ? -24.609 -20.641 -3.627 1 96.12 25 ARG B O 1
ATOM 2686 N N . TYR B 1 26 ? -24.031 -21.766 -5.41 1 97.88 26 TYR B N 1
ATOM 2687 C CA . TYR B 1 26 ? -24.125 -20.625 -6.316 1 97.88 26 TYR B CA 1
ATOM 2688 C C . TYR B 1 26 ? -25.266 -20.828 -7.324 1 97.88 26 TYR B C 1
ATOM 2690 O O . TYR B 1 26 ? -25.281 -20.172 -8.367 1 97.88 26 TYR B O 1
ATOM 2698 N N . ARG B 1 27 ? -26.094 -21.719 -6.957 1 94.94 27 ARG B N 1
ATOM 2699 C CA . ARG B 1 27 ? -27.266 -21.906 -7.801 1 94.94 27 ARG B CA 1
ATOM 2700 C C . ARG B 1 27 ? -28.078 -20.609 -7.91 1 94.94 27 ARG B C 1
ATOM 2702 O O . ARG B 1 27 ? -28.422 -20 -6.898 1 94.94 27 ARG B O 1
ATOM 2709 N N . GLY B 1 28 ? -28.281 -20.141 -9.102 1 94.75 28 GLY B N 1
ATOM 2710 C CA . GLY B 1 28 ? -29.078 -18.938 -9.312 1 94.75 28 GLY B CA 1
ATOM 2711 C C . GLY B 1 28 ? -28.25 -17.672 -9.352 1 94.75 28 GLY B C 1
ATOM 2712 O O . GLY B 1 28 ? -28.781 -16.578 -9.57 1 94.75 28 GLY B O 1
ATOM 2713 N N . ALA B 1 29 ? -26.984 -17.812 -9.094 1 96.94 29 ALA B N 1
ATOM 2714 C CA . ALA B 1 29 ? -26.109 -16.641 -9.141 1 96.94 29 ALA B CA 1
ATOM 2715 C C . ALA B 1 29 ? -25.984 -16.109 -10.562 1 96.94 29 ALA B C 1
ATOM 2717 O O . ALA B 1 29 ? -25.891 -16.891 -11.516 1 96.94 29 ALA B O 1
ATOM 2718 N N . ALA B 1 30 ? -26.062 -14.805 -10.75 1 98.06 30 ALA B N 1
ATOM 2719 C CA . ALA B 1 30 ? -25.719 -14.148 -12.016 1 98.06 30 ALA B CA 1
ATOM 2720 C C . ALA B 1 30 ? -24.234 -13.805 -12.07 1 98.06 30 ALA B C 1
ATOM 2722 O O . ALA B 1 30 ? -23.703 -13.188 -11.148 1 98.06 30 ALA B O 1
ATOM 2723 N N . ILE B 1 31 ? -23.594 -14.281 -13.086 1 98.44 31 ILE B N 1
ATOM 2724 C CA . ILE B 1 31 ? -22.172 -14.062 -13.227 1 98.44 31 ILE B CA 1
ATOM 2725 C C . ILE B 1 31 ? -21.906 -13.031 -14.32 1 98.44 31 ILE B C 1
ATOM 2727 O O . ILE B 1 31 ? -22.422 -13.164 -15.438 1 98.44 31 ILE B O 1
ATOM 2731 N N . ARG B 1 32 ? -21.172 -12 -14.016 1 98.19 32 ARG B N 1
ATOM 2732 C CA . ARG B 1 32 ? -20.703 -10.977 -14.945 1 98.19 32 ARG B CA 1
ATOM 2733 C C . ARG B 1 32 ? -19.172 -10.953 -15 1 98.19 32 ARG B C 1
ATOM 2735 O O . ARG B 1 32 ? -18.516 -10.938 -13.953 1 98.19 32 ARG B O 1
ATOM 2742 N N . ALA B 1 33 ? -18.609 -10.977 -16.219 1 98.25 33 ALA B N 1
ATOM 2743 C CA . ALA B 1 33 ? -17.172 -10.883 -16.406 1 98.25 33 ALA B CA 1
ATOM 2744 C C . ALA B 1 33 ? -16.781 -9.539 -17.031 1 98.25 33 ALA B C 1
ATOM 2746 O O . ALA B 1 33 ? -17.328 -9.148 -18.062 1 98.25 33 ALA B O 1
ATOM 2747 N N . LEU B 1 34 ? -15.914 -8.797 -16.359 1 98 34 LEU B N 1
ATOM 2748 C CA . LEU B 1 34 ? -15.273 -7.641 -16.984 1 98 34 LEU B CA 1
ATOM 2749 C C . LEU B 1 34 ? -14.008 -8.055 -17.734 1 98 34 LEU B C 1
ATOM 2751 O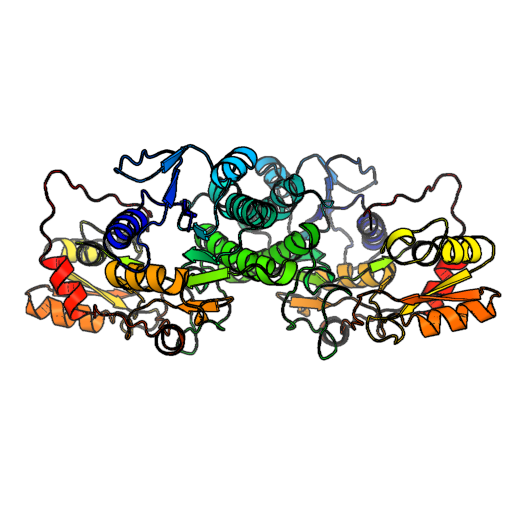 O . LEU B 1 34 ? -13.039 -8.5 -17.109 1 98 34 LEU B O 1
ATOM 2755 N N . VAL B 1 35 ? -14.062 -7.91 -19.031 1 95.38 35 VAL B N 1
ATOM 2756 C CA . VAL B 1 35 ? -12.969 -8.383 -19.875 1 95.38 35 VAL B CA 1
ATOM 2757 C C . VAL B 1 35 ? -12.391 -7.223 -20.688 1 95.38 35 VAL B C 1
ATOM 2759 O O . VAL B 1 35 ? -13.062 -6.215 -20.906 1 95.38 35 VAL B O 1
ATOM 2762 N N . HIS B 1 36 ? -11.148 -7.352 -21.031 1 90.56 36 HIS B N 1
ATOM 2763 C CA . HIS B 1 36 ? -10.484 -6.301 -21.797 1 90.56 36 HIS B CA 1
ATOM 2764 C C . HIS B 1 36 ? -10.172 -6.758 -23.219 1 90.56 36 HIS B C 1
ATOM 2766 O O . HIS B 1 36 ? -10.977 -6.555 -24.125 1 90.56 36 HIS B O 1
ATOM 2772 N N . SER B 1 37 ? -9.102 -7.492 -23.406 1 79.56 37 SER B N 1
ATOM 2773 C CA . SER B 1 37 ? -8.609 -7.801 -24.75 1 79.56 37 SER B CA 1
ATOM 2774 C C . SER B 1 37 ? -9.094 -9.172 -25.219 1 79.56 37 SER B C 1
ATOM 2776 O O . SER B 1 37 ? -9.18 -9.43 -26.422 1 79.56 37 SER B O 1
ATOM 2778 N N . ARG B 1 38 ? -9.477 -10.094 -24.344 1 82.06 38 ARG B N 1
ATOM 2779 C CA . ARG B 1 38 ? -9.875 -11.453 -24.688 1 82.06 38 ARG B CA 1
ATOM 2780 C C . ARG B 1 38 ? -11.367 -11.648 -24.5 1 82.06 38 ARG B C 1
ATOM 2782 O O . ARG B 1 38 ? -11.883 -11.477 -23.391 1 82.06 38 ARG B O 1
ATOM 2789 N N . PRO B 1 39 ? -11.977 -12.031 -25.547 1 83.94 39 PRO B N 1
ATOM 2790 C CA . PRO B 1 39 ? -13.406 -12.289 -25.406 1 83.94 39 PRO B CA 1
ATOM 2791 C C . PRO B 1 39 ? -13.695 -13.555 -24.594 1 83.94 39 PRO B C 1
ATOM 2793 O O . PRO B 1 39 ? -12.859 -14.461 -24.547 1 83.94 39 PRO B O 1
ATOM 2796 N N . LEU B 1 40 ? -14.734 -13.516 -23.859 1 88.75 40 LEU B N 1
ATOM 2797 C CA . LEU B 1 40 ? -15.258 -14.656 -23.125 1 88.75 40 LEU B CA 1
ATOM 2798 C C . LEU B 1 40 ? -16.656 -15.031 -23.625 1 88.75 40 LEU B C 1
ATOM 2800 O O . LEU B 1 40 ? -17.594 -14.258 -23.453 1 88.75 40 LEU B O 1
ATOM 2804 N N . ASP B 1 41 ? -16.734 -16.094 -24.359 1 87.94 41 ASP B N 1
ATOM 2805 C CA . ASP B 1 41 ? -18.016 -16.578 -24.859 1 87.94 41 ASP B CA 1
ATOM 2806 C C . ASP B 1 41 ? -18.438 -17.859 -24.109 1 87.94 41 ASP B C 1
ATOM 2808 O O . ASP B 1 41 ? -18.094 -18.969 -24.531 1 87.94 41 ASP B O 1
ATOM 2812 N N . ARG B 1 42 ? -19.125 -17.672 -23.094 1 91.44 42 ARG B N 1
ATOM 2813 C CA . ARG B 1 42 ? -19.641 -18.766 -22.281 1 91.44 42 ARG B CA 1
ATOM 2814 C C . ARG B 1 42 ? -21.125 -18.562 -21.969 1 91.44 42 ARG B C 1
ATOM 2816 O O . ARG B 1 42 ? -21.531 -17.5 -21.531 1 91.44 42 ARG B O 1
ATOM 2823 N N . PRO B 1 43 ? -21.906 -19.562 -22.266 1 90.75 43 PRO B N 1
ATOM 2824 C CA . PRO B 1 43 ? -23.344 -19.453 -21.984 1 90.75 43 PRO B CA 1
ATOM 2825 C C . PRO B 1 43 ? -23.609 -19.109 -20.516 1 90.75 43 PRO B C 1
ATOM 2827 O O . PRO B 1 43 ? -22.969 -19.656 -19.625 1 90.75 43 PRO B O 1
ATOM 2830 N N . GLY B 1 44 ? -24.453 -18.141 -20.297 1 92.38 44 GLY B N 1
ATOM 2831 C CA . GLY B 1 44 ? -24.906 -17.828 -18.953 1 92.38 44 GLY B CA 1
ATOM 2832 C C . GLY B 1 44 ? -24.031 -16.797 -18.25 1 92.38 44 GLY B C 1
ATOM 2833 O O . GLY B 1 44 ? -24.328 -16.375 -17.141 1 92.38 44 GLY B O 1
ATOM 2834 N N . ILE B 1 45 ? -22.984 -16.391 -18.953 1 96.12 45 ILE B N 1
ATOM 2835 C CA . ILE B 1 45 ? -22.094 -15.391 -18.375 1 96.12 45 ILE B CA 1
ATOM 2836 C C . ILE B 1 45 ? -22.266 -14.062 -19.094 1 96.12 45 ILE B C 1
ATOM 2838 O O . ILE B 1 45 ? -22.109 -13.984 -20.312 1 96.12 45 ILE B O 1
ATOM 2842 N N . GLU B 1 46 ? -22.672 -13.031 -18.391 1 96.62 46 GLU B N 1
ATOM 2843 C CA . GLU B 1 46 ? -22.703 -11.68 -18.938 1 96.62 46 GLU B CA 1
ATOM 2844 C C . GLU B 1 46 ? -21.281 -11.102 -19.062 1 96.62 46 GLU B C 1
ATOM 2846 O O . GLU B 1 46 ? -20.484 -11.203 -18.141 1 96.62 46 GLU B O 1
ATOM 2851 N N . THR B 1 47 ? -21.016 -10.516 -20.219 1 96.44 47 THR B N 1
ATOM 2852 C CA . THR B 1 47 ? -19.688 -9.938 -20.422 1 96.44 47 THR B CA 1
ATOM 2853 C C . THR B 1 47 ? -19.781 -8.422 -20.609 1 96.44 47 THR B C 1
ATOM 2855 O O . THR B 1 47 ? -20.688 -7.93 -21.281 1 96.44 47 THR B O 1
ATOM 2858 N N . VAL B 1 48 ? -18.922 -7.707 -19.906 1 96.44 48 VAL B N 1
ATOM 2859 C CA . VAL B 1 48 ? -18.703 -6.277 -20.094 1 96.44 48 VAL B CA 1
ATOM 2860 C C . VAL B 1 48 ? -17.266 -6.031 -20.562 1 96.44 48 VAL B C 1
ATOM 2862 O O . VAL B 1 48 ? -16.312 -6.496 -19.922 1 96.44 48 VAL B O 1
ATOM 2865 N N . THR B 1 49 ? -17.125 -5.348 -21.688 1 95.56 49 THR B N 1
ATOM 2866 C CA . THR B 1 49 ? -15.781 -5.059 -22.203 1 95.56 49 THR B CA 1
ATOM 2867 C C . THR B 1 49 ? -15.312 -3.688 -21.734 1 95.56 49 THR B C 1
ATOM 2869 O O . THR B 1 49 ? -16.047 -2.703 -21.828 1 95.56 49 THR B O 1
ATOM 2872 N N . GLY B 1 50 ? -14.078 -3.654 -21.172 1 95.25 50 GLY B N 1
ATOM 2873 C CA . GLY B 1 50 ? -13.5 -2.402 -20.703 1 95.25 50 GLY B CA 1
ATOM 2874 C C . GLY B 1 50 ? -12.195 -2.588 -19.953 1 95.25 50 GLY B C 1
ATOM 2875 O O . GLY B 1 50 ? -11.828 -3.713 -19.609 1 95.25 50 GLY B O 1
ATOM 2876 N N . SER B 1 51 ? -11.57 -1.518 -19.75 1 95.69 51 SER B N 1
ATOM 2877 C CA . SER B 1 51 ? -10.328 -1.502 -19 1 95.69 51 SER B CA 1
ATOM 2878 C C . SER B 1 51 ? -10.57 -1.113 -17.547 1 95.69 51 SER B C 1
ATOM 2880 O O . SER B 1 51 ? -11.398 -0.249 -17.266 1 95.69 51 SER B O 1
ATOM 2882 N N . LEU B 1 52 ? -9.789 -1.733 -16.688 1 97.06 52 LEU B N 1
ATOM 2883 C CA . LEU B 1 52 ? -9.852 -1.365 -15.281 1 97.06 52 LEU B CA 1
ATOM 2884 C C . LEU B 1 52 ? -9.398 0.076 -15.07 1 97.06 52 LEU B C 1
ATOM 2886 O O . LEU B 1 52 ? -9.68 0.676 -14.031 1 97.06 52 LEU B O 1
ATOM 2890 N N . SER B 1 53 ? -8.656 0.638 -16.047 1 95.06 53 SER B N 1
ATOM 2891 C CA . SER B 1 53 ? -8.156 2.004 -15.93 1 95.06 53 SER B CA 1
ATOM 2892 C C . SER B 1 53 ? -9.258 3.021 -16.219 1 95.06 53 SER B C 1
ATOM 2894 O O . SER B 1 53 ? -9.07 4.219 -15.992 1 95.06 53 SER B O 1
ATOM 2896 N N . ASP B 1 54 ? -10.344 2.549 -16.703 1 96.44 54 ASP B N 1
ATOM 2897 C CA . ASP B 1 54 ? -11.484 3.406 -17.031 1 96.44 54 ASP B CA 1
ATOM 2898 C C . ASP B 1 54 ? -12.523 3.385 -15.914 1 96.44 54 ASP B C 1
ATOM 2900 O O . ASP B 1 54 ? -13.344 2.467 -15.844 1 96.44 54 ASP B O 1
ATOM 2904 N N . ALA B 1 55 ? -12.562 4.434 -15.172 1 97 55 ALA B N 1
ATOM 2905 C CA . ALA B 1 55 ? -13.438 4.492 -14 1 97 55 ALA B CA 1
ATOM 2906 C C . ALA B 1 55 ? -14.906 4.332 -14.406 1 97 55 ALA B C 1
ATOM 2908 O O . ALA B 1 55 ? -15.664 3.635 -13.734 1 97 55 ALA B O 1
ATOM 2909 N N . ALA B 1 56 ? -15.273 4.984 -15.469 1 96.88 56 ALA B N 1
ATOM 2910 C CA . ALA B 1 56 ? -16.656 4.918 -15.922 1 96.88 56 ALA B CA 1
ATOM 2911 C C . ALA B 1 56 ? -17.031 3.51 -16.375 1 96.88 56 ALA B C 1
ATOM 2913 O O . ALA B 1 56 ? -18.125 3.033 -16.109 1 96.88 56 ALA B O 1
ATOM 2914 N N . GLY B 1 57 ? -16.156 2.85 -17.078 1 97.19 57 GLY B N 1
ATOM 2915 C CA . GLY B 1 57 ? -16.375 1.471 -17.484 1 97.19 57 GLY B CA 1
ATOM 2916 C C . GLY B 1 57 ? -16.516 0.517 -16.312 1 97.19 57 GLY B C 1
ATOM 2917 O O . GLY B 1 57 ? -17.375 -0.361 -16.312 1 97.19 57 GLY B O 1
ATOM 2918 N N . VAL B 1 58 ? -15.688 0.703 -15.344 1 98.31 58 VAL B N 1
ATOM 2919 C CA . VAL B 1 58 ? -15.742 -0.128 -14.141 1 98.31 58 VAL B CA 1
ATOM 2920 C C . VAL B 1 58 ? -17.062 0.099 -13.414 1 98.31 58 VAL B C 1
ATOM 2922 O O . VAL B 1 58 ? -17.703 -0.854 -12.953 1 98.31 58 VAL B O 1
ATOM 2925 N N . ALA B 1 59 ? -17.484 1.371 -13.336 1 97.88 59 ALA B N 1
ATOM 2926 C CA . ALA B 1 59 ? -18.75 1.693 -12.688 1 97.88 59 ALA B CA 1
ATOM 2927 C C . ALA B 1 59 ? -19.922 1.005 -13.391 1 97.88 59 ALA B C 1
ATOM 2929 O O . ALA B 1 59 ? -20.828 0.474 -12.742 1 97.88 59 ALA B O 1
ATOM 2930 N N . ARG B 1 60 ? -19.875 0.996 -14.695 1 97.62 60 ARG B N 1
ATOM 2931 C CA . ARG B 1 60 ? -20.922 0.326 -15.469 1 97.62 60 ARG B CA 1
ATOM 2932 C C . ARG B 1 60 ? -20.922 -1.173 -15.188 1 97.62 60 ARG B C 1
ATOM 2934 O O . ARG B 1 60 ? -21.984 -1.767 -15 1 97.62 60 ARG B O 1
ATOM 2941 N N . ALA B 1 61 ? -19.781 -1.758 -15.117 1 98.25 61 ALA B N 1
ATOM 2942 C CA . ALA B 1 61 ? -19.672 -3.188 -14.836 1 98.25 61 ALA B CA 1
ATOM 2943 C C . ALA B 1 61 ? -20.172 -3.518 -13.438 1 98.25 61 ALA B C 1
ATOM 2945 O O . ALA B 1 61 ? -20.656 -4.625 -13.188 1 98.25 61 ALA B O 1
ATOM 2946 N N . MET B 1 62 ? -20.141 -2.59 -12.562 1 98.62 62 MET B N 1
ATOM 2947 C CA . MET B 1 62 ? -20.438 -2.795 -11.148 1 98.62 62 MET B CA 1
ATOM 2948 C C . MET B 1 62 ? -21.938 -2.66 -10.883 1 98.62 62 MET B C 1
ATOM 2950 O O . MET B 1 62 ? -22.391 -2.912 -9.773 1 98.62 62 MET B O 1
ATOM 2954 N N . GLU B 1 63 ? -22.688 -2.162 -11.867 1 98.12 63 GLU B N 1
ATOM 2955 C CA . GLU B 1 63 ? -24.109 -1.909 -11.664 1 98.12 63 GLU B CA 1
ATOM 2956 C C . GLU B 1 63 ? -24.844 -3.172 -11.211 1 98.12 63 GLU B C 1
ATOM 2958 O O . GLU B 1 63 ? -24.797 -4.195 -11.891 1 98.12 63 GLU B O 1
ATOM 2963 N N . GLY B 1 64 ? -25.422 -3.109 -10.023 1 98 64 GLY B N 1
ATOM 2964 C CA . GLY B 1 64 ? -26.219 -4.199 -9.484 1 98 64 GLY B CA 1
ATOM 2965 C C . GLY B 1 64 ? -25.375 -5.312 -8.883 1 98 64 GLY B C 1
ATOM 2966 O O . GLY B 1 64 ? -25.922 -6.301 -8.383 1 98 64 GLY B O 1
ATOM 2967 N N . VAL B 1 65 ? -24.094 -5.227 -8.883 1 98.5 65 VAL B N 1
ATOM 2968 C CA . VAL B 1 65 ? -23.172 -6.25 -8.406 1 98.5 65 VAL B CA 1
ATOM 2969 C C . VAL B 1 65 ? -23.219 -6.312 -6.879 1 98.5 65 VAL B C 1
ATOM 2971 O O . VAL B 1 65 ? -23.25 -5.273 -6.207 1 98.5 65 VAL B O 1
ATOM 2974 N N . THR B 1 66 ? -23.219 -7.531 -6.352 1 98.5 66 THR B N 1
ATOM 2975 C CA . THR B 1 66 ? -23.234 -7.703 -4.902 1 98.5 66 THR B CA 1
ATOM 2976 C C . THR B 1 66 ? -21.891 -8.219 -4.402 1 98.5 66 THR B C 1
ATOM 2978 O O . THR B 1 66 ? -21.516 -7.953 -3.258 1 98.5 66 THR B O 1
ATOM 2981 N N . HIS B 1 67 ? -21.203 -9.055 -5.227 1 98.81 67 HIS B N 1
ATOM 2982 C CA . HIS B 1 67 ? -19.906 -9.641 -4.91 1 98.81 67 HIS B CA 1
ATOM 2983 C C . HIS B 1 67 ? -18.906 -9.398 -6.035 1 98.81 67 HIS B C 1
ATOM 2985 O O . HIS B 1 67 ? -19.297 -9.312 -7.203 1 98.81 67 HIS B O 1
ATOM 2991 N N . VAL B 1 68 ? -17.672 -9.281 -5.621 1 98.94 68 VAL B N 1
ATOM 2992 C CA . VAL B 1 68 ? -16.609 -9.125 -6.605 1 98.94 68 VAL B CA 1
ATOM 2993 C C . VAL B 1 68 ? -15.523 -10.18 -6.363 1 98.94 68 VAL B C 1
ATOM 2995 O O . VAL B 1 68 ? -15.156 -10.445 -5.215 1 98.94 68 VAL B O 1
ATOM 2998 N N . LEU B 1 69 ? -15.109 -10.836 -7.367 1 98.94 69 LEU B N 1
ATOM 2999 C CA . LEU B 1 69 ? -13.898 -11.648 -7.426 1 98.94 69 LEU B CA 1
ATOM 3000 C C . LEU B 1 69 ? -12.883 -11.031 -8.383 1 98.94 69 LEU B C 1
ATOM 3002 O O . LEU B 1 69 ? -13.055 -11.094 -9.602 1 98.94 69 LEU B O 1
ATOM 3006 N N . HIS B 1 70 ? -11.875 -10.445 -7.805 1 98.94 70 HIS B N 1
ATOM 3007 C CA . HIS B 1 70 ? -10.867 -9.766 -8.602 1 98.94 70 HIS B CA 1
ATOM 3008 C C . HIS B 1 70 ? -9.625 -10.633 -8.773 1 98.94 70 HIS B C 1
ATOM 3010 O O . HIS B 1 70 ? -8.852 -10.82 -7.824 1 98.94 70 HIS B O 1
ATOM 3016 N N . MET B 1 71 ? -9.352 -11.102 -10.031 1 98 71 MET B N 1
ATOM 3017 C CA . MET B 1 71 ? -8.203 -11.969 -10.297 1 98 71 MET B CA 1
ATOM 3018 C C . MET B 1 71 ? -7.344 -11.406 -11.422 1 98 71 MET B C 1
ATOM 3020 O O . MET B 1 71 ? -6.301 -11.969 -11.758 1 98 71 MET B O 1
ATOM 3024 N N . ALA B 1 72 ? -7.75 -10.273 -11.992 1 95.81 72 ALA B N 1
ATOM 3025 C CA . ALA B 1 72 ? -6.977 -9.688 -13.086 1 95.81 72 ALA B CA 1
ATOM 3026 C C . ALA B 1 72 ? -5.602 -9.227 -12.609 1 95.81 72 ALA B C 1
ATOM 3028 O O . ALA B 1 72 ? -5.477 -8.672 -11.516 1 95.81 72 ALA B O 1
ATOM 3029 N N . ALA B 1 73 ? -4.672 -9.555 -13.32 1 90.75 73 ALA B N 1
ATOM 3030 C CA . ALA B 1 73 ? -3.307 -9.117 -13.039 1 90.75 73 ALA B CA 1
ATOM 3031 C C . ALA B 1 73 ? -2.635 -8.586 -14.297 1 90.75 73 ALA B C 1
ATOM 3033 O O . ALA B 1 73 ? -3.021 -8.938 -15.414 1 90.75 73 ALA B O 1
ATOM 3034 N N . VAL B 1 74 ? -1.721 -7.711 -14.094 1 86.94 74 VAL B N 1
ATOM 3035 C CA . VAL B 1 74 ? -0.976 -7.172 -15.227 1 86.94 74 VAL B CA 1
ATOM 3036 C C . VAL B 1 74 ? 0.44 -7.746 -15.234 1 86.94 74 VAL B C 1
ATOM 3038 O O . VAL B 1 74 ? 0.964 -8.133 -14.188 1 86.94 74 VAL B O 1
ATOM 3041 N N . LYS B 1 75 ? 0.956 -7.785 -16.422 1 79.12 75 LYS B N 1
ATOM 3042 C CA . LYS B 1 75 ? 2.324 -8.258 -16.609 1 79.12 75 LYS B CA 1
ATOM 3043 C C . LYS B 1 75 ? 3.332 -7.285 -16 1 79.12 75 LYS B C 1
ATOM 3045 O O . LYS B 1 75 ? 2.949 -6.25 -15.453 1 79.12 75 LYS B O 1
ATOM 3050 N N . GLU B 1 76 ? 4.598 -7.742 -16.094 1 86.56 76 GLU B N 1
ATOM 3051 C CA . GLU B 1 76 ? 5.703 -6.922 -15.602 1 86.56 76 GLU B CA 1
ATOM 3052 C C . GLU B 1 76 ? 5.93 -5.707 -16.5 1 86.56 76 GLU B C 1
ATOM 3054 O O . GLU B 1 76 ? 6.828 -5.715 -17.344 1 86.56 76 GLU B O 1
ATOM 3059 N N . SER B 1 77 ? 5.156 -4.715 -16.359 1 90.31 77 SER B N 1
ATOM 3060 C CA . SER B 1 77 ? 5.18 -3.424 -17.047 1 90.31 77 SER B CA 1
ATOM 3061 C C . SER B 1 77 ? 4.855 -2.285 -16.078 1 90.31 77 SER B C 1
ATOM 3063 O O . SER B 1 77 ? 3.725 -2.17 -15.609 1 90.31 77 SER B O 1
ATOM 3065 N N . PRO B 1 78 ? 5.828 -1.437 -15.914 1 91.06 78 PRO B N 1
ATOM 3066 C CA . PRO B 1 78 ? 5.613 -0.355 -14.953 1 91.06 78 PRO B CA 1
ATOM 3067 C C . PRO B 1 78 ? 4.363 0.467 -15.258 1 91.06 78 PRO B C 1
ATOM 3069 O O . PRO B 1 78 ? 3.588 0.778 -14.352 1 91.06 78 PRO B O 1
ATOM 3072 N N . ASP B 1 79 ? 4.152 0.741 -16.516 1 89.88 79 ASP B N 1
ATOM 3073 C CA . ASP B 1 79 ? 2.998 1.551 -16.891 1 89.88 79 ASP B CA 1
ATOM 3074 C C . ASP B 1 79 ? 1.69 0.819 -16.594 1 89.88 79 ASP B C 1
ATOM 3076 O O . ASP B 1 79 ? 0.783 1.384 -15.984 1 89.88 79 ASP B O 1
ATOM 3080 N N . LEU B 1 80 ? 1.605 -0.422 -16.922 1 93.31 80 LEU B N 1
ATOM 3081 C CA . LEU B 1 80 ? 0.384 -1.19 -16.719 1 93.31 80 LEU B CA 1
ATOM 3082 C C . LEU B 1 80 ? 0.17 -1.475 -15.234 1 93.31 80 LEU B C 1
ATOM 3084 O O . LEU B 1 80 ? -0.968 -1.507 -14.758 1 93.31 80 LEU B O 1
ATOM 3088 N N . ALA B 1 81 ? 1.299 -1.661 -14.594 1 94.75 81 ALA B N 1
ATOM 3089 C CA . ALA B 1 81 ? 1.208 -1.947 -13.164 1 94.75 81 ALA B CA 1
ATOM 3090 C C . ALA B 1 81 ? 0.466 -0.835 -12.422 1 94.75 81 ALA B C 1
ATOM 3092 O O . ALA B 1 81 ? -0.458 -1.102 -11.656 1 94.75 81 ALA B O 1
ATOM 3093 N N . MET B 1 82 ? 0.795 0.389 -12.734 1 96.38 82 MET B N 1
ATOM 3094 C CA . MET B 1 82 ? 0.189 1.51 -12.023 1 96.38 82 MET B CA 1
ATOM 3095 C C . MET B 1 82 ? -1.159 1.877 -12.633 1 96.38 82 MET B C 1
ATOM 3097 O O . MET B 1 82 ? -2.133 2.1 -11.906 1 96.38 82 MET B O 1
ATOM 3101 N N . GLU B 1 83 ? -1.263 1.836 -13.922 1 95.12 83 GLU B N 1
ATOM 3102 C CA . GLU B 1 83 ? -2.438 2.334 -14.633 1 95.12 83 GLU B CA 1
ATOM 3103 C C . GLU B 1 83 ? -3.592 1.339 -14.555 1 95.12 83 GLU B C 1
ATOM 3105 O O . GLU B 1 83 ? -4.75 1.733 -14.422 1 95.12 83 GLU B O 1
ATOM 3110 N N . VAL B 1 84 ? -3.217 0.101 -14.625 1 95.56 84 VAL B N 1
ATOM 3111 C CA . VAL B 1 84 ? -4.262 -0.916 -14.695 1 95.56 84 VAL B CA 1
ATOM 3112 C C . VAL B 1 84 ? -4.328 -1.688 -13.383 1 95.56 84 VAL B C 1
ATOM 3114 O O . VAL B 1 84 ? -5.41 -1.896 -12.828 1 95.56 84 VAL B O 1
ATOM 3117 N N . GLY B 1 85 ? -3.191 -2.064 -12.867 1 96.81 85 GLY B N 1
ATOM 3118 C CA . GLY B 1 85 ? -3.164 -2.83 -11.633 1 96.81 85 GLY B CA 1
ATOM 3119 C C . GLY B 1 85 ? -3.613 -2.031 -10.422 1 96.81 85 GLY B C 1
ATOM 3120 O O . GLY B 1 85 ? -4.664 -2.311 -9.844 1 96.81 85 GLY B O 1
ATOM 3121 N N . VAL B 1 86 ? -2.916 -0.943 -10.141 1 97.88 86 VAL B N 1
ATOM 3122 C CA . VAL B 1 86 ? -3.143 -0.195 -8.906 1 97.88 86 VAL B CA 1
ATOM 3123 C C . VAL B 1 86 ? -4.359 0.711 -9.07 1 97.88 86 VAL B C 1
ATOM 3125 O O . VAL B 1 86 ? -5.297 0.65 -8.266 1 97.88 86 VAL B O 1
ATOM 3128 N N . LYS B 1 87 ? -4.336 1.506 -10.102 1 97.44 87 LYS B N 1
ATOM 3129 C CA . LYS B 1 87 ? -5.465 2.398 -10.336 1 97.44 87 LYS B CA 1
ATOM 3130 C C . LYS B 1 87 ? -6.746 1.606 -10.578 1 97.44 87 LYS B C 1
ATOM 3132 O O . LYS B 1 87 ? -7.824 2.002 -10.125 1 97.44 87 LYS B O 1
ATOM 3137 N N . GLY B 1 88 ? -6.633 0.502 -11.281 1 97.94 88 GLY B N 1
ATOM 3138 C CA . GLY B 1 88 ? -7.781 -0.36 -11.508 1 97.94 88 GLY B CA 1
ATOM 3139 C C . GLY B 1 88 ? -8.367 -0.921 -10.227 1 97.94 88 GLY B C 1
ATOM 3140 O O . GLY B 1 88 ? -9.594 -0.976 -10.062 1 97.94 88 GLY B O 1
ATOM 3141 N N . MET B 1 89 ? -7.508 -1.366 -9.344 1 98.44 89 MET B N 1
ATOM 3142 C CA . MET B 1 89 ? -7.945 -1.825 -8.031 1 98.44 89 MET B CA 1
ATOM 3143 C C . MET B 1 89 ? -8.719 -0.731 -7.301 1 98.44 89 MET B C 1
ATOM 3145 O O . MET B 1 89 ? -9.773 -0.991 -6.727 1 98.44 89 MET B O 1
ATOM 3149 N N . PHE B 1 90 ? -8.195 0.479 -7.348 1 98.69 90 PHE B N 1
ATOM 3150 C CA . PHE B 1 90 ? -8.867 1.619 -6.73 1 98.69 90 PHE B CA 1
ATOM 3151 C C . PHE B 1 90 ? -10.25 1.823 -7.324 1 98.69 90 PHE B C 1
ATOM 3153 O O . PHE B 1 90 ? -11.227 1.998 -6.594 1 98.69 90 PHE B O 1
ATOM 3160 N N . HIS B 1 91 ? -10.344 1.779 -8.664 1 98.56 91 HIS B N 1
ATOM 3161 C CA . HIS B 1 91 ? -11.625 1.951 -9.344 1 98.56 91 HIS B CA 1
ATOM 3162 C C . HIS B 1 91 ? -12.625 0.887 -8.906 1 98.56 91 HIS B C 1
ATOM 3164 O O . HIS B 1 91 ? -13.797 1.19 -8.664 1 98.56 91 HIS B O 1
ATOM 3170 N N . LEU B 1 92 ? -12.18 -0.342 -8.805 1 98.75 92 LEU B N 1
ATOM 3171 C CA . LEU B 1 92 ? -13.055 -1.438 -8.414 1 98.75 92 LEU B CA 1
ATOM 3172 C C . LEU B 1 92 ? -13.578 -1.234 -6.992 1 98.75 92 LEU B C 1
ATOM 3174 O O . LEU B 1 92 ? -14.781 -1.375 -6.746 1 98.75 92 LEU B O 1
ATOM 3178 N N . LEU B 1 93 ? -12.703 -0.889 -6.105 1 98.69 93 LEU B N 1
ATOM 3179 C CA . LEU B 1 93 ? -13.094 -0.702 -4.711 1 98.69 93 LEU B CA 1
ATOM 3180 C C . LEU B 1 93 ? -14.047 0.481 -4.566 1 98.69 93 LEU B C 1
ATOM 3182 O O . LEU B 1 93 ? -15.031 0.405 -3.832 1 98.69 93 LEU B O 1
ATOM 3186 N N . GLU B 1 94 ? -13.719 1.598 -5.285 1 98 94 GLU B N 1
ATOM 3187 C CA . GLU B 1 94 ? -14.594 2.77 -5.238 1 98 94 GLU B CA 1
ATOM 3188 C C . GLU B 1 94 ? -15.977 2.451 -5.797 1 98 94 GLU B C 1
ATOM 3190 O O . GLU B 1 94 ? -16.984 2.826 -5.207 1 98 94 GLU B O 1
ATOM 3195 N N . ALA B 1 95 ? -15.992 1.768 -6.914 1 98.44 95 ALA B N 1
ATOM 3196 C CA . ALA B 1 95 ? -17.281 1.401 -7.512 1 98.44 95 ALA B CA 1
ATOM 3197 C C . ALA B 1 95 ? -18.062 0.466 -6.598 1 98.44 95 ALA B C 1
ATOM 3199 O O . ALA B 1 95 ? -19.281 0.604 -6.457 1 98.44 95 ALA B O 1
ATOM 3200 N N . PHE B 1 96 ? -17.391 -0.504 -5.996 1 98.75 96 PHE B N 1
ATOM 3201 C CA . PHE B 1 96 ? -18 -1.443 -5.062 1 98.75 96 PHE B CA 1
ATOM 3202 C C . PHE B 1 96 ? -18.625 -0.706 -3.883 1 98.75 96 PHE B C 1
ATOM 3204 O O . PHE B 1 96 ? -19.766 -0.981 -3.498 1 98.75 96 PHE B O 1
ATOM 3211 N N . ARG B 1 97 ? -17.891 0.253 -3.334 1 97.94 97 ARG B N 1
ATOM 3212 C CA . ARG B 1 97 ? -18.359 1.081 -2.225 1 97.94 97 ARG B CA 1
ATOM 3213 C C . ARG B 1 97 ? -19.578 1.896 -2.623 1 97.94 97 ARG B C 1
ATOM 3215 O O . ARG B 1 97 ? -20.578 1.934 -1.893 1 97.94 97 ARG B O 1
ATOM 3222 N N . HIS B 1 98 ? -19.547 2.523 -3.779 1 96.88 98 HIS B N 1
ATOM 3223 C CA . HIS B 1 98 ? -20.625 3.412 -4.23 1 96.88 98 HIS B CA 1
ATOM 3224 C C . HIS B 1 98 ? -21.891 2.629 -4.559 1 96.88 98 HIS B C 1
ATOM 3226 O O . HIS B 1 98 ? -23 3.131 -4.367 1 96.88 98 HIS B O 1
ATOM 3232 N N . GLU B 1 99 ? -21.672 1.437 -5.027 1 95.94 99 GLU B N 1
ATOM 3233 C CA . GLU B 1 99 ? -22.812 0.572 -5.34 1 95.94 99 GLU B CA 1
ATOM 3234 C C . GLU B 1 99 ? -23.547 0.15 -4.07 1 95.94 99 GLU B C 1
ATOM 3236 O O . GLU B 1 99 ? -24.703 -0.272 -4.129 1 95.94 99 GLU B O 1
ATOM 3241 N N . GLY B 1 100 ? -22.859 0.327 -2.914 1 94.62 100 GLY B N 1
ATOM 3242 C CA . GLY B 1 100 ? -23.422 -0.202 -1.686 1 94.62 100 GLY B CA 1
ATOM 3243 C C . GLY B 1 100 ? -23.562 -1.713 -1.693 1 94.62 100 GLY B C 1
ATOM 3244 O O . GLY B 1 100 ? -24.547 -2.254 -1.181 1 94.62 100 GLY B O 1
ATOM 3245 N N . ALA B 1 101 ? -22.656 -2.402 -2.318 1 89.56 101 ALA B N 1
ATOM 3246 C CA . ALA B 1 101 ? -22.719 -3.857 -2.443 1 89.56 101 ALA B CA 1
ATOM 3247 C C . ALA B 1 101 ? -22.656 -4.527 -1.072 1 89.56 101 ALA B C 1
ATOM 3249 O O . ALA B 1 101 ? -21.734 -4.281 -0.289 1 89.56 101 ALA B O 1
ATOM 3250 N N . PRO B 1 102 ? -23.531 -5.418 -0.888 1 89.12 102 PRO B N 1
ATOM 3251 C CA . PRO B 1 102 ? -23.641 -6.004 0.451 1 89.12 102 PRO B CA 1
ATOM 3252 C C . PRO B 1 102 ? -22.703 -7.195 0.65 1 89.12 102 PRO B C 1
ATOM 3254 O O . PRO B 1 102 ? -22.5 -7.648 1.781 1 89.12 102 PRO B O 1
ATOM 3257 N N . GLY B 1 103 ? -22.234 -7.688 -0.439 1 97.31 103 GLY B N 1
ATOM 3258 C CA . GLY B 1 103 ? -21.438 -8.898 -0.362 1 97.31 103 GLY B CA 1
ATOM 3259 C C . GLY B 1 103 ? -19.953 -8.625 -0.281 1 97.31 103 GLY B C 1
ATOM 3260 O O . GLY B 1 103 ? -19.531 -7.555 0.161 1 97.31 103 GLY B O 1
ATOM 3261 N N . ARG B 1 104 ? -19.172 -9.664 -0.553 1 98.56 104 ARG B N 1
ATOM 3262 C CA . ARG B 1 104 ? -17.734 -9.656 -0.318 1 98.56 104 ARG B CA 1
ATOM 3263 C C . ARG B 1 104 ? -16.969 -9.234 -1.571 1 98.56 104 ARG B C 1
ATOM 3265 O O . ARG B 1 104 ? -17.344 -9.625 -2.684 1 98.56 104 ARG B O 1
ATOM 3272 N N . PHE B 1 105 ? -15.984 -8.422 -1.352 1 98.94 105 PHE B N 1
ATOM 3273 C CA . PHE B 1 105 ? -14.93 -8.203 -2.332 1 98.94 105 PHE B CA 1
ATOM 3274 C C . PHE B 1 105 ? -13.758 -9.148 -2.092 1 98.94 105 PHE B C 1
ATOM 3276 O O . PHE B 1 105 ? -13.016 -8.992 -1.119 1 98.94 105 PHE B O 1
ATOM 3283 N N . LEU B 1 106 ? -13.562 -10.156 -2.967 1 98.94 106 LEU B N 1
ATOM 3284 C CA . LEU B 1 106 ? -12.492 -11.141 -2.826 1 98.94 106 LEU B CA 1
ATOM 3285 C C . LEU B 1 106 ? -11.367 -10.867 -3.816 1 98.94 106 LEU B C 1
ATOM 3287 O O . LEU B 1 106 ? -11.609 -10.75 -5.02 1 98.94 106 LEU B O 1
ATOM 3291 N N . LEU B 1 107 ? -10.172 -10.695 -3.299 1 98.94 107 LEU B N 1
ATOM 3292 C CA . LEU B 1 107 ? -8.969 -10.469 -4.098 1 98.94 107 LEU B CA 1
ATOM 3293 C C . LEU B 1 107 ? -8.109 -11.727 -4.152 1 98.94 107 LEU B C 1
ATOM 3295 O O . LEU B 1 107 ? -7.82 -12.328 -3.115 1 98.94 107 LEU B O 1
ATOM 3299 N N . LEU B 1 108 ? -7.797 -12.133 -5.336 1 98.75 108 LEU B N 1
ATOM 3300 C CA . LEU B 1 108 ? -6.727 -13.109 -5.473 1 98.75 108 LEU B CA 1
ATOM 3301 C C . LEU B 1 108 ? -5.359 -12.438 -5.422 1 98.75 108 LEU B C 1
ATOM 3303 O O . LEU B 1 108 ? -4.941 -11.805 -6.395 1 98.75 108 LEU B O 1
ATOM 3307 N N . GLY B 1 109 ? -4.727 -12.57 -4.273 1 97.75 109 GLY B N 1
ATOM 3308 C CA . GLY B 1 109 ? -3.375 -12.047 -4.117 1 97.75 109 GLY B CA 1
ATOM 3309 C C . GLY B 1 109 ? -2.307 -13.016 -4.59 1 97.75 109 GLY B C 1
ATOM 3310 O O . GLY B 1 109 ? -2.531 -13.789 -5.527 1 97.75 109 GLY B O 1
ATOM 3311 N N . GLY B 1 110 ? -1.132 -12.859 -4.125 1 96.19 110 GLY B N 1
ATOM 3312 C CA . GLY B 1 110 ? -0.015 -13.711 -4.496 1 96.19 110 GLY B CA 1
ATOM 3313 C C . GLY B 1 110 ? 1.09 -13.734 -3.457 1 96.19 110 GLY B C 1
ATOM 3314 O O . GLY B 1 110 ? 1.268 -12.773 -2.709 1 96.19 110 GLY B O 1
ATOM 3315 N N . ASP B 1 111 ? 1.851 -14.805 -3.467 1 95.5 111 ASP B N 1
ATOM 3316 C CA . ASP B 1 111 ? 2.932 -14.898 -2.49 1 95.5 111 ASP B CA 1
ATOM 3317 C C . ASP B 1 111 ? 4.109 -14.016 -2.881 1 95.5 111 ASP B C 1
ATOM 3319 O O . ASP B 1 111 ? 5.074 -13.883 -2.127 1 95.5 111 ASP B O 1
ATOM 3323 N N . CYS B 1 112 ? 4.02 -13.375 -4.07 1 94.25 112 CYS B N 1
ATOM 3324 C CA . CYS B 1 112 ? 5.016 -12.367 -4.414 1 94.25 112 CYS B CA 1
ATOM 3325 C C . CYS B 1 112 ? 5 -11.219 -3.414 1 94.25 112 CYS B C 1
ATOM 3327 O O . CYS B 1 112 ? 6.008 -10.531 -3.238 1 94.25 112 CYS B O 1
ATOM 3329 N N . SER B 1 113 ? 3.863 -11 -2.738 1 96.5 113 SER B N 1
ATOM 3330 C CA . SER B 1 113 ? 3.764 -9.953 -1.729 1 96.5 113 SER B CA 1
ATOM 3331 C C . SER B 1 113 ? 4.645 -10.258 -0.522 1 96.5 113 SER B C 1
ATOM 3333 O O . SER B 1 113 ? 4.941 -9.367 0.277 1 96.5 113 SER B O 1
ATOM 3335 N N . VAL B 1 114 ? 5.035 -11.547 -0.425 1 97.44 114 VAL B N 1
ATOM 3336 C CA . VAL B 1 114 ? 5.918 -11.938 0.667 1 97.44 114 VAL B CA 1
ATOM 3337 C C . VAL B 1 114 ? 7.207 -12.523 0.103 1 97.44 114 VAL B C 1
ATOM 3339 O O . VAL B 1 114 ? 7.871 -13.336 0.759 1 97.44 114 VAL B O 1
ATOM 3342 N N . GLY B 1 115 ? 7.52 -12.172 -1.069 1 94.12 115 GLY B N 1
ATOM 3343 C CA . GLY B 1 115 ? 8.883 -12.195 -1.566 1 94.12 115 GLY B CA 1
ATOM 3344 C C . GLY B 1 115 ? 9.219 -13.469 -2.332 1 94.12 115 GLY B C 1
ATOM 3345 O O . GLY B 1 115 ? 10.305 -13.586 -2.9 1 94.12 115 GLY B O 1
ATOM 3346 N N . HIS B 1 116 ? 8.297 -14.469 -2.457 1 91.94 116 HIS B N 1
ATOM 3347 C CA . HIS B 1 116 ? 8.672 -15.734 -3.088 1 91.94 116 HIS B CA 1
ATOM 3348 C C . HIS B 1 116 ? 10.008 -16.234 -2.561 1 91.94 116 HIS B C 1
ATOM 3350 O O . HIS B 1 116 ? 10.305 -16.109 -1.369 1 91.94 116 HIS B O 1
ATOM 3356 N N . MET B 1 117 ? 10.828 -16.797 -3.428 1 92.38 117 MET B N 1
ATOM 3357 C CA . MET B 1 117 ? 12.109 -17.375 -3.033 1 92.38 117 MET B CA 1
ATOM 3358 C C . MET B 1 117 ? 13.188 -16.312 -2.949 1 92.38 117 MET B C 1
ATOM 3360 O O . MET B 1 117 ? 14.359 -16.609 -2.74 1 92.38 117 MET B O 1
ATOM 3364 N N . PHE B 1 118 ? 12.828 -15.047 -3.006 1 93.88 118 PHE B N 1
ATOM 3365 C CA . PHE B 1 118 ? 13.812 -13.977 -3.104 1 93.88 118 PHE B CA 1
ATOM 3366 C C . PHE B 1 118 ? 14.188 -13.453 -1.719 1 93.88 118 PHE B C 1
ATOM 3368 O O . PHE B 1 118 ? 15.242 -12.836 -1.548 1 93.88 118 PHE B O 1
ATOM 3375 N N . HIS B 1 119 ? 13.312 -13.711 -0.75 1 95 119 HIS B N 1
ATOM 3376 C CA . HIS B 1 119 ? 13.555 -13.203 0.598 1 95 119 HIS B CA 1
ATOM 3377 C C . HIS B 1 119 ? 13.547 -14.336 1.618 1 95 119 HIS B C 1
ATOM 3379 O O . HIS B 1 119 ? 12.742 -15.266 1.516 1 95 119 HIS B O 1
ATOM 3385 N N . ALA B 1 120 ? 14.414 -14.227 2.543 1 95.06 120 ALA B N 1
ATOM 3386 C CA . ALA B 1 120 ? 14.453 -15.195 3.631 1 95.06 120 ALA B CA 1
ATOM 3387 C C . ALA B 1 120 ? 13.445 -14.844 4.723 1 95.06 120 ALA B C 1
ATOM 3389 O O . ALA B 1 120 ? 13.227 -13.664 5.016 1 95.06 120 ALA B O 1
ATOM 3390 N N . TYR B 1 121 ? 12.82 -15.844 5.215 1 96.12 121 TYR B N 1
ATOM 3391 C CA . TYR B 1 121 ? 11.984 -15.75 6.41 1 96.12 121 TYR B CA 1
ATOM 3392 C C . TYR B 1 121 ? 12.461 -16.719 7.484 1 96.12 121 TYR B C 1
ATOM 3394 O O . TYR B 1 121 ? 12.953 -17.812 7.172 1 96.12 121 TYR B O 1
ATOM 3402 N N . PRO B 1 122 ? 12.367 -16.359 8.766 1 93.25 122 PRO B N 1
ATOM 3403 C CA . PRO B 1 122 ? 12.875 -17.203 9.844 1 93.25 122 PRO B CA 1
ATOM 3404 C C . PRO B 1 122 ? 12.008 -18.438 10.078 1 93.25 122 PRO B C 1
ATOM 3406 O O . PRO B 1 122 ? 12.43 -19.375 10.766 1 93.25 122 PRO B O 1
ATOM 3409 N N . GLY B 1 123 ? 10.898 -18.547 9.594 1 93.5 123 GLY B N 1
ATOM 3410 C CA . GLY B 1 123 ? 9.938 -19.625 9.711 1 93.5 123 GLY B CA 1
ATOM 3411 C C . GLY B 1 123 ? 8.844 -19.562 8.656 1 93.5 123 GLY B C 1
ATOM 3412 O O . GLY B 1 123 ? 8.93 -18.781 7.711 1 93.5 123 GLY B O 1
ATOM 3413 N N . PRO B 1 124 ? 7.863 -20.453 8.844 1 96.19 124 PRO B N 1
ATOM 3414 C CA . PRO B 1 124 ? 6.754 -20.406 7.887 1 96.19 124 PRO B CA 1
ATOM 3415 C C . PRO B 1 124 ? 6.113 -19.016 7.789 1 96.19 124 PRO B C 1
ATOM 3417 O O . PRO B 1 124 ? 5.988 -18.328 8.797 1 96.19 124 PRO B O 1
ATOM 3420 N N . ILE B 1 125 ? 5.836 -18.672 6.586 1 98.19 125 ILE B N 1
ATOM 3421 C CA . ILE B 1 125 ? 5.207 -17.391 6.324 1 98.19 125 ILE B CA 1
ATOM 3422 C C . ILE B 1 125 ? 3.717 -17.469 6.652 1 98.19 125 ILE B C 1
ATOM 3424 O O . ILE B 1 125 ? 2.986 -18.266 6.062 1 98.19 125 ILE B O 1
ATOM 3428 N N . THR B 1 126 ? 3.268 -16.719 7.594 1 98.31 126 THR B N 1
ATOM 3429 C CA . THR B 1 126 ? 1.858 -16.641 7.965 1 98.31 126 THR B CA 1
ATOM 3430 C C . THR B 1 126 ? 1.219 -15.383 7.398 1 98.31 126 THR B C 1
ATOM 3432 O O . THR B 1 126 ? 1.882 -14.594 6.719 1 98.31 126 THR B O 1
ATOM 3435 N N . GLU B 1 127 ? -0.082 -15.219 7.641 1 98.44 127 GLU B N 1
ATOM 3436 C CA . GLU B 1 127 ? -0.812 -14.055 7.129 1 98.44 127 GLU B CA 1
ATOM 3437 C C . GLU B 1 127 ? -0.36 -12.773 7.816 1 98.44 127 GLU B C 1
ATOM 3439 O O . GLU B 1 127 ? -0.585 -11.672 7.301 1 98.44 127 GLU B O 1
ATOM 3444 N N . ASP B 1 128 ? 0.388 -12.883 8.969 1 96.56 128 ASP B N 1
ATOM 3445 C CA . ASP B 1 128 ? 0.852 -11.727 9.727 1 96.56 128 ASP B CA 1
ATOM 3446 C C . ASP B 1 128 ? 2.297 -11.383 9.367 1 96.56 128 ASP B C 1
ATOM 3448 O O . ASP B 1 128 ? 2.824 -10.359 9.82 1 96.56 128 ASP B O 1
ATOM 3452 N N . SER B 1 129 ? 2.938 -12.258 8.555 1 97.75 129 SER B N 1
ATOM 3453 C CA . SER B 1 129 ? 4.309 -11.969 8.156 1 97.75 129 SER B CA 1
ATOM 3454 C C . SER B 1 129 ? 4.395 -10.664 7.359 1 97.75 129 SER B C 1
ATOM 3456 O O . SER B 1 129 ? 3.475 -10.328 6.613 1 97.75 129 SER B O 1
ATOM 3458 N N . PRO B 1 130 ? 5.539 -9.93 7.535 1 97.06 130 PRO B N 1
ATOM 3459 C CA . PRO B 1 130 ? 5.664 -8.672 6.805 1 97.06 130 PRO B CA 1
ATOM 3460 C C . PRO B 1 130 ? 5.695 -8.867 5.289 1 97.06 130 PRO B C 1
ATOM 3462 O O . PRO B 1 130 ? 6.258 -9.844 4.801 1 97.06 130 PRO B O 1
ATOM 3465 N N . ARG B 1 131 ? 5.078 -7.965 4.562 1 98.06 131 ARG B N 1
ATOM 3466 C CA . ARG B 1 131 ? 5.152 -7.93 3.104 1 98.06 131 ARG B CA 1
ATOM 3467 C C . ARG B 1 131 ? 6.555 -7.555 2.635 1 98.06 131 ARG B C 1
ATOM 3469 O O . ARG B 1 131 ? 7.16 -6.617 3.156 1 98.06 131 ARG B O 1
ATOM 3476 N N . ARG B 1 132 ? 7.047 -8.305 1.729 1 98.25 132 ARG B N 1
ATOM 3477 C CA . ARG B 1 132 ? 8.367 -8.094 1.139 1 98.25 132 ARG B CA 1
ATOM 3478 C C . ARG B 1 132 ? 8.344 -8.352 -0.364 1 98.25 132 ARG B C 1
ATOM 3480 O O . ARG B 1 132 ? 8.766 -9.422 -0.821 1 98.25 132 ARG B O 1
ATOM 3487 N N . ALA B 1 133 ? 7.934 -7.344 -1.107 1 97.31 133 ALA B N 1
ATOM 3488 C CA . ALA B 1 133 ? 7.898 -7.504 -2.559 1 97.31 133 ALA B CA 1
ATOM 3489 C C . ALA B 1 133 ? 9.281 -7.836 -3.107 1 97.31 133 ALA B C 1
ATOM 3491 O O . ALA B 1 133 ? 10.289 -7.27 -2.662 1 97.31 133 ALA B O 1
ATOM 3492 N N . TYR B 1 134 ? 9.398 -8.758 -4.004 1 95.06 134 TYR B N 1
ATOM 3493 C CA . TYR B 1 134 ? 10.664 -8.977 -4.699 1 95.06 134 TYR B CA 1
ATOM 3494 C C . TYR B 1 134 ? 10.898 -7.902 -5.754 1 95.06 134 TYR B C 1
ATOM 3496 O O . TYR B 1 134 ? 10 -7.121 -6.066 1 95.06 134 TYR B O 1
ATOM 3504 N N . PRO B 1 135 ? 12.102 -7.812 -6.281 1 93.56 135 PRO B N 1
ATOM 3505 C CA . PRO B 1 135 ? 12.367 -6.758 -7.266 1 93.56 135 PRO B CA 1
ATOM 3506 C C . PRO B 1 135 ? 11.461 -6.848 -8.492 1 93.56 135 PRO B C 1
ATOM 3508 O O . PRO B 1 135 ? 11.289 -7.934 -9.055 1 93.56 135 PRO B O 1
ATOM 3511 N N . GLY B 1 136 ? 10.914 -5.672 -8.867 1 93.12 136 GLY B N 1
ATOM 3512 C CA . GLY B 1 136 ? 9.977 -5.57 -9.969 1 93.12 136 GLY B CA 1
ATOM 3513 C C . GLY B 1 136 ? 8.656 -4.938 -9.578 1 93.12 136 GLY B C 1
ATOM 3514 O O . GLY B 1 136 ? 8.352 -4.797 -8.391 1 93.12 136 GLY B O 1
ATOM 3515 N N . CYS B 1 137 ? 7.855 -4.574 -10.578 1 95.12 137 CYS B N 1
ATOM 3516 C CA . CYS B 1 137 ? 6.633 -3.83 -10.289 1 95.12 137 CYS B CA 1
ATOM 3517 C C . CYS B 1 137 ? 5.457 -4.773 -10.07 1 95.12 137 CYS B C 1
ATOM 3519 O O . CYS B 1 137 ? 4.465 -4.398 -9.445 1 95.12 137 CYS B O 1
ATOM 3521 N N . TYR B 1 138 ? 5.559 -6 -10.508 1 94.06 138 TYR B N 1
ATOM 3522 C CA . TYR B 1 138 ? 4.461 -6.941 -10.305 1 94.06 138 TYR B CA 1
ATOM 3523 C C . TYR B 1 138 ? 4.238 -7.215 -8.82 1 94.06 138 TYR B C 1
ATOM 3525 O O . TYR B 1 138 ? 3.125 -7.066 -8.32 1 94.06 138 TYR B O 1
ATOM 3533 N N . ALA B 1 139 ? 5.316 -7.633 -8.148 1 95.94 139 ALA B N 1
ATOM 3534 C CA . ALA B 1 139 ? 5.203 -7.922 -6.723 1 95.94 139 ALA B CA 1
ATOM 3535 C C . ALA B 1 139 ? 4.715 -6.699 -5.953 1 95.94 139 ALA B C 1
ATOM 3537 O O . ALA B 1 139 ? 3.916 -6.824 -5.02 1 95.94 139 ALA B O 1
ATOM 3538 N N . LEU B 1 140 ? 5.184 -5.52 -6.355 1 97.56 140 LEU B N 1
ATOM 3539 C CA . LEU B 1 140 ? 4.73 -4.289 -5.715 1 97.56 140 LEU B CA 1
ATOM 3540 C C . LEU B 1 140 ? 3.227 -4.105 -5.898 1 97.56 140 LEU B C 1
ATOM 3542 O O . LEU B 1 140 ? 2.521 -3.748 -4.953 1 97.56 140 LEU B O 1
ATOM 3546 N N . THR B 1 141 ? 2.77 -4.352 -7.102 1 97.31 141 THR B N 1
ATOM 3547 C CA . THR B 1 141 ? 1.346 -4.223 -7.391 1 97.31 141 THR B CA 1
ATOM 3548 C C . THR B 1 141 ? 0.52 -5.094 -6.453 1 97.31 141 THR B C 1
ATOM 3550 O O . THR B 1 141 ? -0.492 -4.648 -5.91 1 97.31 141 THR B O 1
ATOM 3553 N N . LYS B 1 142 ? 0.966 -6.273 -6.242 1 97.56 142 LYS B N 1
ATOM 3554 C CA . LYS B 1 142 ? 0.226 -7.195 -5.383 1 97.56 142 LYS B CA 1
ATOM 3555 C C . LYS B 1 142 ? 0.249 -6.73 -3.932 1 97.56 142 LYS B C 1
ATOM 3557 O O . LYS B 1 142 ? -0.741 -6.879 -3.211 1 97.56 142 LYS B O 1
ATOM 3562 N N . VAL B 1 143 ? 1.354 -6.191 -3.521 1 98.5 143 VAL B N 1
ATOM 3563 C CA . VAL B 1 143 ? 1.424 -5.617 -2.182 1 98.5 143 VAL B CA 1
ATOM 3564 C C . VAL B 1 143 ? 0.42 -4.473 -2.059 1 98.5 143 VAL B C 1
ATOM 3566 O O . VAL B 1 143 ? -0.359 -4.422 -1.104 1 98.5 143 VAL B O 1
ATOM 3569 N N . LEU B 1 144 ? 0.407 -3.605 -3.016 1 98.69 144 LEU B N 1
ATOM 3570 C CA . LEU B 1 144 ? -0.458 -2.432 -2.965 1 98.69 144 LEU B CA 1
ATOM 3571 C C . LEU B 1 144 ? -1.927 -2.836 -3.033 1 98.69 144 LEU B C 1
ATOM 3573 O O . LEU B 1 144 ? -2.775 -2.219 -2.385 1 98.69 144 LEU B O 1
ATOM 3577 N N . GLU B 1 145 ? -2.223 -3.848 -3.795 1 98.62 145 GLU B N 1
ATOM 3578 C CA . GLU B 1 145 ? -3.592 -4.355 -3.85 1 98.62 145 GLU B CA 1
ATOM 3579 C C . GLU B 1 145 ? -4.047 -4.859 -2.484 1 98.62 145 GLU B C 1
ATOM 3581 O O . GLU B 1 145 ? -5.16 -4.559 -2.047 1 98.62 145 GLU B O 1
ATOM 3586 N N . GLU B 1 146 ? -3.225 -5.609 -1.82 1 98.69 146 GLU B N 1
ATOM 3587 C CA . GLU B 1 146 ? -3.555 -6.09 -0.482 1 98.69 146 GLU 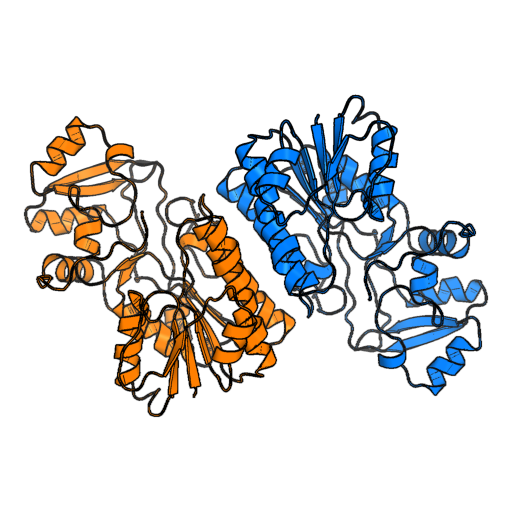B CA 1
ATOM 3588 C C . GLU B 1 146 ? -3.803 -4.93 0.476 1 98.69 146 GLU B C 1
ATOM 3590 O O . GLU B 1 146 ? -4.773 -4.941 1.235 1 98.69 146 GLU B O 1
ATOM 3595 N N . VAL B 1 147 ? -2.941 -3.953 0.38 1 98.81 147 VAL B N 1
ATOM 3596 C CA . VAL B 1 147 ? -3.033 -2.809 1.281 1 98.81 147 VAL B CA 1
ATOM 3597 C C . VAL B 1 147 ? -4.32 -2.033 1.002 1 98.81 147 VAL B C 1
ATOM 3599 O O . VAL B 1 147 ? -5.039 -1.656 1.93 1 98.81 147 VAL B O 1
ATOM 3602 N N . MET B 1 148 ? -4.613 -1.812 -0.239 1 98.81 148 MET B N 1
ATOM 3603 C CA . MET B 1 148 ? -5.828 -1.088 -0.602 1 98.81 148 MET B CA 1
ATOM 3604 C C . MET B 1 148 ? -7.07 -1.829 -0.118 1 98.81 148 MET B C 1
ATOM 3606 O O . MET B 1 148 ? -8.031 -1.207 0.335 1 98.81 148 MET B O 1
ATOM 3610 N N . LEU B 1 149 ? -7.027 -3.123 -0.248 1 98.88 149 LEU B N 1
ATOM 3611 C CA . LEU B 1 149 ? -8.148 -3.928 0.221 1 98.88 149 LEU B CA 1
ATOM 3612 C C . LEU B 1 149 ? -8.336 -3.773 1.727 1 98.88 149 LEU B C 1
ATOM 3614 O O . LEU B 1 149 ? -9.461 -3.564 2.197 1 98.88 149 LEU B O 1
ATOM 3618 N N . GLU B 1 150 ? -7.281 -3.896 2.451 1 98.62 150 GLU B N 1
ATOM 3619 C CA . GLU B 1 150 ? -7.301 -3.719 3.9 1 98.62 150 GLU B CA 1
ATOM 3620 C C . GLU B 1 150 ? -7.84 -2.342 4.277 1 98.62 150 GLU B C 1
ATOM 3622 O O . GLU B 1 150 ? -8.688 -2.225 5.172 1 98.62 150 GLU B O 1
ATOM 3627 N N . GLN B 1 151 ? -7.344 -1.346 3.605 1 98.69 151 GLN B N 1
ATOM 3628 C CA . GLN B 1 151 ? -7.734 0.02 3.936 1 98.69 151 GLN B CA 1
ATOM 3629 C C . GLN B 1 151 ? -9.195 0.276 3.576 1 98.69 151 GLN B C 1
ATOM 3631 O O . GLN B 1 151 ? -9.883 1.035 4.258 1 98.69 151 GLN B O 1
ATOM 3636 N N . ALA B 1 152 ? -9.703 -0.362 2.508 1 98.62 152 ALA B N 1
ATOM 3637 C CA . ALA B 1 152 ? -11.109 -0.208 2.152 1 98.62 152 ALA B CA 1
ATOM 3638 C C . ALA B 1 152 ? -12.016 -0.7 3.277 1 98.62 152 ALA B C 1
ATOM 3640 O O . ALA B 1 152 ? -13.062 -0.105 3.543 1 98.62 152 ALA B O 1
ATOM 3641 N N . ARG B 1 153 ? -11.633 -1.778 3.898 1 98.44 153 ARG B N 1
ATOM 3642 C CA . ARG B 1 153 ? -12.391 -2.262 5.051 1 98.44 153 ARG B CA 1
ATOM 3643 C C . ARG B 1 153 ? -12.297 -1.285 6.219 1 98.44 153 ARG B C 1
ATOM 3645 O O . ARG B 1 153 ? -13.305 -0.979 6.859 1 98.44 153 ARG B O 1
ATOM 3652 N N . ILE B 1 154 ? -11.133 -0.78 6.461 1 98.12 154 ILE B N 1
ATOM 3653 C CA . ILE B 1 154 ? -10.883 0.129 7.574 1 98.12 154 ILE B CA 1
ATOM 3654 C C . ILE B 1 154 ? -11.641 1.435 7.355 1 98.12 154 ILE B C 1
ATOM 3656 O O . ILE B 1 154 ? -12.297 1.94 8.266 1 98.12 154 ILE B O 1
ATOM 3660 N N . GLN B 1 155 ? -11.602 1.956 6.141 1 97.44 155 GLN B N 1
ATOM 3661 C CA . GLN B 1 155 ? -12.18 3.258 5.82 1 97.44 155 GLN B CA 1
ATOM 3662 C C . GLN B 1 155 ? -13.703 3.189 5.781 1 97.44 155 GLN B C 1
ATOM 3664 O O . GLN B 1 155 ? -14.383 4.125 6.207 1 97.44 155 GLN B O 1
ATOM 3669 N N . TYR B 1 156 ? -14.258 2.049 5.285 1 97.62 156 TYR B N 1
ATOM 3670 C CA . TYR B 1 156 ? -15.656 2.094 4.875 1 97.62 156 TYR B CA 1
ATOM 3671 C C . TYR B 1 156 ? -16.422 0.899 5.43 1 97.62 156 TYR B C 1
ATOM 3673 O O . TYR B 1 156 ? -17.641 0.788 5.234 1 97.62 156 TYR B O 1
ATOM 3681 N N . GLY B 1 157 ? -15.727 -0.026 6.051 1 97.69 157 GLY B N 1
ATOM 3682 C CA . GLY B 1 157 ? -16.391 -1.189 6.617 1 97.69 157 GLY B CA 1
ATOM 3683 C C . GLY B 1 157 ? -16.766 -2.227 5.574 1 97.69 157 GLY B C 1
ATOM 3684 O O . GLY B 1 157 ? -17.656 -3.055 5.805 1 97.69 157 GLY B O 1
ATOM 3685 N N . LEU B 1 158 ? -16.141 -2.23 4.41 1 98.5 158 LEU B N 1
ATOM 3686 C CA . LEU B 1 158 ? -16.438 -3.193 3.352 1 98.5 158 LEU B CA 1
ATOM 3687 C C . LEU B 1 158 ? -16.078 -4.609 3.791 1 98.5 158 LEU B C 1
ATOM 3689 O O . LEU B 1 158 ? -15.102 -4.809 4.512 1 98.5 158 LEU B O 1
ATOM 3693 N N . ASP B 1 159 ? -16.859 -5.594 3.406 1 98.62 159 ASP B N 1
ATOM 3694 C CA . ASP B 1 159 ? -16.484 -6.996 3.555 1 98.62 159 ASP B CA 1
ATOM 3695 C C . ASP B 1 159 ? -15.445 -7.395 2.51 1 98.62 159 ASP B C 1
ATOM 3697 O O . ASP B 1 159 ? -15.75 -7.469 1.317 1 98.62 159 ASP B O 1
ATOM 3701 N N . THR B 1 160 ? -14.242 -7.617 2.973 1 98.81 160 THR B N 1
ATOM 3702 C CA . THR B 1 160 ? -13.141 -7.934 2.07 1 98.81 160 THR B CA 1
ATOM 3703 C C . THR B 1 160 ? -12.477 -9.25 2.465 1 98.81 160 THR B C 1
ATOM 3705 O O . THR B 1 160 ? -12.586 -9.688 3.613 1 98.81 160 THR B O 1
ATOM 3708 N N . CYS B 1 161 ? -11.852 -9.914 1.495 1 98.94 161 CYS B N 1
ATOM 3709 C CA . CYS B 1 161 ? -11.039 -11.109 1.714 1 98.94 161 CYS B CA 1
ATOM 3710 C C . CYS B 1 161 ? -9.922 -11.211 0.683 1 98.94 161 CYS B C 1
ATOM 3712 O O . CYS B 1 161 ? -10.125 -10.875 -0.487 1 98.94 161 CYS B O 1
ATOM 3714 N N . CYS B 1 162 ? -8.805 -11.57 1.115 1 98.94 162 CYS B N 1
ATOM 3715 C CA . CYS B 1 162 ? -7.676 -11.805 0.221 1 98.94 162 CYS B CA 1
ATOM 3716 C C . CYS B 1 162 ? -7.191 -13.25 0.317 1 98.94 162 CYS B C 1
ATOM 3718 O O . CYS B 1 162 ? -7.051 -13.789 1.415 1 98.94 162 CYS B O 1
ATOM 3720 N N . LEU B 1 163 ? -6.988 -13.875 -0.804 1 98.94 163 LEU B N 1
ATOM 3721 C CA . LEU B 1 163 ? -6.348 -15.18 -0.875 1 98.94 163 LEU B CA 1
ATOM 3722 C C . LEU B 1 163 ? -4.965 -15.07 -1.511 1 98.94 163 LEU B C 1
ATOM 3724 O O . LEU B 1 163 ? -4.848 -14.773 -2.703 1 98.94 163 LEU B O 1
ATOM 3728 N N . ARG B 1 164 ? -3.938 -15.305 -0.744 1 98.56 164 ARG B N 1
ATOM 3729 C CA . ARG B 1 164 ? -2.574 -15.336 -1.265 1 98.56 164 ARG B CA 1
ATOM 3730 C C . ARG B 1 164 ? -2.24 -16.703 -1.849 1 98.56 164 ARG B C 1
ATOM 3732 O O . ARG B 1 164 ? -2.121 -17.688 -1.113 1 98.56 164 ARG B O 1
ATOM 3739 N N . ALA B 1 165 ? -2.082 -16.688 -3.115 1 98 165 ALA B N 1
ATOM 3740 C CA . ALA B 1 165 ? -1.746 -17.938 -3.777 1 98 165 ALA B CA 1
ATOM 3741 C C . ALA B 1 165 ? -0.298 -17.938 -4.254 1 98 165 ALA B C 1
ATOM 3743 O O . ALA B 1 165 ? 0.198 -16.922 -4.75 1 98 165 ALA B O 1
ATOM 3744 N N . PRO B 1 166 ? 0.384 -19.047 -4.074 1 97.06 166 PRO B N 1
ATOM 3745 C CA . PRO B 1 166 ? 1.717 -19.172 -4.664 1 97.06 166 PRO B CA 1
ATOM 3746 C C . PRO B 1 166 ? 1.673 -19.578 -6.141 1 97.06 166 PRO B C 1
ATOM 3748 O O . PRO B 1 166 ? 0.754 -19.172 -6.859 1 97.06 166 PRO B O 1
ATOM 3751 N N . TRP B 1 167 ? 2.723 -20.234 -6.652 1 95 167 TRP B N 1
ATOM 3752 C CA . TRP B 1 167 ? 2.738 -20.641 -8.055 1 95 167 TRP B CA 1
ATOM 3753 C C . TRP B 1 167 ? 1.588 -21.594 -8.359 1 95 167 TRP B C 1
ATOM 3755 O O . TRP B 1 167 ? 1.549 -22.719 -7.84 1 95 167 TRP B O 1
ATOM 3765 N N . ILE B 1 168 ? 0.693 -21.188 -9.227 1 96.44 168 ILE B N 1
ATOM 3766 C CA . ILE B 1 168 ? -0.505 -21.938 -9.57 1 96.44 168 ILE B CA 1
ATOM 3767 C C . ILE B 1 168 ? -0.215 -22.859 -10.758 1 96.44 168 ILE B C 1
ATOM 3769 O O . ILE B 1 168 ? 0.206 -22.391 -11.82 1 96.44 168 ILE B O 1
ATOM 3773 N N . VAL B 1 169 ? -0.471 -24.109 -10.578 1 94.94 169 VAL B N 1
ATOM 3774 C CA . VAL B 1 169 ? -0.165 -25.031 -11.656 1 94.94 169 VAL B CA 1
ATOM 3775 C C . VAL B 1 169 ? -1.438 -25.75 -12.102 1 94.94 169 VAL B C 1
ATOM 3777 O O . VAL B 1 169 ? -2.322 -26.016 -11.281 1 94.94 169 VAL B O 1
ATOM 3780 N N . GLU B 1 170 ? -1.532 -25.953 -13.305 1 94.56 170 GLU B N 1
ATOM 3781 C CA . GLU B 1 170 ? -2.562 -26.781 -13.938 1 94.56 170 GLU B CA 1
ATOM 3782 C C . GLU B 1 170 ? -1.979 -27.625 -15.062 1 94.56 170 GLU B C 1
ATOM 3784 O O . GLU B 1 170 ? -0.885 -27.344 -15.555 1 94.56 170 GLU B O 1
ATOM 3789 N N . LYS B 1 171 ? -2.646 -28.703 -15.391 1 94.56 171 LYS B N 1
ATOM 3790 C CA . LYS B 1 171 ? -2.277 -29.531 -16.531 1 94.56 171 LYS B CA 1
ATOM 3791 C C . LYS B 1 171 ? -0.807 -29.922 -16.484 1 94.56 171 LYS B C 1
ATOM 3793 O O . LYS B 1 171 ? -0.369 -30.547 -15.508 1 94.56 171 LYS B O 1
ATOM 3798 N N . ASP B 1 172 ? -0.009 -29.531 -17.406 1 94.38 172 ASP B N 1
ATOM 3799 C CA . ASP B 1 172 ? 1.384 -29.953 -17.469 1 94.38 172 ASP B CA 1
ATOM 3800 C C . ASP B 1 172 ? 2.328 -28.828 -17.062 1 94.38 172 ASP B C 1
ATOM 3802 O O . ASP B 1 172 ? 3.523 -28.875 -17.359 1 94.38 172 ASP B O 1
ATOM 3806 N N . ASP B 1 173 ? 1.788 -27.828 -16.375 1 93.62 173 ASP B N 1
ATOM 3807 C CA . ASP B 1 173 ? 2.588 -26.688 -15.969 1 93.62 173 ASP B CA 1
ATOM 3808 C C . ASP B 1 173 ? 3.807 -27.125 -15.156 1 93.62 173 ASP B C 1
ATOM 3810 O O . ASP B 1 173 ? 4.922 -26.656 -15.414 1 93.62 173 ASP B O 1
ATOM 3814 N N . PHE B 1 174 ? 3.602 -28.016 -14.188 1 95.19 174 PHE B N 1
ATOM 3815 C CA . PHE B 1 174 ? 4.676 -28.422 -13.289 1 95.19 174 PHE B CA 1
ATOM 3816 C C . PHE B 1 174 ? 5.758 -29.172 -14.047 1 95.19 174 PHE B C 1
ATOM 3818 O O . PHE B 1 174 ? 6.949 -28.984 -13.789 1 95.19 174 PHE B O 1
ATOM 3825 N N . ARG B 1 175 ? 5.395 -30.016 -15.023 1 94.69 175 ARG B N 1
ATOM 3826 C CA . ARG B 1 175 ? 6.348 -30.719 -15.883 1 94.69 175 ARG B CA 1
ATOM 3827 C C . ARG B 1 175 ? 7.242 -29.719 -16.625 1 94.69 175 ARG B C 1
ATOM 3829 O O . ARG B 1 175 ? 8.461 -29.906 -16.688 1 94.69 175 ARG B O 1
ATOM 3836 N N . HIS B 1 176 ? 6.656 -28.656 -17.047 1 92.56 176 HIS B N 1
ATOM 3837 C CA . HIS B 1 176 ? 7.406 -27.688 -17.844 1 92.56 176 HIS B CA 1
ATOM 3838 C C . HIS B 1 176 ? 8.211 -26.75 -16.938 1 92.56 176 HIS B C 1
ATOM 3840 O O . HIS B 1 176 ? 9.242 -26.219 -17.359 1 92.56 176 HIS B O 1
ATOM 3846 N N . ALA B 1 177 ? 7.719 -26.516 -15.734 1 91.62 177 ALA B N 1
ATOM 3847 C CA . ALA B 1 177 ? 8.516 -25.766 -14.766 1 91.62 177 ALA B CA 1
ATOM 3848 C C . ALA B 1 177 ? 9.812 -26.5 -14.438 1 91.62 177 ALA B C 1
ATOM 3850 O O . ALA B 1 177 ? 10.805 -25.859 -14.062 1 91.62 177 ALA B O 1
ATOM 3851 N N . LEU B 1 178 ? 9.805 -27.812 -14.672 1 94.12 178 LEU B N 1
ATOM 3852 C CA . LEU B 1 178 ? 10.953 -28.656 -14.344 1 94.12 178 LEU B CA 1
ATOM 3853 C C . LEU B 1 178 ? 11.727 -29.031 -15.602 1 94.12 178 LEU B C 1
ATOM 3855 O O . LEU B 1 178 ? 12.602 -29.891 -15.562 1 94.12 178 LEU B O 1
ATOM 3859 N N . SER B 1 179 ? 11.453 -28.391 -16.688 1 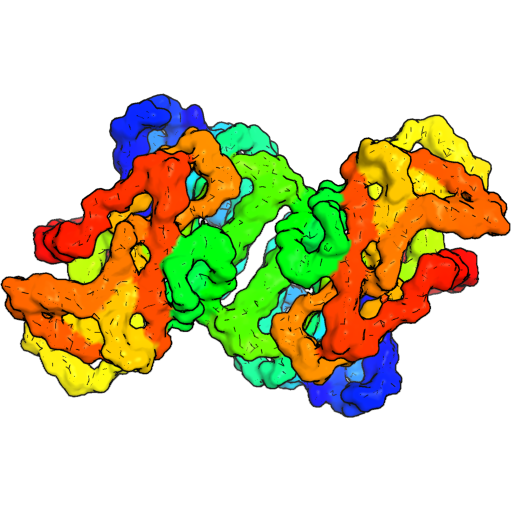93.75 179 SER B N 1
ATOM 3860 C CA . SER B 1 179 ? 12.086 -28.734 -17.953 1 93.75 179 SER B CA 1
ATOM 3861 C C . SER B 1 179 ? 13.289 -27.844 -18.234 1 93.75 179 SER B C 1
ATOM 3863 O O . SER B 1 179 ? 13.25 -26.641 -17.984 1 93.75 179 SER B O 1
ATOM 3865 N N . PHE B 1 180 ? 14.312 -28.375 -18.75 1 94.62 180 PHE B N 1
ATOM 3866 C CA . PHE B 1 180 ? 15.477 -27.609 -19.188 1 94.62 180 PHE B CA 1
ATOM 3867 C C . PHE B 1 180 ? 15.281 -27.078 -20.594 1 94.62 180 PHE B C 1
ATOM 3869 O O . PHE B 1 180 ? 16.016 -26.188 -21.031 1 94.62 180 PHE B O 1
ATOM 3876 N N . THR B 1 181 ? 14.359 -27.609 -21.375 1 90.38 181 THR B N 1
ATOM 3877 C CA . THR B 1 181 ? 14.211 -27.281 -22.781 1 90.38 181 THR B CA 1
ATOM 3878 C C . THR B 1 181 ? 12.953 -26.453 -23.016 1 90.38 181 THR B C 1
ATOM 3880 O O . THR B 1 181 ? 12.945 -25.547 -23.859 1 90.38 181 THR B O 1
ATOM 3883 N N . ASP B 1 182 ? 11.875 -26.75 -22.281 1 86.38 182 ASP B N 1
ATOM 3884 C CA . ASP B 1 182 ? 10.578 -26.078 -22.438 1 86.38 182 ASP B CA 1
ATOM 3885 C C . ASP B 1 182 ? 10.117 -25.484 -21.109 1 86.38 182 ASP B C 1
ATOM 3887 O O . ASP B 1 182 ? 9.016 -25.781 -20.641 1 86.38 182 ASP B O 1
ATOM 3891 N N . GLN B 1 183 ? 10.883 -24.625 -20.672 1 82.44 183 GLN B N 1
ATOM 3892 C CA . GLN B 1 183 ? 10.68 -24.094 -19.328 1 82.44 183 GLN B CA 1
ATOM 3893 C C . GLN B 1 183 ? 9.453 -23.188 -19.266 1 82.44 183 GLN B C 1
ATOM 3895 O O . GLN B 1 183 ? 9.234 -22.359 -20.156 1 82.44 183 GLN B O 1
ATOM 3900 N N . PHE B 1 184 ? 8.688 -23.469 -18.219 1 80.94 184 PHE B N 1
ATOM 3901 C CA . PHE B 1 184 ? 7.559 -22.609 -17.859 1 80.94 184 PHE B CA 1
ATOM 3902 C C . PHE B 1 184 ? 7.805 -21.906 -16.531 1 80.94 184 PHE B C 1
ATOM 3904 O O . PHE B 1 184 ? 7.734 -22.531 -15.469 1 80.94 184 PHE B O 1
ATOM 3911 N N . GLY B 1 185 ? 8.086 -20.578 -16.625 1 76.94 185 GLY B N 1
ATOM 3912 C CA . GLY B 1 185 ? 8.312 -19.797 -15.422 1 76.94 185 GLY B CA 1
ATOM 3913 C C . GLY B 1 185 ? 9.664 -20.062 -14.789 1 76.94 185 GLY B C 1
ATOM 3914 O O . GLY B 1 185 ? 10.438 -20.891 -15.281 1 76.94 185 GLY B O 1
ATOM 3915 N N . GLY B 1 186 ? 10.031 -19.281 -13.773 1 76.06 186 GLY B N 1
ATOM 3916 C CA . GLY B 1 186 ? 11.289 -19.406 -13.055 1 76.06 186 GLY B CA 1
ATOM 3917 C C . GLY B 1 186 ? 12.438 -18.672 -13.719 1 76.06 186 GLY B C 1
ATOM 3918 O O . GLY B 1 186 ? 12.242 -18 -14.734 1 76.06 186 GLY B O 1
ATOM 3919 N N . PRO B 1 187 ? 13.578 -18.859 -13.086 1 78.44 187 PRO B N 1
ATOM 3920 C CA . PRO B 1 187 ? 14.75 -18.219 -13.672 1 78.44 187 PRO B CA 1
ATOM 3921 C C . PRO B 1 187 ? 15.195 -18.875 -14.977 1 78.44 187 PRO B C 1
ATOM 3923 O O . PRO B 1 187 ? 15.047 -20.094 -15.141 1 78.44 187 PRO B O 1
ATOM 3926 N N . ALA B 1 188 ? 15.734 -18.094 -15.812 1 86.88 188 ALA B N 1
ATOM 3927 C CA . ALA B 1 188 ? 16.328 -18.641 -17.016 1 86.88 188 ALA B CA 1
ATOM 3928 C C . ALA B 1 188 ? 17.547 -19.5 -16.688 1 86.88 188 ALA B C 1
ATOM 3930 O O . ALA B 1 188 ? 18.453 -19.062 -15.977 1 86.88 188 ALA B O 1
ATOM 3931 N N . TRP B 1 189 ? 17.516 -20.688 -17.25 1 92.56 189 TRP B N 1
ATOM 3932 C CA . TRP B 1 189 ? 18.594 -21.625 -16.938 1 92.56 189 TRP B CA 1
ATOM 3933 C C . TRP B 1 189 ? 19.953 -21.047 -17.328 1 92.56 189 TRP B C 1
ATOM 3935 O O . TRP B 1 189 ? 20.938 -21.25 -16.641 1 92.56 189 TRP B O 1
ATOM 3945 N N . GLU B 1 190 ? 19.984 -20.266 -18.406 1 92.69 190 GLU B N 1
ATOM 3946 C CA . GLU B 1 190 ? 21.219 -19.672 -18.922 1 92.69 190 GLU B CA 1
ATOM 3947 C C . GLU B 1 190 ? 21.812 -18.688 -17.922 1 92.69 190 GLU B C 1
ATOM 3949 O O . GLU B 1 190 ? 23 -18.375 -17.984 1 92.69 190 GLU B O 1
ATOM 3954 N N . GLU B 1 191 ? 20.922 -18.281 -17.031 1 90.06 191 GLU B N 1
ATOM 3955 C CA . GLU B 1 191 ? 21.375 -17.297 -16.062 1 90.06 191 GLU B CA 1
ATOM 3956 C C . GLU B 1 191 ? 21.969 -17.953 -14.828 1 90.06 191 GLU B C 1
ATOM 3958 O O . GLU B 1 191 ? 22.672 -17.312 -14.047 1 90.06 191 GLU B O 1
ATOM 3963 N N . VAL B 1 192 ? 21.672 -19.234 -14.711 1 92.69 192 VAL B N 1
ATOM 3964 C CA . VAL B 1 192 ? 22.047 -19.828 -13.43 1 92.69 192 VAL B CA 1
ATOM 3965 C C . VAL B 1 192 ? 22.891 -21.078 -13.648 1 92.69 192 VAL B C 1
ATOM 3967 O O . VAL B 1 192 ? 23.344 -21.703 -12.688 1 92.69 192 VAL B O 1
ATOM 3970 N N . MET B 1 193 ? 23.125 -21.422 -14.938 1 95.12 193 MET B N 1
ATOM 3971 C CA . MET B 1 193 ? 23.922 -22.609 -15.25 1 95.12 193 MET B CA 1
ATOM 3972 C C . MET B 1 193 ? 24.984 -22.281 -16.297 1 95.12 193 MET B C 1
ATOM 3974 O O . MET B 1 193 ? 24.766 -21.453 -17.172 1 95.12 193 MET B O 1
ATOM 3978 N N . ASP B 1 194 ? 26.094 -22.984 -16.172 1 94.94 194 ASP B N 1
ATOM 3979 C CA . ASP B 1 194 ? 27.094 -22.906 -17.234 1 94.94 194 ASP B CA 1
ATOM 3980 C C . ASP B 1 194 ? 26.594 -23.609 -18.5 1 94.94 194 ASP B C 1
ATOM 3982 O O . ASP B 1 194 ? 25.844 -24.578 -18.438 1 94.94 194 ASP B O 1
ATOM 3986 N N . ALA B 1 195 ? 27.062 -23.188 -19.625 1 96 195 ALA B N 1
ATOM 3987 C CA . ALA B 1 195 ? 26.594 -23.625 -20.938 1 96 195 ALA B CA 1
ATOM 3988 C C . ALA B 1 195 ? 26.781 -25.125 -21.109 1 96 195 ALA B C 1
ATOM 3990 O O . ALA B 1 195 ? 25.906 -25.812 -21.641 1 96 195 ALA B O 1
ATOM 3991 N N . ASP B 1 196 ? 27.875 -25.609 -20.656 1 97 196 ASP B N 1
ATOM 3992 C CA . ASP B 1 196 ? 28.172 -27.031 -20.828 1 97 196 ASP B CA 1
ATOM 3993 C C . ASP B 1 196 ? 27.25 -27.891 -19.969 1 97 196 ASP B C 1
ATOM 3995 O O . ASP B 1 196 ? 26.734 -28.922 -20.422 1 97 196 ASP B O 1
ATOM 3999 N N . ALA B 1 197 ? 27.094 -27.453 -18.781 1 96.94 197 ALA B N 1
ATOM 4000 C CA . ALA B 1 197 ? 26.203 -28.172 -17.875 1 96.94 197 ALA B CA 1
ATOM 4001 C C . ALA B 1 197 ? 24.766 -28.172 -18.391 1 96.94 197 ALA B C 1
ATOM 4003 O O . ALA B 1 197 ? 24.062 -29.188 -18.297 1 96.94 197 ALA B O 1
ATOM 4004 N N . LEU B 1 198 ? 24.328 -27.031 -18.875 1 97.19 198 LEU B N 1
ATOM 4005 C CA . LEU B 1 198 ? 22.984 -26.906 -19.422 1 97.19 198 LEU B CA 1
ATOM 4006 C C . LEU B 1 198 ? 22.812 -27.797 -20.641 1 97.19 198 LEU B C 1
ATOM 4008 O O . LEU B 1 198 ? 21.781 -28.484 -20.781 1 97.19 198 LEU B O 1
ATOM 4012 N N . ALA B 1 199 ? 23.828 -27.812 -21.5 1 97.44 199 ALA B N 1
ATOM 4013 C CA . ALA B 1 199 ? 23.797 -28.672 -22.688 1 97.44 199 ALA B CA 1
ATOM 4014 C C . ALA B 1 199 ? 23.688 -30.141 -22.297 1 97.44 199 ALA B C 1
ATOM 4016 O O . ALA B 1 199 ? 22.938 -30.891 -22.922 1 97.44 199 ALA B O 1
ATOM 4017 N N . ALA B 1 200 ? 24.422 -30.469 -21.344 1 97.69 200 ALA B N 1
ATOM 4018 C CA . ALA B 1 200 ? 24.406 -31.844 -20.875 1 97.69 200 ALA B CA 1
ATOM 4019 C C . ALA B 1 200 ? 23.031 -32.188 -20.312 1 97.69 200 ALA B C 1
ATOM 4021 O O . ALA B 1 200 ? 22.531 -33.312 -20.531 1 97.69 200 ALA B O 1
ATOM 4022 N N . ALA B 1 201 ? 22.438 -31.312 -19.562 1 97.56 201 ALA B N 1
ATOM 4023 C CA . ALA B 1 201 ? 21.125 -31.531 -18.984 1 97.56 201 ALA B CA 1
ATOM 4024 C C . ALA B 1 201 ? 20.062 -31.672 -20.078 1 97.56 201 ALA B C 1
ATOM 4026 O O . ALA B 1 201 ? 19.125 -32.469 -19.938 1 97.56 201 ALA B O 1
ATOM 4027 N N . ARG B 1 202 ? 20.203 -30.922 -21.141 1 96.94 202 ARG B N 1
ATOM 4028 C CA . ARG B 1 202 ? 19.234 -30.922 -22.234 1 96.94 202 ARG B CA 1
ATOM 4029 C C . ARG B 1 202 ? 19.375 -32.156 -23.094 1 96.94 202 ARG B C 1
ATOM 4031 O O . ARG B 1 202 ? 18.453 -32.531 -23.844 1 96.94 202 ARG B O 1
ATOM 4038 N N . ALA B 1 203 ? 20.516 -32.844 -23.016 1 96.88 203 ALA B N 1
ATOM 4039 C CA . ALA B 1 203 ? 20.844 -33.969 -23.891 1 96.88 203 ALA B CA 1
ATOM 4040 C C . ALA B 1 203 ? 20.281 -35.281 -23.328 1 96.88 203 ALA B C 1
ATOM 4042 O O . ALA B 1 203 ? 20.391 -36.312 -23.969 1 96.88 203 ALA B O 1
ATOM 4043 N N . ARG B 1 204 ? 19.703 -35.281 -22.219 1 96.25 204 ARG B N 1
ATOM 4044 C CA . ARG B 1 204 ? 19.141 -36.438 -21.562 1 96.25 204 ARG B CA 1
ATOM 4045 C C . ARG B 1 204 ? 17.891 -36.094 -20.781 1 96.25 204 ARG B C 1
ATOM 4047 O O . ARG B 1 204 ? 17.578 -34.906 -20.578 1 96.25 204 ARG B O 1
ATOM 4054 N N . PRO B 1 205 ? 17.047 -37.062 -20.391 1 96.75 205 PRO B N 1
ATOM 4055 C CA . PRO B 1 205 ? 15.875 -36.781 -19.531 1 96.75 205 PRO B CA 1
ATOM 4056 C C . PRO B 1 205 ? 16.266 -36.344 -18.125 1 96.75 205 PRO B C 1
ATOM 4058 O O . PRO B 1 205 ? 16.375 -37.188 -17.219 1 96.75 205 PRO B O 1
ATOM 4061 N N . SER B 1 206 ? 16.469 -35.062 -18 1 97.88 206 SER B N 1
ATOM 4062 C CA . SER B 1 206 ? 16.938 -34.5 -16.734 1 97.88 206 SER B CA 1
ATOM 4063 C C . SER B 1 206 ? 15.867 -33.656 -16.062 1 97.88 206 SER B C 1
ATOM 4065 O O . SER B 1 206 ? 14.93 -33.219 -16.719 1 97.88 206 SER B O 1
ATOM 4067 N N . VAL B 1 207 ? 15.961 -33.5 -14.766 1 97.69 207 VAL B N 1
ATOM 4068 C CA . VAL B 1 207 ? 15.094 -32.656 -13.969 1 97.69 207 VAL B CA 1
ATOM 4069 C C . VAL B 1 207 ? 15.938 -31.781 -13.031 1 97.69 207 VAL B C 1
ATOM 4071 O O . VAL B 1 207 ? 16.938 -32.25 -12.484 1 97.69 207 VAL B O 1
ATOM 4074 N N . PRO B 1 208 ? 15.617 -30.562 -12.938 1 97.06 208 PRO B N 1
ATOM 4075 C CA . PRO B 1 208 ? 16.391 -29.688 -12.055 1 97.06 208 PRO B CA 1
ATOM 4076 C C . PRO B 1 208 ? 16.094 -29.938 -10.57 1 97.06 208 PRO B C 1
ATOM 4078 O O . PRO B 1 208 ? 14.938 -30.062 -10.188 1 97.06 208 PRO B O 1
ATOM 4081 N N . VAL B 1 209 ? 17.094 -30.047 -9.773 1 98 209 VAL B N 1
ATOM 4082 C CA . VAL B 1 209 ? 17.047 -29.969 -8.32 1 98 209 VAL B CA 1
ATOM 4083 C C . VAL B 1 209 ? 17.641 -28.641 -7.848 1 98 209 VAL B C 1
ATOM 4085 O O . VAL B 1 209 ? 18.859 -28.531 -7.672 1 98 209 VAL B O 1
ATOM 4088 N N . LEU B 1 210 ? 16.766 -27.703 -7.633 1 96.62 210 LEU B N 1
ATOM 4089 C CA . LEU B 1 210 ? 17.234 -26.359 -7.246 1 96.62 210 LEU B CA 1
ATOM 4090 C C . LEU B 1 210 ? 17.781 -26.375 -5.824 1 96.62 210 LEU B C 1
ATOM 4092 O O . LEU B 1 210 ? 17.219 -27.031 -4.938 1 96.62 210 LEU B O 1
ATOM 4096 N N . LEU B 1 211 ? 18.875 -25.719 -5.664 1 97.75 211 LEU B N 1
ATOM 4097 C CA . LEU B 1 211 ? 19.484 -25.531 -4.355 1 97.75 211 LEU B CA 1
ATOM 4098 C C . LEU B 1 211 ? 19.438 -24.062 -3.945 1 97.75 211 LEU B C 1
ATOM 4100 O O . LEU B 1 211 ? 19.578 -23.172 -4.789 1 97.75 211 LEU B O 1
ATOM 4104 N N . ASP B 1 212 ? 19.266 -23.828 -2.645 1 96.5 212 ASP B N 1
ATOM 4105 C CA . ASP B 1 212 ? 19.281 -22.453 -2.15 1 96.5 212 ASP B CA 1
ATOM 4106 C C . ASP B 1 212 ? 20.703 -21.906 -2.064 1 96.5 212 ASP B C 1
ATOM 4108 O O . ASP B 1 212 ? 21.656 -22.562 -2.482 1 96.5 212 ASP B O 1
ATOM 4112 N N . HIS B 1 213 ? 20.828 -20.688 -1.593 1 95.56 213 HIS B N 1
ATOM 4113 C CA . HIS B 1 213 ? 22.109 -19.984 -1.59 1 95.56 213 HIS B CA 1
ATOM 4114 C C . HIS B 1 213 ? 23.125 -20.688 -0.7 1 95.56 213 HIS B C 1
ATOM 4116 O O . HIS B 1 213 ? 24.328 -20.516 -0.87 1 95.56 213 HIS B O 1
ATOM 4122 N N . GLN B 1 214 ? 22.641 -21.594 0.183 1 96.19 214 GLN B N 1
ATOM 4123 C CA . GLN B 1 214 ? 23.531 -22.328 1.077 1 96.19 214 GLN B CA 1
ATOM 4124 C C . GLN B 1 214 ? 23.812 -23.734 0.545 1 96.19 214 GLN B C 1
ATOM 4126 O O . GLN B 1 214 ? 24.594 -24.484 1.142 1 96.19 214 GLN B O 1
ATOM 4131 N N . GLY B 1 215 ? 23.172 -24.094 -0.475 1 97.06 215 GLY B N 1
ATOM 4132 C CA . GLY B 1 215 ? 23.438 -25.375 -1.089 1 97.06 215 GLY B CA 1
ATOM 4133 C C . GLY B 1 215 ? 22.469 -26.469 -0.64 1 97.06 215 GLY B C 1
ATOM 4134 O O . GLY B 1 215 ? 22.641 -27.641 -0.976 1 97.06 215 GLY B O 1
ATOM 4135 N N . ALA B 1 216 ? 21.531 -26.031 0.136 1 97.69 216 ALA B N 1
ATOM 4136 C CA . ALA B 1 216 ? 20.5 -26.984 0.529 1 97.69 216 ALA B CA 1
ATOM 4137 C C . ALA B 1 216 ? 19.375 -27.016 -0.503 1 97.69 216 ALA B C 1
ATOM 4139 O O . ALA B 1 216 ? 19.141 -26.031 -1.206 1 97.69 216 ALA B O 1
ATOM 4140 N N . PRO B 1 217 ? 18.703 -28.156 -0.603 1 97.94 217 PRO B N 1
ATOM 4141 C CA . PRO B 1 217 ? 17.594 -28.219 -1.555 1 97.94 217 PRO B CA 1
ATOM 4142 C C . PRO B 1 217 ? 16.547 -27.125 -1.31 1 97.94 217 PRO B C 1
ATOM 4144 O O . PRO B 1 217 ? 16.125 -26.922 -0.17 1 97.94 217 PRO B O 1
ATOM 4147 N N . LEU B 1 218 ? 16.156 -26.5 -2.367 1 97.25 218 LEU B N 1
ATOM 4148 C CA . LEU B 1 218 ? 15.203 -25.391 -2.309 1 97.25 218 LEU B CA 1
ATOM 4149 C C . LEU B 1 218 ? 13.789 -25.891 -2.021 1 97.25 218 LEU B C 1
ATOM 4151 O O . LEU B 1 218 ? 13.375 -26.922 -2.568 1 97.25 218 LEU B O 1
ATOM 4155 N N . LYS B 1 219 ? 13.125 -25.25 -1.188 1 97.19 219 LYS B N 1
ATOM 4156 C CA . LYS B 1 219 ? 11.695 -25.438 -0.975 1 97.19 219 LYS B CA 1
ATOM 4157 C C . LYS B 1 219 ? 10.898 -24.266 -1.52 1 97.19 219 LYS B C 1
ATOM 4159 O O . LYS B 1 219 ? 11.234 -23.109 -1.263 1 97.19 219 LYS B O 1
ATOM 4164 N N . ARG B 1 220 ? 9.867 -24.547 -2.301 1 95.62 220 ARG B N 1
ATOM 4165 C CA . ARG B 1 220 ? 9.062 -23.5 -2.939 1 95.62 220 ARG B CA 1
ATOM 4166 C C . ARG B 1 220 ? 7.574 -23.812 -2.824 1 95.62 220 ARG B C 1
ATOM 4168 O O . ARG B 1 220 ? 7.172 -24.984 -2.877 1 95.62 220 ARG B O 1
ATOM 4175 N N . ASN B 1 221 ? 6.805 -22.797 -2.746 1 96.12 221 ASN B N 1
ATOM 4176 C CA . ASN B 1 221 ? 5.363 -22.953 -2.588 1 96.12 221 ASN B CA 1
ATOM 4177 C C . ASN B 1 221 ? 4.664 -23.078 -3.938 1 96.12 221 ASN B C 1
ATOM 4179 O O . ASN B 1 221 ? 4.926 -22.297 -4.855 1 96.12 221 ASN B O 1
ATOM 4183 N N . PHE B 1 222 ? 3.793 -24.047 -4.043 1 96.56 222 PHE B N 1
ATOM 4184 C CA . PHE B 1 222 ? 2.912 -24.297 -5.18 1 96.56 222 PHE B CA 1
ATOM 4185 C C . PHE B 1 222 ? 1.487 -24.562 -4.715 1 96.56 222 PHE B C 1
ATOM 4187 O O . PHE B 1 222 ? 1.256 -24.828 -3.533 1 96.56 222 PHE B O 1
ATOM 4194 N N . VAL B 1 223 ? 0.571 -24.469 -5.617 1 98.38 223 VAL B N 1
ATOM 4195 C CA . VAL B 1 223 ? -0.798 -24.922 -5.395 1 98.38 223 VAL B CA 1
ATOM 4196 C C . VAL B 1 223 ? -1.422 -25.344 -6.719 1 98.38 223 VAL B C 1
ATOM 4198 O O . VAL B 1 223 ? -1.18 -24.734 -7.758 1 98.38 223 VAL B O 1
ATOM 4201 N N . HIS B 1 224 ? -2.053 -26.469 -6.688 1 98.44 224 HIS B N 1
ATOM 4202 C CA . HIS B 1 224 ? -2.803 -26.844 -7.879 1 98.44 224 HIS B CA 1
ATOM 4203 C C . HIS B 1 224 ? -4.035 -25.953 -8.062 1 98.44 224 HIS B C 1
ATOM 4205 O O . HIS B 1 224 ? -4.703 -25.609 -7.086 1 98.44 224 HIS B O 1
ATOM 4211 N N . VAL B 1 225 ? -4.434 -25.688 -9.258 1 98.31 225 VAL B N 1
ATOM 4212 C CA . VAL B 1 225 ? -5.508 -24.75 -9.578 1 98.31 225 VAL B CA 1
ATOM 4213 C C . VAL B 1 225 ? -6.82 -25.25 -8.969 1 98.31 225 VAL B C 1
ATOM 4215 O O . VAL B 1 225 ? -7.641 -24.438 -8.508 1 98.31 225 VAL B O 1
ATOM 4218 N N . SER B 1 226 ? -7.035 -26.531 -8.938 1 98.56 226 SER B N 1
ATOM 4219 C CA . SER B 1 226 ? -8.273 -27.078 -8.391 1 98.56 226 SER B CA 1
ATOM 4220 C C . SER B 1 226 ? -8.414 -26.75 -6.906 1 98.56 226 SER B C 1
ATOM 4222 O O . SER B 1 226 ? -9.516 -26.469 -6.426 1 98.56 226 SER B O 1
ATOM 4224 N N . ASP B 1 227 ? -7.301 -26.844 -6.176 1 98.88 227 ASP B N 1
ATOM 4225 C CA . ASP B 1 227 ? -7.32 -26.516 -4.754 1 98.88 227 ASP B CA 1
ATOM 4226 C C . ASP B 1 227 ? -7.559 -25.031 -4.535 1 98.88 227 ASP B C 1
ATOM 4228 O O . ASP B 1 227 ? -8.281 -24.641 -3.617 1 98.88 227 ASP B O 1
ATOM 4232 N N . LEU B 1 228 ? -6.953 -24.203 -5.363 1 98.94 228 LEU B N 1
ATOM 4233 C CA . LEU B 1 228 ? -7.168 -22.766 -5.273 1 98.94 228 LEU B CA 1
ATOM 4234 C C . LEU B 1 228 ? -8.625 -22.406 -5.566 1 98.94 228 LEU B C 1
ATOM 4236 O O . LEU B 1 228 ? -9.227 -21.609 -4.852 1 98.94 228 LEU B O 1
ATOM 4240 N N . VAL B 1 229 ? -9.188 -23 -6.582 1 98.94 229 VAL B N 1
ATOM 4241 C CA . VAL B 1 229 ? -10.57 -22.734 -6.969 1 98.94 229 VAL B CA 1
ATOM 4242 C C . VAL B 1 229 ? -11.508 -23.109 -5.828 1 98.94 229 VAL B C 1
ATOM 4244 O O . VAL B 1 229 ? -12.453 -22.375 -5.52 1 98.94 229 VAL B O 1
ATOM 4247 N N . ALA B 1 230 ? -11.219 -24.234 -5.191 1 98.88 230 ALA B N 1
ATOM 4248 C CA . ALA B 1 230 ? -12.023 -24.641 -4.039 1 98.88 230 ALA B CA 1
ATOM 4249 C C . ALA B 1 230 ? -11.969 -23.594 -2.936 1 98.88 230 ALA B C 1
ATOM 4251 O O . ALA B 1 230 ? -12.992 -23.281 -2.32 1 98.88 230 ALA B O 1
ATOM 4252 N N . ALA B 1 231 ? -10.812 -23.062 -2.68 1 98.94 231 ALA B N 1
ATOM 4253 C CA . ALA B 1 231 ? -10.656 -22.031 -1.672 1 98.94 231 ALA B CA 1
ATOM 4254 C C . ALA B 1 231 ? -11.43 -20.766 -2.059 1 98.94 231 ALA B C 1
ATOM 4256 O O . ALA B 1 231 ? -12.07 -20.141 -1.214 1 98.94 231 ALA B O 1
ATOM 4257 N N . ILE B 1 232 ? -11.391 -20.359 -3.324 1 98.94 232 ILE B N 1
ATOM 4258 C CA . ILE B 1 232 ? -12.07 -19.172 -3.83 1 98.94 232 ILE B CA 1
ATOM 4259 C C . ILE B 1 232 ? -13.578 -19.297 -3.613 1 98.94 232 ILE B C 1
ATOM 4261 O O . ILE B 1 232 ? -14.203 -18.406 -3.041 1 98.94 232 ILE B O 1
ATOM 4265 N N . LEU B 1 233 ? -14.133 -20.422 -4.035 1 98.88 233 LEU B N 1
ATOM 4266 C CA . LEU B 1 233 ? -15.578 -20.625 -3.934 1 98.88 233 LEU B CA 1
ATOM 4267 C C . LEU B 1 233 ? -16.016 -20.625 -2.475 1 98.88 233 LEU B C 1
ATOM 4269 O O . LEU B 1 233 ? -17.094 -20.094 -2.15 1 98.88 233 LEU B O 1
ATOM 4273 N N . THR B 1 234 ? -15.18 -21.188 -1.644 1 98.88 234 THR B N 1
ATOM 4274 C CA . THR B 1 234 ? -15.5 -21.203 -0.222 1 98.88 234 THR B CA 1
ATOM 4275 C C . THR B 1 234 ? -15.422 -19.812 0.376 1 98.88 234 THR B C 1
ATOM 4277 O O . THR B 1 234 ? -16.359 -19.359 1.056 1 98.88 234 THR B O 1
ATOM 4280 N N . ALA B 1 235 ? -14.391 -19.078 0.082 1 98.88 235 ALA B N 1
ATOM 4281 C CA . ALA B 1 235 ? -14.117 -17.781 0.699 1 98.88 235 ALA B CA 1
ATOM 4282 C C . ALA B 1 235 ? -15.133 -16.734 0.239 1 98.88 235 ALA B C 1
ATOM 4284 O O . ALA B 1 235 ? -15.383 -15.75 0.945 1 98.88 235 ALA B O 1
ATOM 4285 N N . LEU B 1 236 ? -15.719 -16.891 -0.911 1 98.69 236 LEU B N 1
ATOM 4286 C CA . LEU B 1 236 ? -16.656 -15.922 -1.481 1 98.69 236 LEU B CA 1
ATOM 4287 C C . LEU B 1 236 ? -17.875 -15.75 -0.587 1 98.69 236 LEU B C 1
ATOM 4289 O O . LEU B 1 236 ? -18.438 -14.656 -0.499 1 98.69 236 LEU B O 1
ATOM 4293 N N . VAL B 1 237 ? -18.234 -16.812 0.141 1 97.81 237 VAL B N 1
ATOM 4294 C CA . VAL B 1 237 ? -19.516 -16.703 0.828 1 97.81 237 VAL B CA 1
ATOM 4295 C C . VAL B 1 237 ? -19.359 -17.141 2.283 1 97.81 237 VAL B C 1
ATOM 4297 O O . VAL B 1 237 ? -20.25 -16.922 3.102 1 97.81 237 VAL B O 1
ATOM 4300 N N . HIS B 1 238 ? -18.25 -17.797 2.652 1 98.44 238 HIS B N 1
ATOM 4301 C CA . HIS B 1 238 ? -18.062 -18.281 4.016 1 98.44 238 HIS B CA 1
ATOM 4302 C C . HIS B 1 238 ? -17.969 -17.125 5.008 1 98.44 238 HIS B C 1
ATOM 4304 O O . HIS B 1 238 ? -17.141 -16.234 4.836 1 98.44 238 HIS B O 1
ATOM 4310 N N . PRO B 1 239 ? -18.719 -17.109 6.082 1 98.25 239 PRO B N 1
ATOM 4311 C CA . PRO B 1 239 ? -18.719 -15.977 7.023 1 98.25 239 PRO B CA 1
ATOM 4312 C C . PRO B 1 239 ? -17.359 -15.75 7.68 1 98.25 239 PRO B C 1
ATOM 4314 O O . PRO B 1 239 ? -16.984 -14.602 7.961 1 98.25 239 PRO B O 1
ATOM 4317 N N . ALA B 1 240 ? -16.562 -16.766 7.82 1 98.69 240 ALA B N 1
ATOM 4318 C CA . ALA B 1 240 ? -15.281 -16.656 8.5 1 98.69 240 ALA B CA 1
ATOM 4319 C C . ALA B 1 240 ? -14.242 -15.977 7.609 1 98.69 240 ALA B C 1
ATOM 4321 O O . ALA B 1 240 ? -13.148 -15.648 8.062 1 98.69 240 ALA B O 1
ATOM 4322 N N . ALA B 1 241 ? -14.625 -15.766 6.387 1 98.81 241 ALA B N 1
ATOM 4323 C CA . ALA B 1 241 ? -13.68 -15.156 5.453 1 98.81 241 ALA B CA 1
ATOM 4324 C C . ALA B 1 241 ? -13.734 -13.633 5.539 1 98.81 241 ALA B C 1
ATOM 4326 O O . ALA B 1 241 ? -12.852 -12.945 5.016 1 98.81 241 ALA B O 1
ATOM 4327 N N . GLU B 1 242 ? -14.719 -13.062 6.199 1 98.56 242 GLU B N 1
ATOM 4328 C CA . GLU B 1 242 ? -14.891 -11.617 6.254 1 98.56 242 GLU B CA 1
ATOM 4329 C C . GLU B 1 242 ? -13.688 -10.938 6.91 1 98.56 242 GLU B C 1
ATOM 4331 O O . GLU B 1 242 ? -13.352 -11.234 8.055 1 98.56 242 GLU B O 1
ATOM 4336 N N . GLY B 1 243 ? -13.031 -10.094 6.176 1 98.19 243 GLY B N 1
ATOM 4337 C CA . GLY B 1 243 ? -11.945 -9.289 6.699 1 98.19 243 GLY B CA 1
ATOM 4338 C C . GLY B 1 243 ? -10.633 -10.047 6.801 1 98.19 243 GLY B C 1
ATOM 4339 O O . GLY B 1 243 ? -9.68 -9.57 7.426 1 98.19 243 GLY B O 1
ATOM 4340 N N . GLU B 1 244 ? -10.594 -11.227 6.125 1 98.75 244 GLU B N 1
ATOM 4341 C CA . GLU B 1 244 ? -9.445 -12.094 6.387 1 98.75 244 GLU B CA 1
ATOM 4342 C C . GLU B 1 244 ? -8.531 -12.18 5.168 1 98.75 244 GLU B C 1
ATOM 4344 O O . GLU B 1 244 ? -8.961 -11.914 4.043 1 98.75 244 GLU B O 1
ATOM 4349 N N . LEU B 1 245 ? -7.316 -12.367 5.445 1 98.88 245 LEU B N 1
ATOM 4350 C CA . LEU B 1 245 ? -6.297 -12.82 4.5 1 98.88 245 LEU B CA 1
ATOM 4351 C C . LEU B 1 245 ? -5.914 -14.273 4.766 1 98.88 245 LEU B C 1
ATOM 4353 O O . LEU B 1 245 ? -5.695 -14.656 5.918 1 98.88 245 LEU B O 1
ATOM 4357 N N . PHE B 1 246 ? -5.91 -15.109 3.707 1 98.94 246 PHE B N 1
ATOM 4358 C CA . PHE B 1 246 ? -5.523 -16.5 3.855 1 98.94 246 PHE B CA 1
ATOM 4359 C C . PHE B 1 246 ? -4.395 -16.859 2.895 1 98.94 246 PHE B C 1
ATOM 4361 O O . PHE B 1 246 ? -4.398 -16.438 1.738 1 98.94 246 PHE B O 1
ATOM 4368 N N . ASN B 1 247 ? -3.443 -17.594 3.371 1 98.88 247 ASN B N 1
ATOM 4369 C CA . ASN B 1 247 ? -2.516 -18.297 2.502 1 98.88 247 ASN B CA 1
ATOM 4370 C C . ASN B 1 247 ? -3.135 -19.594 1.953 1 98.88 247 ASN B C 1
ATOM 4372 O O . ASN B 1 247 ? -3.609 -20.422 2.719 1 98.88 247 ASN B O 1
ATOM 4376 N N . ILE B 1 248 ? -3.154 -19.688 0.654 1 98.88 248 ILE B N 1
ATOM 4377 C CA . ILE B 1 248 ? -3.711 -20.875 -0.002 1 98.88 248 ILE B CA 1
ATOM 4378 C C . ILE B 1 248 ? -2.596 -21.656 -0.688 1 98.88 248 ILE B C 1
ATOM 4380 O O . ILE B 1 248 ? -2.287 -21.406 -1.857 1 98.88 248 ILE B O 1
ATOM 4384 N N . ALA B 1 249 ? -2.008 -22.562 0.029 1 98.62 249 ALA B N 1
ATOM 4385 C CA . ALA B 1 249 ? -0.865 -23.344 -0.434 1 98.62 249 ALA B CA 1
ATOM 4386 C C . ALA B 1 249 ? -1.012 -24.812 -0.046 1 98.62 249 ALA B C 1
ATOM 4388 O O . ALA B 1 249 ? -1.94 -25.188 0.677 1 98.62 249 ALA B O 1
ATOM 4389 N N . MET B 1 250 ? -0.091 -25.625 -0.554 1 98.5 250 MET B N 1
ATOM 4390 C CA . MET B 1 250 ? -0.03 -27.031 -0.156 1 98.5 250 MET B CA 1
ATOM 4391 C C . MET B 1 250 ? 0.379 -27.156 1.307 1 98.5 250 MET B C 1
ATOM 4393 O O . MET B 1 250 ? 0.89 -26.219 1.902 1 98.5 250 MET B O 1
ATOM 4397 N N . ASP B 1 251 ? 0.111 -28.344 1.858 1 97.88 251 ASP B N 1
ATOM 4398 C CA . ASP B 1 251 ? 0.451 -28.578 3.258 1 97.88 251 ASP B CA 1
ATOM 4399 C C . ASP B 1 251 ? 1.959 -28.484 3.48 1 97.88 251 ASP B C 1
ATOM 4401 O O . ASP B 1 251 ? 2.408 -28.031 4.535 1 97.88 251 ASP B O 1
ATOM 4405 N N . GLU B 1 252 ? 2.654 -28.969 2.475 1 96.88 252 GLU B N 1
ATOM 4406 C CA . GLU B 1 252 ? 4.109 -28.875 2.455 1 96.88 252 GLU B CA 1
ATOM 4407 C C . GLU B 1 252 ? 4.605 -28.203 1.179 1 96.88 252 GLU B C 1
ATOM 4409 O O . GLU B 1 252 ? 4.035 -28.406 0.104 1 96.88 252 GLU B O 1
ATOM 4414 N N . PRO B 1 253 ? 5.633 -27.375 1.35 1 97.06 253 PRO B N 1
ATOM 4415 C CA . PRO B 1 253 ? 6.195 -26.844 0.104 1 97.06 253 PRO B CA 1
ATOM 4416 C C . PRO B 1 253 ? 6.828 -27.938 -0.764 1 97.06 253 PRO B C 1
ATOM 4418 O O . PRO B 1 253 ? 7.113 -29.031 -0.276 1 97.06 253 PRO B O 1
ATOM 4421 N N . VAL B 1 254 ? 6.973 -27.609 -1.983 1 97.31 254 VAL B N 1
ATOM 4422 C CA . VAL B 1 254 ? 7.715 -28.5 -2.877 1 97.31 254 VAL B CA 1
ATOM 4423 C C . VAL B 1 254 ? 9.188 -28.5 -2.486 1 97.31 254 VAL B C 1
ATOM 4425 O O . VAL B 1 254 ? 9.836 -27.453 -2.443 1 97.31 254 VAL B O 1
ATOM 4428 N N . ASP B 1 255 ? 9.633 -29.672 -2.172 1 98 255 ASP B N 1
ATOM 4429 C CA . ASP B 1 255 ? 11.055 -29.906 -1.924 1 98 255 ASP B CA 1
ATOM 4430 C C . ASP B 1 255 ? 11.75 -30.438 -3.176 1 98 255 ASP B C 1
ATOM 4432 O O . ASP B 1 255 ? 11.469 -31.562 -3.619 1 98 255 ASP B O 1
ATOM 4436 N N . TYR B 1 256 ? 12.688 -29.719 -3.666 1 97.75 256 TYR B N 1
ATOM 4437 C CA . TYR B 1 256 ? 13.273 -30.062 -4.953 1 97.75 256 TYR B CA 1
ATOM 4438 C C . TYR B 1 256 ? 14.086 -31.344 -4.848 1 97.75 256 TYR B C 1
ATOM 4440 O O . TYR B 1 256 ? 14.281 -32.062 -5.84 1 97.75 256 TYR B O 1
ATOM 4448 N N . ALA B 1 257 ? 14.641 -31.656 -3.652 1 98.62 257 ALA B N 1
ATOM 4449 C CA . ALA B 1 257 ? 15.266 -32.969 -3.484 1 98.62 257 ALA B CA 1
ATOM 4450 C C . ALA B 1 257 ? 14.242 -34.094 -3.674 1 98.62 257 ALA B C 1
ATOM 4452 O O . ALA B 1 257 ? 14.531 -35.094 -4.324 1 98.62 257 ALA B O 1
ATOM 4453 N N . ALA B 1 258 ? 13.102 -33.969 -3.076 1 98.56 258 ALA B N 1
ATOM 4454 C CA . ALA B 1 258 ? 12.031 -34.938 -3.225 1 98.56 258 ALA B CA 1
ATOM 4455 C C . ALA B 1 258 ? 11.594 -35.062 -4.684 1 98.56 258 ALA B C 1
ATOM 4457 O O . ALA B 1 258 ? 11.312 -36.156 -5.164 1 98.56 258 ALA B O 1
ATOM 4458 N N . VAL B 1 259 ? 11.492 -33.938 -5.391 1 98.5 259 VAL B N 1
ATOM 4459 C CA . VAL B 1 259 ? 11.172 -33.938 -6.816 1 98.5 259 VAL B CA 1
ATOM 4460 C C . VAL B 1 259 ? 12.172 -34.812 -7.566 1 98.5 259 VAL B C 1
ATOM 4462 O O . VAL B 1 259 ? 11.781 -35.688 -8.352 1 98.5 259 VAL B O 1
ATOM 4465 N N . GLY B 1 260 ? 13.484 -34.531 -7.344 1 98.44 260 GLY B N 1
ATOM 4466 C CA . GLY B 1 260 ? 14.523 -35.344 -7.977 1 98.44 260 GLY B CA 1
ATOM 4467 C C . GLY B 1 260 ? 14.391 -36.812 -7.707 1 98.44 260 GLY B C 1
ATOM 4468 O O . GLY B 1 260 ? 14.508 -37.625 -8.625 1 98.44 260 GLY B O 1
ATOM 4469 N N . ASP B 1 261 ? 14.133 -37.156 -6.48 1 98.38 261 ASP B N 1
ATOM 4470 C CA . ASP B 1 261 ? 14.016 -38.531 -6.078 1 98.38 261 ASP B CA 1
ATOM 4471 C C . ASP B 1 261 ? 12.852 -39.219 -6.801 1 98.38 261 ASP B C 1
ATOM 4473 O O . ASP B 1 261 ? 13.008 -40.312 -7.34 1 98.38 261 ASP B O 1
ATOM 4477 N N . ILE B 1 262 ? 11.688 -38.625 -6.781 1 98.25 262 ILE B N 1
ATOM 4478 C CA . ILE B 1 262 ? 10.484 -39.188 -7.371 1 98.25 262 ILE B CA 1
ATOM 4479 C C . ILE B 1 262 ? 10.688 -39.406 -8.867 1 98.25 262 ILE B C 1
ATOM 4481 O O . ILE B 1 262 ? 10.352 -40.438 -9.414 1 98.25 262 ILE B O 1
ATOM 4485 N N . LEU B 1 263 ? 11.234 -38.406 -9.5 1 98.19 263 LEU B N 1
ATOM 4486 C CA . LEU B 1 263 ? 11.367 -38.469 -10.953 1 98.19 263 LEU B CA 1
ATOM 4487 C C . LEU B 1 263 ? 12.523 -39.375 -11.352 1 98.19 263 LEU B C 1
ATOM 4489 O O . LEU B 1 263 ? 12.539 -39.938 -12.445 1 98.19 263 LEU B O 1
ATOM 4493 N N . ALA B 1 264 ? 13.5 -39.5 -10.469 1 98 264 ALA B N 1
ATOM 4494 C CA . ALA B 1 264 ? 14.555 -40.5 -10.711 1 98 264 ALA B CA 1
ATOM 4495 C C . ALA B 1 264 ? 13.969 -41.906 -10.844 1 98 264 ALA B C 1
ATOM 4497 O O . ALA B 1 264 ? 14.461 -42.719 -11.625 1 98 264 ALA B O 1
ATOM 4498 N N . GLU B 1 265 ? 12.992 -42.125 -10.102 1 96.94 265 GLU B N 1
ATOM 4499 C CA . GLU B 1 265 ? 12.297 -43.406 -10.188 1 96.94 265 GLU B CA 1
ATOM 4500 C C . GLU B 1 265 ? 11.664 -43.594 -11.562 1 96.94 265 GLU B C 1
ATOM 4502 O O . GLU B 1 265 ? 11.328 -44.719 -11.953 1 96.94 265 GLU B O 1
ATOM 4507 N N . GLN B 1 266 ? 11.461 -42.562 -12.242 1 95.31 266 GLN B N 1
ATOM 4508 C CA . GLN B 1 266 ? 10.859 -42.594 -13.57 1 95.31 266 GLN B CA 1
ATOM 4509 C C . GLN B 1 266 ? 11.922 -42.375 -14.656 1 95.31 266 GLN B C 1
ATOM 4511 O O . GLN B 1 266 ? 11.609 -41.906 -15.75 1 95.31 266 GLN B O 1
ATOM 4516 N N . ASN B 1 267 ? 13.195 -42.531 -14.344 1 96 267 ASN B N 1
ATOM 4517 C CA . ASN B 1 267 ? 14.352 -42.531 -15.234 1 96 267 ASN B CA 1
ATOM 4518 C C . ASN B 1 267 ? 14.797 -41.125 -15.625 1 96 267 ASN B C 1
ATOM 4520 O O . ASN B 1 267 ? 15.445 -40.969 -16.656 1 96 267 ASN B O 1
ATOM 4524 N N . PHE B 1 268 ? 14.336 -40.125 -14.875 1 97.81 268 PHE B N 1
ATOM 4525 C CA . PHE B 1 268 ? 14.922 -38.812 -15.039 1 97.81 268 PHE B CA 1
ATOM 4526 C C . PHE B 1 268 ? 16.219 -38.688 -14.242 1 97.81 268 PHE B C 1
ATOM 4528 O O . PHE B 1 268 ? 16.359 -39.281 -13.18 1 97.81 268 PHE B O 1
ATOM 4535 N N . VAL B 1 269 ? 17.172 -37.844 -14.727 1 98.31 269 VAL B N 1
ATOM 4536 C CA . VAL B 1 269 ? 18.438 -37.625 -14.047 1 98.31 269 VAL B CA 1
ATOM 4537 C C . VAL B 1 269 ? 18.391 -36.281 -13.305 1 98.31 269 VAL B C 1
ATOM 4539 O O . VAL B 1 269 ? 18.328 -35.219 -13.938 1 98.31 269 VAL B O 1
ATOM 4542 N N . PRO B 1 270 ? 18.406 -36.312 -11.984 1 98.31 270 PRO B N 1
ATOM 4543 C CA . PRO B 1 270 ? 18.453 -35.062 -11.25 1 98.31 270 PRO B CA 1
ATOM 4544 C C . PRO B 1 270 ? 19.719 -34.25 -11.523 1 98.31 270 PRO B C 1
ATOM 4546 O O . PRO B 1 270 ? 20.812 -34.812 -11.547 1 98.31 270 PRO B O 1
ATOM 4549 N N . VAL B 1 271 ? 19.594 -33 -11.766 1 98.25 271 VAL B N 1
ATOM 4550 C CA . VAL B 1 271 ? 20.688 -32.062 -11.977 1 98.25 271 VAL B CA 1
ATOM 4551 C C . VAL B 1 271 ? 20.594 -30.906 -10.969 1 98.25 271 VAL B C 1
ATOM 4553 O O . VAL B 1 271 ? 19.609 -30.156 -10.961 1 98.25 271 VAL B O 1
ATOM 4556 N N . GLU B 1 272 ? 21.609 -30.797 -10.148 1 97.62 272 GLU B N 1
ATOM 4557 C CA . GLU B 1 272 ? 21.609 -29.734 -9.141 1 97.62 272 GLU B CA 1
ATOM 4558 C C . GLU B 1 272 ? 21.891 -28.375 -9.766 1 97.62 272 GLU B C 1
ATOM 4560 O O . GLU B 1 272 ? 22.781 -28.234 -10.594 1 97.62 272 GLU B O 1
ATOM 4565 N N . VAL B 1 273 ? 21.094 -27.422 -9.445 1 9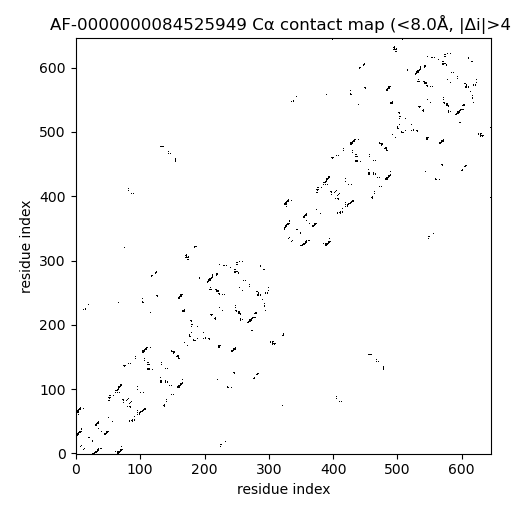6.69 273 VAL B N 1
ATOM 4566 C CA . VAL B 1 273 ? 21.25 -26.031 -9.875 1 96.69 273 VAL B CA 1
ATOM 4567 C C . VAL B 1 273 ? 21.219 -25.109 -8.664 1 96.69 273 VAL B C 1
ATOM 4569 O O . VAL B 1 273 ? 20.156 -24.906 -8.062 1 96.69 273 VAL B O 1
ATOM 4572 N N . ARG B 1 274 ? 22.312 -24.484 -8.344 1 95.25 274 ARG B N 1
ATOM 4573 C CA . ARG B 1 274 ? 22.375 -23.578 -7.203 1 95.25 274 ARG B CA 1
ATOM 4574 C C . ARG B 1 274 ? 22.125 -22.141 -7.629 1 95.25 274 ARG B C 1
ATOM 4576 O O . ARG B 1 274 ? 22.594 -21.703 -8.68 1 95.25 274 ARG B O 1
ATOM 4583 N N . GLY B 1 275 ? 21.328 -21.469 -6.875 1 93.56 275 GLY B N 1
ATOM 4584 C CA . GLY B 1 275 ? 21.062 -20.062 -7.133 1 93.56 275 GLY B CA 1
ATOM 4585 C C . GLY B 1 275 ? 21.016 -19.234 -5.867 1 93.56 275 GLY B C 1
ATOM 4586 O O . GLY B 1 275 ? 21.266 -19.734 -4.773 1 93.56 275 GLY B O 1
ATOM 4587 N N . PRO B 1 276 ? 20.812 -17.953 -5.984 1 94.06 276 PRO B N 1
ATOM 4588 C CA . PRO B 1 276 ? 20.797 -17.031 -4.848 1 94.06 276 PRO B CA 1
ATOM 4589 C C . PRO B 1 276 ? 19.484 -17.062 -4.082 1 94.06 276 PRO B C 1
ATOM 4591 O O . PRO B 1 276 ? 19.156 -16.109 -3.357 1 94.06 276 PRO B O 1
ATOM 4594 N N . TRP B 1 277 ? 18.703 -18.125 -4.133 1 95.38 277 TRP B N 1
ATOM 4595 C CA . TRP B 1 277 ? 17.328 -18.172 -3.676 1 95.38 277 TRP B CA 1
ATOM 4596 C C . TRP B 1 277 ? 17.25 -18.625 -2.223 1 95.38 277 TRP B C 1
ATOM 4598 O O . TRP B 1 277 ? 18.219 -19.172 -1.685 1 95.38 277 TRP B O 1
ATOM 4608 N N . HIS B 1 278 ? 16.078 -18.375 -1.632 1 96.62 278 HIS B N 1
ATOM 4609 C CA . HIS B 1 278 ? 15.773 -18.781 -0.264 1 96.62 278 HIS B CA 1
ATOM 4610 C C . HIS B 1 278 ? 14.578 -19.719 -0.22 1 96.62 278 HIS B C 1
ATOM 4612 O O . HIS B 1 278 ? 13.594 -19.516 -0.941 1 96.62 278 HIS B O 1
ATOM 4618 N N . SER B 1 279 ? 14.703 -20.75 0.596 1 96.69 279 SER B N 1
ATOM 4619 C CA . SER B 1 279 ? 13.555 -21.609 0.829 1 96.69 279 SER B CA 1
ATOM 4620 C C . SER B 1 279 ? 12.477 -20.891 1.634 1 96.69 279 SER B C 1
ATOM 4622 O O . SER B 1 279 ? 12.781 -20.125 2.549 1 96.69 279 SER B O 1
ATOM 4624 N N . ASN B 1 280 ? 11.203 -21.172 1.255 1 93.94 280 ASN B N 1
ATOM 4625 C CA . ASN B 1 280 ? 10.078 -20.625 2.01 1 93.94 280 ASN B CA 1
ATOM 4626 C C . ASN B 1 280 ? 8.961 -21.641 2.168 1 93.94 280 ASN B C 1
ATOM 4628 O O . ASN B 1 280 ? 8.922 -22.641 1.449 1 93.94 280 ASN B O 1
ATOM 4632 N N . TRP B 1 281 ? 8.172 -21.422 3.184 1 95.19 281 TRP B N 1
ATOM 4633 C CA . TRP B 1 281 ? 7 -22.234 3.479 1 95.19 281 TRP B CA 1
ATOM 4634 C C . TRP B 1 281 ? 5.805 -21.359 3.852 1 95.19 281 TRP B C 1
ATOM 4636 O O . TRP B 1 281 ? 5.746 -20.828 4.961 1 95.19 281 TRP B O 1
ATOM 4646 N N . LEU B 1 282 ? 4.836 -21.219 2.932 1 97.75 282 LEU B N 1
ATOM 4647 C CA . LEU B 1 282 ? 3.576 -20.547 3.225 1 97.75 282 LEU B CA 1
ATOM 4648 C C . LEU B 1 282 ? 2.674 -21.422 4.086 1 97.75 282 LEU B C 1
ATOM 4650 O O . LEU B 1 282 ? 2.287 -22.516 3.674 1 97.75 282 LEU B O 1
ATOM 4654 N N . SER B 1 283 ? 2.33 -20.984 5.254 1 98.44 283 SER B N 1
ATOM 4655 C CA . SER B 1 283 ? 1.457 -21.75 6.133 1 98.44 283 SER B CA 1
ATOM 4656 C C . SER B 1 283 ? -0.009 -21.578 5.746 1 98.44 283 SER B C 1
ATOM 4658 O O . SER B 1 283 ? -0.509 -20.453 5.684 1 98.44 283 SER B O 1
ATOM 4660 N N . ASN B 1 284 ? -0.701 -22.688 5.496 1 98.69 284 ASN B N 1
ATOM 4661 C CA . ASN B 1 284 ? -2.123 -22.609 5.176 1 98.69 284 ASN B CA 1
ATOM 4662 C C . ASN B 1 284 ? -2.986 -22.953 6.391 1 98.69 284 ASN B C 1
ATOM 4664 O O . ASN B 1 284 ? -4.172 -23.25 6.246 1 98.69 284 ASN B O 1
ATOM 4668 N N . ALA B 1 285 ? -2.404 -22.922 7.582 1 98.69 285 ALA B N 1
ATOM 4669 C CA . ALA B 1 285 ? -3.08 -23.328 8.812 1 98.69 285 ALA B CA 1
ATOM 4670 C C . ALA B 1 285 ? -4.352 -22.516 9.031 1 98.69 285 ALA B C 1
ATOM 4672 O O . ALA B 1 285 ? -5.379 -23.062 9.445 1 98.69 285 ALA B O 1
ATOM 4673 N N . LYS B 1 286 ? -4.359 -21.25 8.812 1 98.81 286 LYS B N 1
ATOM 4674 C CA . LYS B 1 286 ? -5.516 -20.375 9.031 1 98.81 286 LYS B CA 1
ATOM 4675 C C . LYS B 1 286 ? -6.684 -20.797 8.141 1 98.81 286 LYS B C 1
ATOM 4677 O O . LYS B 1 286 ? -7.824 -20.859 8.602 1 98.81 286 LYS B O 1
ATOM 4682 N N . ALA B 1 287 ? -6.414 -21.031 6.836 1 98.88 287 ALA B N 1
ATOM 4683 C CA . ALA B 1 287 ? -7.465 -21.453 5.914 1 98.88 287 ALA B CA 1
ATOM 4684 C C . ALA B 1 287 ? -8.062 -22.781 6.348 1 98.88 287 ALA B C 1
ATOM 4686 O O . ALA B 1 287 ? -9.281 -22.969 6.289 1 98.88 287 ALA B O 1
ATOM 4687 N N . ARG B 1 288 ? -7.203 -23.719 6.781 1 98.69 288 ARG B N 1
ATOM 4688 C CA . ARG B 1 288 ? -7.672 -25.016 7.262 1 98.69 288 ARG B CA 1
ATOM 4689 C C . ARG B 1 288 ? -8.602 -24.844 8.461 1 98.69 288 ARG B C 1
ATOM 4691 O O . ARG B 1 288 ? -9.672 -25.453 8.508 1 98.69 288 ARG B O 1
ATOM 4698 N N . LEU B 1 289 ? -8.234 -24 9.32 1 98.5 289 LEU B N 1
ATOM 4699 C CA . LEU B 1 289 ? -8.953 -23.844 10.586 1 98.5 289 LEU B CA 1
ATOM 4700 C C . LEU B 1 289 ? -10.234 -23.047 10.391 1 98.5 289 LEU B C 1
ATOM 4702 O O . LEU B 1 289 ? -11.297 -23.453 10.867 1 98.5 289 LEU B O 1
ATOM 4706 N N . ARG B 1 290 ? -10.203 -21.938 9.648 1 98.69 290 ARG B N 1
ATOM 4707 C CA . ARG B 1 290 ? -11.305 -20.984 9.625 1 98.69 290 ARG B CA 1
ATOM 4708 C C . ARG B 1 290 ? -12.281 -21.297 8.5 1 98.69 290 ARG B C 1
ATOM 4710 O O . ARG B 1 290 ? -13.477 -21.031 8.617 1 98.69 290 ARG B O 1
ATOM 4717 N N . LEU B 1 291 ? -11.773 -21.828 7.41 1 98.75 291 LEU B N 1
ATOM 4718 C CA . LEU B 1 291 ? -12.625 -22.062 6.246 1 98.75 291 LEU B CA 1
ATOM 4719 C C . LEU B 1 291 ? -12.984 -23.531 6.109 1 98.75 291 LEU B C 1
ATOM 4721 O O . LEU B 1 291 ? -13.844 -23.906 5.309 1 98.75 291 LEU B O 1
ATOM 4725 N N . GLY B 1 292 ? -12.242 -24.391 6.82 1 98.62 292 GLY B N 1
ATOM 4726 C CA . GLY B 1 292 ? -12.391 -25.828 6.598 1 98.62 292 GLY B CA 1
ATOM 4727 C C . GLY B 1 292 ? -11.805 -26.281 5.273 1 98.62 292 GLY B C 1
ATOM 4728 O O . GLY B 1 292 ? -12.195 -27.328 4.75 1 98.62 292 GLY B O 1
ATOM 4729 N N . TRP B 1 293 ? -11.016 -25.484 4.68 1 98.62 293 TRP B N 1
ATOM 4730 C CA . TRP B 1 293 ? -10.375 -25.781 3.402 1 98.62 293 TRP B CA 1
ATOM 4731 C C . TRP B 1 293 ? -9.078 -26.562 3.607 1 98.62 293 TRP B C 1
ATOM 4733 O O . TRP B 1 293 ? -8.32 -26.281 4.535 1 98.62 293 TRP B O 1
ATOM 4743 N N . ARG B 1 294 ? -8.812 -27.516 2.76 1 98.38 294 ARG B N 1
ATOM 4744 C CA . ARG B 1 294 ? -7.555 -28.266 2.713 1 98.38 294 ARG B CA 1
ATOM 4745 C C . ARG B 1 294 ? -7.141 -28.547 1.273 1 98.38 294 ARG B C 1
ATOM 4747 O O . ARG B 1 294 ? -7.988 -28.844 0.427 1 98.38 294 ARG B O 1
ATOM 4754 N N . PRO B 1 295 ? -5.883 -28.422 1.062 1 98.5 295 PRO B N 1
ATOM 4755 C CA . PRO B 1 295 ? -5.441 -28.844 -0.266 1 98.5 295 PRO B CA 1
ATOM 4756 C C . PRO B 1 295 ? -5.535 -30.359 -0.457 1 98.5 295 PRO B C 1
ATOM 4758 O O . PRO B 1 295 ? -5.289 -31.125 0.483 1 98.5 295 PRO B O 1
ATOM 4761 N N . ARG B 1 296 ? -5.867 -30.766 -1.66 1 98.12 296 ARG B N 1
ATOM 4762 C CA . ARG B 1 296 ? -6.008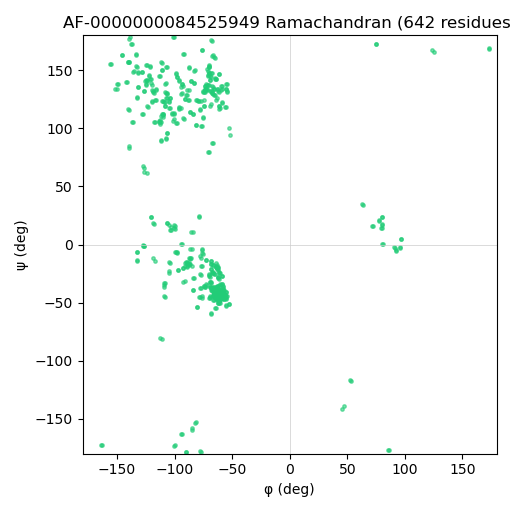 -32.188 -1.946 1 98.12 296 ARG B CA 1
ATOM 4763 C C . ARG B 1 296 ? -4.82 -32.688 -2.75 1 98.12 296 ARG B C 1
ATOM 4765 O O . ARG B 1 296 ? -4.516 -33.906 -2.723 1 98.12 296 ARG B O 1
ATOM 4772 N N . VAL B 1 297 ? -4.164 -31.859 -3.451 1 98.44 297 VAL B N 1
ATOM 4773 C CA . VAL B 1 297 ? -3.064 -32.25 -4.32 1 98.44 297 VAL B CA 1
ATOM 4774 C C . VAL B 1 297 ? -1.735 -32.062 -3.588 1 98.44 297 VAL B C 1
ATOM 4776 O O . VAL B 1 297 ? -1.381 -30.953 -3.207 1 98.44 297 VAL B O 1
ATOM 4779 N N . ASP B 1 298 ? -0.998 -33.188 -3.355 1 98.12 298 ASP B N 1
ATOM 4780 C CA . ASP B 1 298 ? 0.343 -33.094 -2.785 1 98.12 298 ASP B CA 1
ATOM 4781 C C . ASP B 1 298 ? 1.41 -33.219 -3.869 1 98.12 298 ASP B C 1
ATOM 4783 O O . ASP B 1 298 ? 1.099 -33.188 -5.062 1 98.12 298 ASP B O 1
ATOM 4787 N N . LEU B 1 299 ? 2.67 -33.312 -3.469 1 98.25 299 LEU B N 1
ATOM 4788 C CA . LEU B 1 299 ? 3.773 -33.281 -4.422 1 98.25 299 LEU B CA 1
ATOM 4789 C C . LEU B 1 299 ? 3.68 -34.438 -5.398 1 98.25 299 LEU B C 1
ATOM 4791 O O . LEU B 1 299 ? 3.783 -34.25 -6.613 1 98.25 299 LEU B O 1
ATOM 4795 N N . ARG B 1 300 ? 3.479 -35.594 -4.902 1 97.69 300 ARG B N 1
ATOM 4796 C CA . ARG B 1 300 ? 3.43 -36.781 -5.75 1 97.69 300 ARG B CA 1
ATOM 4797 C C . ARG B 1 300 ? 2.297 -36.688 -6.766 1 97.69 300 ARG B C 1
ATOM 4799 O O . ARG B 1 300 ? 2.498 -36.969 -7.953 1 97.69 300 ARG B O 1
ATOM 4806 N N . GLU B 1 301 ? 1.147 -36.312 -6.242 1 97.81 301 GLU B N 1
ATOM 4807 C CA . GLU B 1 301 ? -0.001 -36.156 -7.133 1 97.81 301 GLU B CA 1
ATOM 4808 C C . GLU B 1 301 ? 0.247 -35.062 -8.172 1 97.81 301 GLU B C 1
ATOM 4810 O O . GLU B 1 301 ? -0.168 -35.188 -9.328 1 97.81 301 GLU B O 1
ATOM 4815 N N . MET B 1 302 ? 0.85 -33.969 -7.773 1 97.88 302 MET B N 1
ATOM 4816 C CA . MET B 1 302 ? 1.161 -32.875 -8.695 1 97.88 302 MET B CA 1
ATOM 4817 C C . MET B 1 302 ? 2.062 -33.375 -9.828 1 97.88 302 MET B C 1
ATOM 4819 O O . MET B 1 302 ? 1.831 -33.031 -10.992 1 97.88 302 MET B O 1
ATOM 4823 N N . ILE B 1 303 ? 3.1 -34.188 -9.5 1 98 303 ILE B N 1
ATOM 4824 C CA . ILE B 1 303 ? 4.02 -34.719 -10.484 1 98 303 ILE B CA 1
ATOM 4825 C C . ILE B 1 303 ? 3.277 -35.688 -11.398 1 98 303 ILE B C 1
ATOM 4827 O O . ILE B 1 303 ? 3.359 -35.594 -12.625 1 98 303 ILE B O 1
ATOM 4831 N N . GLU B 1 304 ? 2.516 -36.594 -10.82 1 97.44 304 GLU B N 1
ATOM 4832 C CA . GLU B 1 304 ? 1.803 -37.594 -11.594 1 97.44 304 GLU B CA 1
ATOM 4833 C C . GLU B 1 304 ? 0.842 -36.938 -12.586 1 97.44 304 GLU B C 1
ATOM 4835 O O . GLU B 1 304 ? 0.838 -37.281 -13.773 1 97.44 304 GLU B O 1
ATOM 4840 N N . ARG B 1 305 ? 0.094 -35.969 -12.117 1 96.75 305 ARG B N 1
ATOM 4841 C CA . ARG B 1 305 ? -0.867 -35.312 -12.977 1 96.75 305 ARG B CA 1
ATOM 4842 C C . ARG B 1 305 ? -0.16 -34.562 -14.102 1 96.75 305 ARG B C 1
ATOM 4844 O O . ARG B 1 305 ? -0.572 -34.625 -15.258 1 96.75 305 ARG B O 1
ATOM 4851 N N . ALA B 1 306 ? 0.902 -33.875 -13.773 1 96.38 306 ALA B N 1
ATOM 4852 C CA . ALA B 1 306 ? 1.596 -33.031 -14.75 1 96.38 306 ALA B CA 1
ATOM 4853 C C . ALA B 1 306 ? 2.293 -33.875 -15.812 1 96.38 306 ALA B C 1
ATOM 4855 O O . ALA B 1 306 ? 2.293 -33.531 -17 1 96.38 306 ALA B O 1
ATOM 4856 N N . PHE B 1 307 ? 2.84 -35.031 -15.422 1 95.44 307 PHE B N 1
ATOM 4857 C CA . PHE B 1 307 ? 3.648 -35.812 -16.328 1 95.44 307 PHE B CA 1
ATOM 4858 C C . PHE B 1 307 ? 2.771 -36.781 -17.109 1 95.44 307 PHE B C 1
ATOM 4860 O O . PHE B 1 307 ? 3.182 -37.281 -18.172 1 95.44 307 PHE B O 1
ATOM 4867 N N . ALA B 1 308 ? 1.578 -37.031 -16.625 1 95.44 308 ALA B N 1
ATOM 4868 C CA . ALA B 1 308 ? 0.653 -37.906 -17.344 1 95.44 308 ALA B CA 1
ATOM 4869 C C . ALA B 1 308 ? -0.22 -37.094 -18.312 1 95.44 308 ALA B C 1
ATOM 4871 O O . ALA B 1 308 ? -0.872 -37.688 -19.188 1 95.44 308 ALA B O 1
ATOM 4872 N N . TYR B 1 309 ? -0.235 -35.781 -18.125 1 93.81 309 TYR B N 1
ATOM 4873 C CA . TYR B 1 309 ? -1.129 -34.969 -18.922 1 93.81 309 TYR B CA 1
ATOM 4874 C C . TYR B 1 309 ? -0.718 -34.969 -20.391 1 93.81 309 TYR B C 1
ATOM 4876 O O . TYR B 1 309 ? 0.462 -34.781 -20.703 1 93.81 309 TYR B O 1
ATOM 4884 N N . GLU B 1 310 ? -1.627 -35.188 -21.281 1 90.81 310 GLU B N 1
ATOM 4885 C CA . GLU B 1 310 ? -1.428 -35.125 -22.734 1 90.81 310 GLU B CA 1
ATOM 4886 C C . GLU B 1 310 ? -2.201 -33.938 -23.328 1 90.81 310 GLU B C 1
ATOM 4888 O O . GLU B 1 310 ? -3.432 -33.906 -23.25 1 90.81 310 GLU B O 1
ATOM 4893 N N . ARG B 1 311 ? -1.44 -33 -23.75 1 86.88 311 ARG B N 1
ATOM 4894 C CA . ARG B 1 311 ? -2.061 -31.812 -24.297 1 86.88 311 ARG B CA 1
ATOM 4895 C C . ARG B 1 311 ? -2.619 -32.062 -25.688 1 86.88 311 ARG B C 1
ATOM 4897 O O . ARG B 1 311 ? -1.951 -32.688 -26.531 1 86.88 311 ARG B O 1
ATOM 4904 N N . ALA B 1 312 ? -3.818 -31.656 -25.859 1 85.56 312 ALA B N 1
ATOM 4905 C CA . ALA B 1 312 ? -4.41 -31.75 -27.188 1 85.56 312 ALA B CA 1
ATOM 4906 C C . ALA B 1 312 ? -3.777 -30.75 -28.141 1 85.56 312 ALA B C 1
ATOM 4908 O O . ALA B 1 312 ? -3.24 -29.734 -27.719 1 85.56 312 ALA B O 1
ATOM 4909 N N . ALA B 1 313 ? -3.816 -31.062 -29.453 1 80.38 313 ALA B N 1
ATOM 4910 C CA . ALA B 1 313 ? -3.23 -30.219 -30.484 1 80.38 313 ALA B CA 1
ATOM 4911 C C . ALA B 1 313 ? -3.85 -28.828 -30.469 1 80.38 313 ALA B C 1
ATOM 4913 O O . ALA B 1 313 ? -3.172 -27.828 -30.75 1 80.38 313 ALA B O 1
ATOM 4914 N N . ASP B 1 314 ? -5.008 -28.688 -30.047 1 76.56 314 ASP B N 1
ATOM 4915 C CA . ASP B 1 314 ? -5.727 -27.422 -30.109 1 76.56 314 ASP B CA 1
ATOM 4916 C C . ASP B 1 314 ? -5.688 -26.688 -28.766 1 76.56 314 ASP B C 1
ATOM 4918 O O . ASP B 1 314 ? -6.438 -25.734 -28.547 1 76.56 314 ASP B O 1
ATOM 4922 N N . ASP B 1 315 ? -4.793 -27.172 -27.891 1 77.06 315 ASP B N 1
ATOM 4923 C CA . ASP B 1 315 ? -4.664 -26.531 -26.578 1 77.06 315 ASP B CA 1
ATOM 4924 C C . ASP B 1 315 ? -3.217 -26.141 -26.297 1 77.06 315 ASP B C 1
ATOM 4926 O O . ASP B 1 315 ? -2.6 -26.641 -25.359 1 77.06 315 ASP B O 1
ATOM 4930 N N . PRO B 1 316 ? -2.789 -25.172 -27.141 1 73.19 316 PRO B N 1
ATOM 4931 C CA . PRO B 1 316 ? -1.397 -24.781 -26.922 1 73.19 316 PRO B CA 1
ATOM 4932 C C . PRO B 1 316 ? -1.193 -24.062 -25.578 1 73.19 316 PRO B C 1
ATOM 4934 O O . PRO B 1 316 ? -2.117 -23.422 -25.078 1 73.19 316 PRO B O 1
ATOM 4937 N N . ARG B 1 317 ? 0.062 -24.312 -25.016 1 73.06 317 ARG B N 1
ATOM 4938 C CA . ARG B 1 317 ? 0.413 -23.656 -23.766 1 73.06 317 ARG B CA 1
ATOM 4939 C C . ARG B 1 317 ? 0.476 -22.141 -23.938 1 73.06 317 ARG B C 1
ATOM 4941 O O . ARG B 1 317 ? 0.993 -21.656 -24.938 1 73.06 317 ARG B O 1
ATOM 4948 N N . LYS B 1 318 ? -0.25 -21.484 -23.156 1 68.19 318 LYS B N 1
ATOM 4949 C CA . LYS B 1 318 ? -0.145 -20.031 -23.125 1 68.19 318 LYS B CA 1
ATOM 4950 C C . LYS B 1 318 ? 0.703 -19.578 -21.938 1 68.19 318 LYS B C 1
ATOM 4952 O O . LYS B 1 318 ? 0.422 -19.922 -20.781 1 68.19 318 LYS B O 1
ATOM 4957 N N . VAL B 1 319 ? 1.947 -19.094 -22.188 1 59.16 319 VAL B N 1
ATOM 4958 C CA . VAL B 1 319 ? 2.828 -18.594 -21.125 1 59.16 319 VAL B CA 1
ATOM 4959 C C . VAL B 1 319 ? 2.385 -17.203 -20.688 1 59.16 319 VAL B C 1
ATOM 4961 O O . VAL B 1 319 ? 2.396 -16.266 -21.484 1 59.16 319 VAL B O 1
ATOM 4964 N N . TRP B 1 320 ? 1.725 -17.094 -19.609 1 53.56 320 TRP B N 1
ATOM 4965 C CA . TRP B 1 320 ? 1.145 -15.844 -19.141 1 53.56 320 TRP B CA 1
ATOM 4966 C C . TRP B 1 320 ? 2.217 -14.938 -18.547 1 53.56 320 TRP B C 1
ATOM 4968 O O . TRP B 1 320 ? 2.1 -13.711 -18.594 1 53.56 320 TRP B O 1
ATOM 4978 N N . TYR B 1 321 ? 3.246 -15.414 -17.594 1 52.47 321 TYR B N 1
ATOM 4979 C CA . TYR B 1 321 ? 4.23 -14.586 -16.906 1 52.47 321 TYR B CA 1
ATOM 4980 C C . TYR B 1 321 ? 5.637 -14.883 -17.406 1 52.47 321 TYR B C 1
ATOM 4982 O O . TYR B 1 321 ? 6.016 -16.047 -17.578 1 52.47 321 TYR B O 1
ATOM 4990 N N . PRO B 1 322 ? 6.105 -13.945 -18.188 1 42.78 322 PRO B N 1
ATOM 4991 C CA . PRO B 1 322 ? 7.496 -14.352 -18.422 1 42.78 322 PRO B CA 1
ATOM 4992 C C . PRO B 1 322 ? 8.25 -14.602 -17.109 1 42.78 322 PRO B C 1
ATOM 4994 O O . PRO B 1 322 ? 7.941 -13.992 -16.078 1 42.78 322 PRO B O 1
ATOM 4997 N N . GLY B 1 323 ? 8.5 -15.734 -16.547 1 40.19 323 GLY B N 1
ATOM 4998 C CA . GLY B 1 323 ? 9.32 -16.016 -15.383 1 40.19 323 GLY B CA 1
ATOM 4999 C C . GLY B 1 323 ? 10.242 -14.867 -15.016 1 40.19 323 GLY B C 1
ATOM 5000 O O . GLY B 1 323 ? 10.516 -13.992 -15.844 1 40.19 323 GLY B O 1
#

Organism: NCBI:txid1123501

Radius of gyration: 27.69 Å; Cα contacts (8 Å, |Δi|>4): 1343; chains: 2; bounding box: 57×86×61 Å

Solvent-accessible surface area (backbone atoms only — not comparable to full-atom values): 33899 Å² total; per-residue (Å²): 101,28,36,35,28,31,32,45,84,40,82,67,23,49,54,40,55,58,47,50,76,71,38,74,91,43,67,84,47,45,42,33,32,51,29,64,91,59,86,74,92,50,93,85,51,45,73,38,80,44,49,50,60,34,54,68,49,42,40,60,63,38,63,83,35,28,28,35,39,43,52,60,76,54,61,88,37,71,67,45,23,43,46,38,40,47,39,12,50,50,33,50,52,52,32,44,58,74,61,61,37,82,40,34,41,34,36,58,48,37,36,37,20,53,10,49,43,73,39,79,61,99,55,67,41,47,79,82,52,76,76,34,26,34,74,60,50,44,24,42,36,42,39,51,50,52,49,52,47,54,39,44,28,66,37,69,64,51,42,28,29,36,40,27,30,45,52,70,30,56,66,41,41,57,48,21,47,40,32,80,82,59,58,45,49,59,78,58,61,81,78,57,41,56,69,66,60,48,51,54,44,60,73,47,64,39,32,63,21,41,19,15,63,85,66,45,64,24,27,42,52,37,26,47,47,70,44,51,42,52,47,50,65,46,48,62,70,39,75,69,29,59,72,33,66,31,37,51,36,24,95,61,48,46,41,22,56,58,51,28,54,60,39,37,75,72,69,30,44,60,38,79,40,58,41,89,34,27,48,43,35,58,41,29,62,63,31,34,70,61,69,68,44,72,61,79,63,49,69,67,53,48,50,52,50,10,68,66,51,76,77,54,90,90,53,72,87,77,84,81,60,81,82,102,29,35,36,27,33,30,46,83,41,82,66,23,50,53,39,56,57,49,50,75,70,38,74,92,44,66,84,47,44,42,34,33,49,28,66,91,59,85,74,93,51,92,84,51,45,72,40,80,43,48,51,60,36,56,68,49,41,40,59,64,39,63,84,34,28,30,38,40,42,52,60,76,54,60,87,36,69,67,46,22,42,47,37,39,46,40,12,50,50,36,50,53,52,33,44,59,73,61,60,36,82,40,34,43,35,35,58,48,36,36,37,20,51,10,48,43,71,38,80,59,98,53,67,41,47,79,82,51,74,75,35,26,34,74,61,51,44,24,42,36,43,39,51,51,53,50,51,49,54,38,42,27,66,38,70,66,48,43,26,30,36,38,29,30,43,53,71,30,56,67,42,42,59,47,22,47,39,32,82,81,59,60,46,49,57,76,57,60,80,79,56,42,56,70,67,62,48,50,54,44,59,72,47,63,39,32,62,21,41,18,14,63,85,66,44,64,24,27,42,53,36,28,47,45,71,45,51,42,52,47,50,66,47,50,61,70,40,77,69,29,60,71,33,64,32,36,50,36,22,95,60,46,46,42,23,55,58,51,27,53,59,40,38,76,71,69,32,44,61,39,81,40,58,42,87,35,26,47,45,34,58,42,28,60,63,32,36,69,60,69,68,44,74,61,79,64,49,69,67,54,48,50,51,49,10,68,66,48,77,77,53,91,89,52,73,86,76,84,81,60,82,81

pLDDT: mean 94.94, std 7.49, range [39.31, 98.94]

Secondary structure (DSSP, 8-state):
-EEEEESTTSHHHHHHHHHHHH-GGGTT-EEEEEESSS----TTEEEEE--TT-HHHHHHHTTT--EEEE-----S-HHHIIIIIIHHHHHHHHHHHHHT--SEEEEE--GGGGTGGGS--SS-B-TTSPP-PPSSHHHHHHHHHHHHHHHHHHHH--EEEEEE--EEE-TTHHHHHT-SSS--SSS-HHHHS-HHHHHHHHTTTEEEEEE-TTSSBPEE-EEEHHHHHHHHHHHHH-GGGTTEEEE---SSPEEHHHHHHHHHTTT-EEEEEE-S-----B--HHHHHHH-------HHHHHHHHHH----TT------S--/-EEEEESTTSHHHHHHHHHHHH-GGGTT-EEEEEESSS----TTEEEEE--TT-HHHHHHHTTT--EEEE-----S-HHHIIIIIIHHHHHHHHHHHHHT--S-EEEE--GGGGTGGGS--SS-B-TTSPP-PPSSHHHHHHHHHHHHHHHHHHHH---EEEEE--EEE-TTHHHHHT-SSS--SSS-HHHHS-HHHHHHHHTTTEEEEEE-TTSSBPEE-EEEHHHHHHHHHHHHH-GGGTTEEEE---SSPEEHHHHHHHHHTTT-EEEEEE-S-----B--HHHHHHH-------HHHHHHHHHH----TT------S--

InterPro domains:
  IPR001509 NAD-dependent epimerase/dehydratase [PF01370] (4-249)
  IPR036291 NAD(P)-binding domain superfamily [SSF51735] (1-311)
  IPR050177 Bifunctional lipid A modification and metabolic enzymes [PTHR43245] (1-310)